Protein AF-A0A0D8J757-F1 (afdb_monomer_lite)

pLDDT: mean 76.81, std 17.89, range [25.61, 94.81]

Secondary structure (DSSP, 8-state):
---------------------------GGG---GGG-TT----TTTTSSSSSTTS--B-B-B-TTSPBPEEEE-S-TTSSS---EEEE-BBBTTSPBPPP-TTSPPPTT--B-BPP-GGGGGGGS-HHHHHHHHHHHHHHHTT-SEEEE-TTS-EEEEEE-SSSTT-EEEEEE---HHHHHHHHHHHHHHTT---TTTTT--SSGGGGGGT--HHHHHHHHHHHHS-SSS---HHHHHHHHHHTT---SSPEEEEEEE-TTSPEEEE--SS--SSSS---B--GGGGTT-EEEESEETTEE----TTS---S-EEEHHHHHHT-SB-TTS-B---S--TTTTS-SBHHHHHHHHHHHHHHHHHHHHH-TTEEEETT---

Radius of gyration: 26.67 Å; chains: 1; bounding box: 61×68×104 Å

Foldseek 3Di:
DDDDDDDDDDDDDDDDDDDPDPPDPDDPVVDPPLPPDPPPPPPPPPDPDCVQVPPFQFAFPADLQRHFDWDWAQLCPPDPDRPIAIEGWHAAPVRDTQDADSVNHGDPPPRIDGDDQALLCCLLPPPVLLVVLCVVLLVQVVVAPDWDAALLLFIWGWDADPVDPPDIDGDDTPQDLSNLLSLLLLCLAANLAQDVVNVRHRSCVVCVVVVRGSLLNSLSSNLSNGDLDDAFDLSSVFSSCQSSVSLYDDWDWDPRDADPVRHTDTGHWQQDDPDDGDRAAADPCVQQQWKKFFCAALNDGFDQDPVRDTPGDMDGPSCQQCQVDQHSVPHRDHQDDCPLVVPHCGHSSVSSVSNRVSSSSSCVQVVDPRMDIDRPDDD

Sequence (379 aa):
MSCLTILLSNCQKGDILPQVDDDSDRPEWAGGKTEANDHIKGNDDSGTTRGGDYGDLYVLLRDDNGVPTMTWVDLDVDSEQDDDEFFVQPIDAQGNEIELDQYGEVPEGAPVIEVDFGRLNIVRSPQSVLDQAFEEAMKVIEAGDDFTLDFCGRLSIWNYDPVVTDSLVLTKTIDSPRENMALYQYLMTYMYENTVENNYANRLAFLDAYEIDALLLAAGCFSAGSDKTGTVDIDEVVYINGFLDCCGLNPILNDHDYDFNHENNYYFNFTEPRFGDAQFQYNRGIYEDRFIQYLVWDNVYYPVNEDGISEGPVFSIFDIFEGNVDFKGIGEQPQFTYRWNQFAHDKVQGFAIAIDDAVQVLDYVHGDSNIIFLPNYQP

Structure (mmCIF, N/CA/C/O backbone):
data_AF-A0A0D8J757-F1
#
_entry.id   AF-A0A0D8J757-F1
#
loop_
_atom_site.group_PDB
_atom_site.id
_atom_site.type_symbol
_atom_site.label_atom_id
_atom_site.label_alt_id
_atom_site.label_comp_id
_atom_site.label_asym_id
_atom_site.label_entity_id
_atom_site.label_seq_id
_atom_site.pdbx_PDB_ins_code
_atom_site.Cartn_x
_atom_site.Cartn_y
_atom_site.Cartn_z
_atom_site.occupancy
_atom_site.B_iso_or_equiv
_atom_site.auth_seq_id
_atom_site.auth_comp_id
_atom_site.auth_asym_id
_atom_site.auth_atom_id
_atom_site.pdbx_PDB_model_num
ATOM 1 N N . MET A 1 1 ? -7.997 27.243 69.455 1.00 33.56 1 MET A N 1
ATOM 2 C CA . MET A 1 1 ? -8.935 28.126 68.729 1.00 33.56 1 MET A CA 1
ATOM 3 C C . MET A 1 1 ? -8.881 27.681 67.278 1.00 33.56 1 MET A C 1
ATOM 5 O O . MET A 1 1 ? -7.795 27.718 66.728 1.00 33.56 1 MET A O 1
ATOM 9 N N . SER A 1 2 ? -9.860 26.875 66.852 1.00 27.77 2 SER A N 1
ATOM 10 C CA . SER A 1 2 ? -10.965 27.262 65.940 1.00 27.77 2 SER A CA 1
ATOM 11 C C . SER A 1 2 ? -10.444 27.563 64.528 1.00 27.77 2 SER A C 1
ATOM 13 O O . SER A 1 2 ? -9.697 28.517 64.376 1.00 27.77 2 SER A O 1
ATOM 15 N N . CYS A 1 3 ? -10.654 26.682 63.543 1.00 25.61 3 CYS A N 1
ATOM 16 C CA . CYS A 1 3 ? -11.861 26.525 62.692 1.00 25.61 3 CYS A CA 1
ATOM 17 C C . CYS A 1 3 ? -11.542 27.060 61.275 1.00 25.61 3 CYS A C 1
ATOM 19 O O . CYS A 1 3 ? -11.017 28.159 61.164 1.00 25.61 3 CYS A O 1
ATOM 21 N N . LEU A 1 4 ? -11.662 26.228 60.230 1.00 26.67 4 LEU A N 1
ATOM 22 C CA . LEU A 1 4 ? -12.829 26.121 59.321 1.00 26.67 4 LEU A CA 1
ATOM 23 C C . LEU A 1 4 ? -12.625 27.057 58.091 1.00 26.67 4 LEU A C 1
ATOM 25 O O . LEU A 1 4 ? -12.568 28.263 58.272 1.00 26.67 4 LEU A O 1
ATOM 29 N N . THR A 1 5 ? -12.231 26.582 56.899 1.00 30.92 5 THR A N 1
ATOM 30 C CA . THR A 1 5 ? -13.045 25.913 55.851 1.00 30.92 5 THR A CA 1
ATOM 31 C C . THR A 1 5 ? -13.868 26.916 55.002 1.00 30.92 5 THR A C 1
ATOM 33 O O . THR A 1 5 ? -14.656 27.673 55.553 1.00 30.92 5 THR A O 1
ATOM 36 N N . ILE A 1 6 ? -13.725 26.809 53.663 1.00 32.62 6 ILE A N 1
ATOM 37 C CA . ILE A 1 6 ? -14.756 26.991 52.601 1.00 32.62 6 ILE A CA 1
ATOM 38 C C . ILE A 1 6 ? -15.058 28.401 52.012 1.00 32.62 6 ILE A C 1
ATOM 40 O O . ILE A 1 6 ? -15.681 29.243 52.642 1.00 32.62 6 ILE A O 1
ATOM 44 N N . LEU A 1 7 ? -14.671 28.539 50.723 1.00 29.67 7 LEU A N 1
ATOM 45 C CA . LEU A 1 7 ? -15.530 28.688 49.517 1.00 29.67 7 LEU A CA 1
ATOM 46 C C . LEU A 1 7 ? -16.265 30.017 49.208 1.00 29.67 7 LEU A C 1
ATOM 48 O O . LEU A 1 7 ? -16.876 30.649 50.061 1.00 29.67 7 LEU A O 1
ATOM 52 N N . LEU A 1 8 ? -16.318 30.256 47.885 1.00 27.94 8 LEU A N 1
ATOM 53 C CA . LEU A 1 8 ? -17.324 30.972 47.078 1.00 27.94 8 LEU A CA 1
ATOM 54 C C . LEU A 1 8 ? -17.192 32.495 46.926 1.00 27.94 8 LEU A C 1
ATOM 56 O O . LEU A 1 8 ? -17.433 33.256 47.856 1.00 27.94 8 LEU A O 1
ATOM 60 N N . SER A 1 9 ? -17.043 32.938 45.672 1.00 30.50 9 SER A N 1
ATOM 61 C CA . SER A 1 9 ? -18.175 33.628 45.042 1.00 30.50 9 SER A CA 1
ATOM 62 C C . SER A 1 9 ? -18.109 33.613 43.511 1.00 30.50 9 SER A C 1
ATOM 64 O O . SER A 1 9 ? -17.095 33.952 42.908 1.00 30.50 9 SER A O 1
ATOM 66 N N . ASN A 1 10 ? -19.238 33.219 42.928 1.00 30.30 10 ASN A N 1
ATOM 67 C CA . ASN A 1 10 ? -19.605 33.234 41.517 1.00 30.30 10 ASN A CA 1
ATOM 68 C C . ASN A 1 10 ? -19.423 34.606 40.848 1.00 30.30 10 ASN A C 1
ATOM 70 O O . ASN A 1 10 ? -19.669 35.626 41.487 1.00 30.30 10 ASN A O 1
ATOM 74 N N . CYS A 1 11 ? -19.223 34.615 39.526 1.00 29.30 11 CYS A N 1
ATOM 75 C CA . CYS A 1 11 ? -20.022 35.485 38.656 1.00 29.30 11 CYS A CA 1
ATOM 76 C C . CYS A 1 11 ? -20.130 34.915 37.232 1.00 29.30 11 CYS A C 1
ATOM 78 O O . CYS A 1 11 ? -19.157 34.826 36.491 1.00 29.30 11 CYS A O 1
ATOM 80 N N . GLN A 1 12 ? -21.357 34.528 36.893 1.00 32.06 12 GLN A N 1
ATOM 81 C CA . GLN A 1 12 ? -21.840 34.160 35.569 1.00 32.06 12 GLN A CA 1
ATOM 82 C C . GLN A 1 12 ? -21.921 35.370 34.619 1.00 32.06 12 GLN A C 1
ATOM 84 O O . GLN A 1 12 ? -22.202 36.483 35.054 1.00 32.06 12 GLN A O 1
ATOM 89 N N . LYS A 1 13 ? -21.803 35.053 33.320 1.00 33.97 13 LYS A N 1
ATOM 90 C CA . LYS A 1 13 ? -22.455 35.643 32.131 1.00 33.97 13 LYS A CA 1
ATOM 91 C C . LYS A 1 13 ? -22.468 37.173 31.971 1.00 33.97 13 LYS A C 1
ATOM 93 O O . LYS A 1 13 ? -23.273 37.879 32.572 1.00 33.97 13 LYS A O 1
ATOM 98 N N . GLY A 1 14 ? -21.701 37.633 30.984 1.00 26.17 14 GLY A N 1
ATOM 99 C CA . GLY A 1 14 ? -21.988 38.841 30.215 1.00 26.17 14 GLY A CA 1
ATOM 100 C C . GLY A 1 14 ? -21.660 38.588 28.746 1.00 26.17 14 GLY A C 1
ATOM 101 O O . GLY A 1 14 ? -20.509 38.309 28.427 1.00 26.17 14 GLY A O 1
ATOM 102 N N . ASP A 1 15 ? -22.674 38.639 27.884 1.00 40.72 15 ASP A N 1
ATOM 103 C CA . ASP A 1 15 ? -22.529 38.639 26.428 1.00 40.72 15 ASP A CA 1
ATOM 104 C C . ASP A 1 15 ? -21.648 39.816 26.000 1.00 40.72 15 ASP A C 1
ATOM 106 O O . ASP A 1 15 ? -21.975 40.970 26.289 1.00 40.72 15 ASP A O 1
ATOM 110 N N . ILE A 1 16 ? -20.553 39.549 25.288 1.00 33.31 16 ILE A N 1
ATOM 111 C CA . ILE A 1 16 ? -19.808 40.597 24.592 1.00 33.31 16 ILE A CA 1
ATOM 112 C C . ILE A 1 16 ? -19.392 40.045 23.233 1.00 33.31 16 ILE A C 1
ATOM 114 O O . ILE A 1 16 ? -18.465 39.250 23.112 1.00 33.31 16 ILE A O 1
ATOM 118 N N . LEU A 1 17 ? -20.141 40.458 22.210 1.00 32.09 17 LEU A N 1
ATOM 119 C CA . LEU A 1 17 ? -19.718 40.432 20.811 1.00 32.09 17 LEU A CA 1
ATOM 120 C C . LEU A 1 17 ? -18.257 40.911 20.735 1.00 32.09 17 LEU A C 1
ATOM 122 O O . LEU A 1 17 ? -17.954 41.911 21.396 1.00 32.09 17 LEU A O 1
ATOM 126 N N . PRO A 1 18 ? -17.365 40.269 19.959 1.00 37.25 18 PRO A N 1
ATOM 127 C CA . PRO A 1 18 ? -16.012 40.778 19.812 1.00 37.25 18 PRO A CA 1
ATOM 128 C C . PRO A 1 18 ? -16.100 42.172 19.186 1.00 37.25 18 PRO A C 1
ATOM 130 O O . PRO A 1 18 ? -16.466 42.334 18.021 1.00 37.25 18 PRO A O 1
ATOM 133 N N . GLN A 1 19 ? -15.822 43.196 19.994 1.00 34.00 19 GLN A N 1
ATOM 134 C CA . GLN A 1 19 ? -15.443 44.487 19.454 1.00 34.00 19 GLN A CA 1
ATOM 135 C C . GLN A 1 19 ? -14.134 44.258 18.713 1.00 34.00 19 GLN A C 1
ATOM 137 O O . GLN A 1 19 ? -13.191 43.693 19.261 1.00 34.00 19 GLN A O 1
ATOM 142 N N . VAL A 1 20 ? -14.142 44.629 17.438 1.00 42.72 20 VAL A N 1
ATOM 143 C CA . VAL A 1 20 ? -12.970 44.648 16.573 1.00 42.72 20 VAL A CA 1
ATOM 144 C C . VAL A 1 20 ? -11.901 45.480 17.279 1.00 42.72 20 VAL A C 1
ATOM 146 O O . VAL A 1 20 ? -12.096 46.678 17.476 1.00 42.72 20 VAL A O 1
ATOM 149 N N . ASP A 1 21 ? -10.819 44.836 17.714 1.00 37.03 21 ASP A N 1
ATOM 150 C CA . ASP A 1 21 ? -9.635 45.536 18.202 1.00 37.03 21 ASP A CA 1
ATOM 151 C C . ASP A 1 21 ? -8.995 46.249 17.003 1.00 37.03 21 ASP A C 1
ATOM 153 O O . ASP A 1 21 ? -8.479 45.616 16.079 1.00 37.03 21 ASP A O 1
ATOM 157 N N . ASP A 1 22 ? -9.057 47.580 17.014 1.00 43.75 22 ASP A N 1
ATOM 158 C CA . ASP A 1 22 ? -8.487 48.482 16.001 1.00 43.75 22 ASP A CA 1
ATOM 159 C C . ASP A 1 22 ? -6.948 48.628 16.118 1.00 43.75 22 ASP A C 1
ATOM 161 O O . ASP A 1 22 ? -6.353 49.476 15.458 1.00 43.75 22 ASP A O 1
ATOM 165 N N . ASP A 1 23 ? -6.275 47.794 16.920 1.00 39.62 23 ASP A N 1
ATOM 166 C CA . ASP A 1 23 ? -4.825 47.875 17.190 1.00 39.62 23 ASP A CA 1
ATOM 167 C C . ASP A 1 23 ? -3.960 47.004 16.248 1.00 39.62 23 ASP A C 1
ATOM 169 O O . ASP A 1 23 ? -2.797 46.706 16.526 1.00 39.62 23 ASP A O 1
ATOM 173 N N . SER A 1 24 ? -4.500 46.588 15.097 1.00 47.75 24 SER A N 1
ATOM 174 C CA . SER A 1 24 ? -3.732 45.869 14.075 1.00 47.75 24 SER A CA 1
ATOM 175 C C . SER A 1 24 ? -3.194 46.837 13.017 1.00 47.75 24 SER A C 1
ATOM 177 O O . SER A 1 24 ? -3.970 47.414 12.258 1.00 47.75 24 SER A O 1
ATOM 179 N N . ASP A 1 25 ? -1.864 46.948 12.906 1.00 56.28 25 ASP A N 1
ATOM 180 C CA . ASP A 1 25 ? -1.099 47.715 11.897 1.00 56.28 25 ASP A CA 1
ATOM 181 C C . ASP A 1 25 ? -1.329 47.258 10.427 1.00 56.28 25 ASP A C 1
ATOM 183 O O . ASP A 1 25 ? -0.462 47.403 9.556 1.00 56.28 25 ASP A O 1
ATOM 187 N N . ARG A 1 26 ? -2.484 46.664 10.102 1.00 55.00 26 ARG A N 1
ATOM 188 C CA . ARG A 1 26 ? -2.790 46.178 8.756 1.00 55.00 26 ARG A CA 1
ATOM 189 C C . ARG A 1 26 ? -3.203 47.349 7.849 1.00 55.00 26 ARG A C 1
ATOM 191 O O . ARG A 1 26 ? -4.087 48.129 8.204 1.00 55.00 26 ARG A O 1
ATOM 198 N N . PRO A 1 27 ? -2.638 47.469 6.638 1.00 51.91 27 PRO A N 1
ATOM 199 C CA . PRO A 1 27 ? -3.020 48.530 5.714 1.00 51.91 27 PRO A CA 1
ATOM 200 C C . PRO A 1 27 ? -4.462 48.344 5.203 1.00 51.91 27 PRO A C 1
ATOM 202 O O . PRO A 1 27 ? -4.881 47.222 4.924 1.00 51.91 27 PRO A O 1
ATOM 205 N N . GLU A 1 28 ? -5.209 49.444 5.028 1.00 51.69 28 GLU A N 1
ATOM 206 C CA . GLU A 1 28 ? -6.654 49.451 4.695 1.00 51.69 28 GLU A CA 1
ATOM 207 C C . GLU A 1 28 ? -7.042 48.585 3.479 1.00 51.69 28 GLU A C 1
ATOM 209 O O . GLU A 1 28 ? -8.150 48.056 3.414 1.00 51.69 28 GLU A O 1
ATOM 214 N N . TRP A 1 29 ? -6.137 48.391 2.515 1.00 54.53 29 TRP A N 1
ATOM 215 C CA . TRP A 1 29 ? -6.391 47.575 1.321 1.00 54.53 29 TRP A CA 1
ATOM 216 C C . TRP A 1 29 ? -6.361 46.060 1.582 1.00 54.53 29 TRP A C 1
ATOM 218 O O . TRP A 1 29 ? -6.885 45.296 0.773 1.00 54.53 29 TRP A O 1
ATOM 228 N N . ALA A 1 30 ? -5.774 45.614 2.696 1.00 46.78 30 ALA A N 1
ATOM 229 C CA . ALA A 1 30 ? -5.700 44.202 3.076 1.00 46.78 30 ALA A CA 1
ATOM 230 C C . ALA A 1 30 ? -7.014 43.679 3.694 1.00 46.78 30 ALA A C 1
ATOM 232 O O . ALA A 1 30 ? -7.121 42.502 4.030 1.00 46.78 30 ALA A O 1
ATOM 233 N N . GLY A 1 31 ? -8.021 44.546 3.844 1.00 50.19 31 GLY A N 1
ATOM 234 C CA . GLY A 1 31 ? -9.342 44.229 4.381 1.00 50.19 31 GLY A CA 1
ATOM 235 C C . GLY A 1 31 ? -10.441 44.170 3.332 1.00 50.19 31 GLY A C 1
ATOM 236 O O . GLY A 1 31 ? -11.482 44.797 3.516 1.00 50.19 31 GLY A O 1
ATOM 237 N N . GLY A 1 32 ? -10.205 43.471 2.219 1.00 48.34 32 GLY A N 1
ATOM 238 C CA . GLY A 1 32 ? -11.227 43.272 1.191 1.00 48.34 32 GLY A CA 1
ATOM 239 C C . GLY A 1 32 ? -12.546 42.770 1.793 1.00 48.34 32 GLY A C 1
ATOM 240 O O . GLY A 1 32 ? -12.539 42.003 2.752 1.00 48.34 32 GLY A O 1
ATOM 241 N N . LYS A 1 33 ? -13.677 43.219 1.232 1.00 46.81 33 LYS A N 1
ATOM 242 C CA . LYS A 1 33 ? -15.027 42.773 1.613 1.00 46.81 33 LYS A CA 1
ATOM 243 C C . LYS A 1 33 ? -15.164 41.268 1.361 1.00 46.81 33 LYS A C 1
ATOM 245 O O . LYS A 1 33 ? -15.537 40.860 0.264 1.00 46.81 33 LYS A O 1
ATOM 250 N N . THR A 1 34 ? -14.850 40.462 2.367 1.00 49.31 34 THR A N 1
ATOM 251 C CA . THR A 1 34 ? -14.930 38.995 2.344 1.00 49.31 34 THR A CA 1
ATOM 252 C C . THR A 1 34 ? -16.349 38.494 2.093 1.00 49.31 34 THR A C 1
ATOM 254 O O . THR A 1 34 ? -16.523 37.449 1.485 1.00 49.31 34 THR A O 1
ATOM 257 N N . GLU A 1 35 ? -17.358 39.280 2.468 1.00 49.28 35 GLU A N 1
ATOM 258 C CA . GLU A 1 35 ? -18.775 38.911 2.362 1.00 49.28 35 GLU A CA 1
ATOM 259 C C . GLU A 1 35 ? -19.358 39.014 0.941 1.00 49.28 35 GLU A C 1
ATOM 261 O O . GLU A 1 35 ? -20.465 38.551 0.697 1.00 49.28 35 GLU A O 1
ATOM 266 N N . ALA A 1 36 ? -18.652 39.648 -0.002 1.00 46.06 36 ALA A N 1
ATOM 267 C CA . ALA A 1 36 ? -19.183 39.959 -1.337 1.00 46.06 36 ALA A CA 1
ATOM 268 C C . ALA A 1 36 ? -18.475 39.210 -2.478 1.00 46.06 36 ALA A C 1
ATOM 270 O O . ALA A 1 36 ? -18.593 39.607 -3.638 1.00 46.06 36 ALA A O 1
ATOM 271 N N . ASN A 1 37 ? -17.688 38.182 -2.158 1.00 47.28 37 ASN A N 1
ATOM 272 C CA . ASN A 1 37 ? -16.899 37.453 -3.141 1.00 47.28 37 ASN A CA 1
ATOM 273 C C . ASN A 1 37 ? -17.512 36.062 -3.356 1.00 47.28 37 ASN A C 1
ATOM 275 O O . ASN A 1 37 ? -17.265 35.154 -2.570 1.00 47.28 37 ASN A O 1
ATOM 279 N N . ASP A 1 38 ? -18.256 35.879 -4.450 1.00 49.09 38 ASP A N 1
ATOM 280 C CA . ASP A 1 38 ? -18.928 34.610 -4.808 1.00 49.09 38 ASP A CA 1
ATOM 281 C C . ASP A 1 38 ? -17.953 33.423 -5.013 1.00 49.09 38 ASP A C 1
ATOM 283 O O . ASP A 1 38 ? -18.367 32.275 -5.168 1.00 49.09 38 ASP A O 1
ATOM 287 N N . HIS A 1 39 ? -16.641 33.691 -5.011 1.00 44.78 39 HIS A N 1
ATOM 288 C CA . HIS A 1 39 ? -15.565 32.700 -5.087 1.00 44.78 39 HIS A CA 1
ATOM 289 C C . HIS A 1 39 ? -14.854 32.420 -3.752 1.00 44.78 39 HIS A C 1
ATOM 291 O O . HIS A 1 39 ? -13.987 31.548 -3.711 1.00 44.78 39 HIS A O 1
ATOM 297 N N . ILE A 1 40 ? -15.214 33.096 -2.654 1.00 39.78 40 ILE A N 1
ATOM 298 C CA . ILE A 1 40 ? -14.822 32.669 -1.306 1.00 39.78 40 ILE A CA 1
ATOM 299 C C . ILE A 1 40 ? -15.837 31.610 -0.878 1.00 39.78 40 ILE A C 1
ATOM 301 O O . ILE A 1 40 ? -16.836 31.892 -0.227 1.00 39.78 40 ILE A O 1
ATOM 305 N N . LYS A 1 41 ? -15.579 30.358 -1.264 1.00 42.94 41 LYS A N 1
ATOM 306 C CA . LYS A 1 41 ? -16.144 29.205 -0.559 1.00 42.94 41 LYS A CA 1
ATOM 307 C C . LYS A 1 41 ? -15.360 29.034 0.741 1.00 42.94 41 LYS A C 1
ATOM 309 O O . LYS A 1 41 ? -14.527 28.141 0.858 1.00 42.94 41 LYS A O 1
ATOM 314 N N . GLY A 1 42 ? -15.560 29.959 1.678 1.00 33.59 42 GLY A N 1
ATOM 315 C CA . GLY A 1 42 ? -15.238 29.695 3.071 1.00 33.59 42 GLY A CA 1
ATOM 316 C C . GLY A 1 42 ? -16.125 28.536 3.493 1.00 33.59 42 GLY A C 1
ATOM 317 O O . GLY A 1 42 ? -17.344 28.631 3.389 1.00 33.59 42 GLY A O 1
ATOM 318 N N . ASN A 1 43 ? -15.515 27.409 3.835 1.00 37.53 43 ASN A N 1
ATOM 319 C CA . ASN A 1 43 ? -16.236 26.311 4.442 1.00 37.53 43 ASN A CA 1
ATOM 320 C C . ASN A 1 43 ? -16.712 26.804 5.819 1.00 37.53 43 ASN A C 1
ATOM 322 O O . ASN A 1 43 ? -15.893 26.914 6.729 1.00 37.53 43 ASN A O 1
ATOM 326 N N . ASP A 1 44 ? -17.995 27.149 5.957 1.00 34.66 44 ASP A N 1
ATOM 327 C CA . ASP A 1 44 ? -18.601 27.471 7.262 1.00 34.66 44 ASP A CA 1
ATOM 328 C C . ASP A 1 44 ? -18.571 26.252 8.213 1.00 34.66 44 ASP A C 1
ATOM 330 O O . ASP A 1 44 ? -18.720 26.413 9.420 1.00 34.66 44 ASP A O 1
ATOM 334 N N . ASP A 1 45 ? -18.262 25.059 7.688 1.00 40.94 45 ASP A N 1
ATOM 335 C CA . ASP A 1 45 ? -17.989 23.823 8.431 1.00 40.94 45 ASP A CA 1
ATOM 336 C C . ASP A 1 45 ? -16.485 23.516 8.554 1.00 40.94 45 ASP A C 1
ATOM 338 O O . ASP A 1 45 ? -16.054 22.363 8.620 1.00 40.94 45 ASP A O 1
ATOM 342 N N . SER A 1 46 ? -15.626 24.539 8.569 1.00 35.62 46 SER A N 1
ATOM 343 C CA . SER A 1 46 ? -14.204 24.345 8.867 1.00 35.62 46 SER A CA 1
ATOM 344 C C . SER A 1 46 ? -14.001 24.109 10.369 1.00 35.62 46 SER A C 1
ATOM 346 O O . SER A 1 46 ? -13.495 24.974 11.079 1.00 35.62 46 SER A O 1
ATOM 348 N N . GLY A 1 47 ? -14.410 22.933 10.852 1.00 36.78 47 GLY A N 1
ATOM 349 C CA . GLY A 1 47 ? -14.148 22.472 12.219 1.00 36.78 47 GLY A CA 1
ATOM 350 C C . GLY A 1 47 ? -15.151 21.473 12.804 1.00 36.78 47 GLY A C 1
ATOM 351 O O . GLY A 1 47 ? -14.924 21.006 13.913 1.00 36.78 47 GLY A O 1
ATOM 352 N N . THR A 1 48 ? -16.242 21.138 12.110 1.00 39.84 48 THR A N 1
ATOM 353 C CA . THR A 1 48 ? -17.382 20.415 12.712 1.00 39.84 48 THR A CA 1
ATOM 354 C C . THR A 1 48 ? -17.486 18.935 12.354 1.00 39.84 48 THR A C 1
ATOM 356 O O . THR A 1 48 ? -18.237 18.235 13.018 1.00 39.84 48 THR A O 1
ATOM 359 N N . THR A 1 49 ? -16.759 18.433 11.351 1.00 40.91 49 THR A N 1
ATOM 360 C CA . THR A 1 49 ? -17.069 17.098 10.789 1.00 40.91 49 THR A CA 1
ATOM 361 C C . THR A 1 49 ? -16.021 16.016 11.001 1.00 40.91 49 THR A C 1
ATOM 363 O O . THR A 1 49 ? -16.281 14.887 10.620 1.00 40.91 49 THR A O 1
ATOM 366 N N . ARG A 1 50 ? -14.844 16.326 11.558 1.00 41.66 50 ARG A N 1
ATOM 367 C CA . ARG A 1 50 ? -13.802 15.306 11.819 1.00 41.66 50 ARG A CA 1
ATOM 368 C C . ARG A 1 50 ? -12.990 15.536 13.096 1.00 41.66 50 ARG A C 1
ATOM 370 O O . ARG A 1 50 ? -12.123 14.748 13.419 1.00 41.66 50 ARG A O 1
ATOM 377 N N . GLY A 1 51 ? -13.270 16.627 13.821 1.00 33.75 51 GLY A N 1
ATOM 378 C CA . GLY A 1 51 ? -12.539 17.071 15.016 1.00 33.75 51 GLY A CA 1
ATOM 379 C C . GLY A 1 51 ? -12.434 16.029 16.133 1.00 33.75 51 GLY A C 1
ATOM 380 O O . GLY A 1 51 ? -11.409 15.961 16.800 1.00 33.75 51 GLY A O 1
ATOM 381 N N . GLY A 1 52 ? -13.508 15.256 16.327 1.00 36.09 52 GLY A N 1
ATOM 382 C CA . GLY A 1 52 ? -13.624 14.228 17.364 1.00 36.09 52 GLY A CA 1
ATOM 383 C C . GLY A 1 52 ? -12.939 12.909 17.006 1.00 36.09 52 GLY A C 1
ATOM 384 O O . GLY A 1 52 ? -12.358 12.292 17.888 1.00 36.09 52 GLY A O 1
ATOM 385 N N . ASP A 1 53 ? -12.881 12.557 15.716 1.00 45.31 53 ASP A N 1
ATOM 386 C CA . ASP A 1 53 ? -12.118 11.400 15.206 1.00 45.31 53 ASP A CA 1
ATOM 387 C C . ASP A 1 53 ? -10.592 11.626 15.283 1.00 45.31 53 ASP A C 1
ATOM 389 O O . ASP A 1 53 ? -9.795 10.765 14.916 1.00 45.31 53 ASP A O 1
ATOM 393 N N . TYR A 1 54 ? -10.172 12.821 15.719 1.00 49.34 54 TYR A N 1
ATOM 394 C CA . TYR A 1 54 ? -8.779 13.208 15.940 1.00 49.34 54 TYR A CA 1
ATOM 395 C C . TYR A 1 54 ? -8.354 13.132 17.420 1.00 49.34 54 TYR A C 1
ATOM 397 O O . TYR A 1 54 ? -7.308 13.689 17.760 1.00 49.34 54 TYR A O 1
ATOM 405 N N . GLY A 1 55 ? -9.156 12.497 18.287 1.00 49.31 55 GLY A N 1
ATOM 406 C CA . GLY A 1 55 ? -8.757 12.123 19.651 1.00 49.31 55 GLY A CA 1
ATOM 407 C C . GLY A 1 55 ? -7.618 11.097 19.648 1.00 49.31 55 GLY A C 1
ATOM 408 O O . GLY A 1 55 ? -7.415 10.413 18.649 1.00 49.31 55 GLY A O 1
ATOM 409 N N . ASP A 1 56 ? -6.840 11.060 20.730 1.00 56.16 56 ASP A N 1
ATOM 410 C CA . ASP A 1 56 ? -5.499 10.470 20.804 1.00 56.16 56 ASP A CA 1
ATOM 411 C C . ASP A 1 56 ? -5.341 9.119 20.072 1.00 56.16 56 ASP A C 1
ATOM 413 O O . ASP A 1 56 ? -5.828 8.070 20.494 1.00 56.16 56 ASP A O 1
ATOM 417 N N . LEU A 1 57 ? -4.637 9.161 18.935 1.00 75.94 57 LEU A N 1
ATOM 418 C CA . LEU A 1 57 ? -4.439 8.010 18.055 1.00 75.94 57 LEU A CA 1
ATOM 419 C C . LEU A 1 57 ? -3.311 7.149 18.607 1.00 75.94 57 LEU A C 1
ATOM 421 O O . LEU A 1 57 ? -2.135 7.390 18.330 1.00 75.94 57 LEU A O 1
ATOM 425 N N . TYR A 1 58 ? -3.682 6.148 19.394 1.00 83.19 58 TYR A N 1
ATOM 426 C CA . TYR A 1 58 ? -2.748 5.185 19.960 1.00 83.19 58 TYR A CA 1
ATOM 427 C C . TYR A 1 58 ? -2.662 3.909 19.131 1.00 83.19 58 TYR A C 1
ATOM 429 O O . TYR A 1 58 ? -3.580 3.565 18.384 1.00 83.19 58 TYR A O 1
ATOM 437 N N . VAL A 1 59 ? -1.558 3.188 19.294 1.00 84.44 59 VAL A N 1
ATOM 438 C CA . VAL A 1 59 ? -1.445 1.795 18.853 1.00 84.44 59 VAL A CA 1
ATOM 439 C C . VAL A 1 59 ? -2.389 0.939 19.705 1.00 84.44 59 VAL A C 1
ATOM 441 O O . VAL A 1 59 ? -2.328 0.978 20.939 1.00 84.44 59 VAL A O 1
ATOM 444 N N . LEU A 1 60 ? -3.276 0.187 19.049 1.00 87.25 60 LEU A N 1
ATOM 445 C CA . LEU A 1 60 ? -4.333 -0.587 19.701 1.00 87.25 60 LEU A CA 1
ATOM 446 C C . LEU A 1 60 ? -4.082 -2.094 19.608 1.00 87.25 60 LEU A C 1
ATOM 448 O O . LEU A 1 60 ? -3.473 -2.600 18.665 1.00 87.25 60 LEU A O 1
ATOM 452 N N . LEU A 1 61 ? -4.639 -2.839 20.561 1.00 86.81 61 LEU A N 1
ATOM 453 C CA . LEU A 1 61 ? -4.767 -4.285 20.443 1.00 86.81 61 LEU A CA 1
ATOM 454 C C . LEU A 1 61 ? -5.847 -4.604 19.404 1.00 86.81 61 LEU A C 1
ATOM 456 O O . LEU A 1 61 ? -7.009 -4.246 19.590 1.00 86.81 61 LEU A O 1
ATOM 460 N N . ARG A 1 62 ? -5.486 -5.297 18.320 1.00 87.12 62 ARG A N 1
ATOM 461 C CA . ARG A 1 62 ? -6.392 -5.617 17.204 1.00 87.12 62 ARG A CA 1
ATOM 462 C C . ARG A 1 62 ? -6.450 -7.108 16.905 1.00 87.12 62 ARG A C 1
ATOM 464 O O . ARG A 1 62 ? -5.509 -7.847 17.189 1.00 87.12 62 ARG A O 1
ATOM 471 N N . ASP A 1 63 ? -7.556 -7.528 16.302 1.00 86.38 63 ASP A N 1
ATOM 472 C CA . ASP A 1 63 ? -7.706 -8.861 15.728 1.00 86.38 63 ASP A CA 1
ATOM 473 C C . ASP A 1 63 ? -7.022 -8.985 14.350 1.00 86.38 63 ASP A C 1
ATOM 475 O O . ASP A 1 63 ? -6.467 -8.027 13.805 1.00 86.38 63 ASP A O 1
ATOM 479 N N . ASP A 1 64 ? -7.084 -10.176 13.748 1.00 82.69 64 ASP A N 1
ATOM 480 C CA . ASP A 1 64 ? -6.468 -10.446 12.442 1.00 82.69 64 ASP A CA 1
ATOM 481 C C . ASP A 1 64 ? -7.071 -9.642 11.267 1.00 82.69 64 ASP A C 1
ATOM 483 O O . ASP A 1 64 ? -6.523 -9.664 10.163 1.00 82.69 64 ASP A O 1
ATOM 487 N N . ASN A 1 65 ? -8.227 -8.995 11.443 1.00 80.56 65 ASN A N 1
ATOM 488 C CA . ASN A 1 65 ? -8.840 -8.118 10.442 1.00 80.56 65 ASN A CA 1
ATOM 489 C C . ASN A 1 65 ? -8.589 -6.631 10.740 1.00 80.56 65 ASN A C 1
ATOM 491 O O . ASN A 1 65 ? -8.993 -5.780 9.952 1.00 80.56 65 ASN A O 1
ATOM 495 N N . GLY A 1 66 ? -7.905 -6.311 11.841 1.00 83.00 66 GLY A N 1
ATOM 496 C CA . GLY A 1 66 ? -7.621 -4.942 12.254 1.00 83.00 66 GLY A CA 1
ATOM 497 C C . GLY A 1 66 ? -8.729 -4.317 13.102 1.00 83.00 66 GLY A C 1
ATOM 498 O O . GLY A 1 66 ? -8.652 -3.125 13.403 1.00 83.00 66 GLY A O 1
ATOM 499 N N . VAL A 1 67 ? -9.737 -5.090 13.517 1.00 87.19 67 VAL A N 1
ATOM 500 C CA . VAL A 1 67 ? -10.793 -4.621 14.423 1.00 87.19 67 VAL A CA 1
ATOM 501 C C . VAL A 1 67 ? -10.202 -4.505 15.832 1.00 87.19 67 VAL A C 1
ATOM 503 O O . VAL A 1 67 ? -9.549 -5.450 16.287 1.00 87.19 67 VAL A O 1
ATOM 506 N N . PRO A 1 68 ? -10.370 -3.370 16.536 1.00 88.25 68 PRO A N 1
ATOM 507 C CA . PRO A 1 68 ? -9.833 -3.210 17.879 1.00 88.25 68 PRO A CA 1
ATOM 508 C C . PRO A 1 68 ? -10.524 -4.153 18.867 1.00 88.25 68 PRO A C 1
ATOM 510 O O . PRO A 1 68 ? -11.728 -4.401 18.800 1.00 88.25 68 PRO A O 1
ATOM 513 N N . THR A 1 69 ? -9.743 -4.667 19.812 1.00 87.00 69 THR A N 1
ATOM 514 C CA . THR A 1 69 ? -10.270 -5.375 20.974 1.00 87.00 69 THR A CA 1
ATOM 515 C C . THR A 1 69 ? -10.837 -4.348 21.938 1.00 87.00 69 THR A C 1
ATOM 517 O O . THR A 1 69 ? -10.159 -3.391 22.313 1.00 87.00 69 THR A O 1
ATOM 520 N N . MET A 1 70 ? -12.086 -4.563 22.333 1.00 84.75 70 MET A N 1
ATOM 521 C CA . MET A 1 70 ? -12.774 -3.699 23.279 1.00 84.75 70 MET A CA 1
ATOM 522 C C . MET A 1 70 ? -12.512 -4.177 24.703 1.00 84.75 70 MET A C 1
ATOM 524 O O . MET A 1 70 ? -12.556 -5.377 24.985 1.00 84.75 70 MET A O 1
ATOM 528 N N . THR A 1 71 ? -12.265 -3.229 25.593 1.00 84.12 71 THR A N 1
ATOM 529 C CA . THR A 1 71 ? -12.113 -3.438 27.026 1.00 84.12 71 THR A CA 1
ATOM 530 C C . THR A 1 71 ? -13.297 -2.827 27.761 1.00 84.12 71 THR A C 1
ATOM 532 O O . THR A 1 71 ? -13.922 -1.877 27.286 1.00 84.12 71 THR A O 1
ATOM 535 N N . TRP A 1 72 ? -13.648 -3.425 28.892 1.00 83.12 72 TRP A N 1
ATOM 536 C CA . TRP A 1 72 ? -14.779 -3.008 29.709 1.00 83.12 72 TRP A CA 1
ATOM 537 C C . TRP A 1 72 ? -14.264 -2.110 30.830 1.00 83.12 72 TRP A C 1
ATOM 539 O O . TRP A 1 72 ? -13.316 -2.472 31.532 1.00 83.12 72 TRP A O 1
ATOM 549 N N . VAL A 1 73 ? -14.897 -0.955 31.011 1.00 79.25 73 VAL A N 1
ATOM 550 C CA . VAL A 1 73 ? -14.617 -0.064 32.137 1.00 79.25 73 VAL A CA 1
ATOM 551 C C . VAL A 1 73 ? -15.921 0.186 32.880 1.00 79.25 73 VAL A C 1
ATOM 553 O O . VAL A 1 73 ? -16.921 0.584 32.287 1.00 79.25 73 VAL A O 1
ATOM 556 N N . ASP A 1 74 ? -15.887 -0.081 34.182 1.00 73.38 74 ASP A N 1
ATOM 557 C CA . ASP A 1 74 ? -16.962 0.252 35.116 1.00 73.38 74 ASP A CA 1
ATOM 558 C C . ASP A 1 74 ? -16.836 1.745 35.463 1.00 73.38 74 ASP A C 1
ATOM 560 O O . ASP A 1 74 ? -15.888 2.150 36.150 1.00 73.38 74 ASP A O 1
ATOM 564 N N . LEU A 1 75 ? -17.738 2.561 34.907 1.00 68.75 75 LEU A N 1
ATOM 565 C CA . LEU A 1 75 ? -17.729 4.020 35.048 1.00 68.75 75 LEU A CA 1
ATOM 566 C C . LEU A 1 75 ? -18.282 4.484 36.406 1.00 68.75 75 LEU A C 1
ATOM 568 O O . LEU A 1 75 ? -18.016 5.622 36.815 1.00 68.75 75 LEU A O 1
ATOM 572 N N . ASP A 1 76 ? -18.986 3.619 37.144 1.00 65.75 76 ASP A N 1
ATOM 573 C CA . ASP A 1 76 ? -19.583 3.952 38.435 1.00 65.75 76 ASP A CA 1
ATOM 574 C C . ASP A 1 76 ? -19.394 2.849 39.486 1.00 65.75 76 ASP A C 1
ATOM 576 O O . ASP A 1 76 ? -20.324 2.187 39.952 1.00 65.75 76 ASP A O 1
ATOM 580 N N . VAL A 1 77 ? -18.156 2.774 39.983 1.00 59.81 77 VAL A N 1
ATOM 581 C CA . VAL A 1 77 ? -17.710 1.879 41.068 1.00 59.81 77 VAL A CA 1
ATOM 582 C C . VAL A 1 77 ? -18.578 1.978 42.350 1.00 59.81 77 VAL A C 1
ATOM 584 O O . VAL A 1 77 ? -18.507 1.095 43.212 1.00 59.81 77 VAL A O 1
ATOM 587 N N . ASP A 1 78 ? -19.402 3.028 42.509 1.00 59.66 78 ASP A N 1
ATOM 588 C CA . ASP A 1 78 ? -20.183 3.331 43.717 1.00 59.66 78 ASP A CA 1
ATOM 589 C C . ASP A 1 78 ? -21.734 3.326 43.534 1.00 59.66 78 ASP A C 1
ATOM 591 O O . ASP A 1 78 ? -22.448 3.511 44.534 1.00 59.66 78 ASP A O 1
ATOM 595 N N . SER A 1 79 ? -22.292 3.061 42.339 1.00 55.50 79 SER A N 1
ATOM 596 C CA . SER A 1 79 ? -23.755 3.022 42.079 1.00 55.50 79 SER A CA 1
ATOM 597 C C . SER A 1 79 ? -24.323 1.636 41.733 1.00 55.50 79 SER A C 1
ATOM 599 O O . SER A 1 79 ? -23.667 0.779 41.170 1.00 55.50 79 SER A O 1
ATOM 601 N N . GLU A 1 80 ? -25.614 1.408 42.027 1.00 57.38 80 GLU A N 1
ATOM 602 C CA . GLU A 1 80 ? -26.370 0.191 41.641 1.00 57.38 80 GLU A CA 1
ATOM 603 C C . GLU A 1 80 ? -26.917 0.231 40.185 1.00 57.38 80 GLU A C 1
ATOM 605 O O . GLU A 1 80 ? -27.918 -0.429 39.887 1.00 57.38 80 GLU A O 1
ATOM 610 N N . GLN A 1 81 ? -26.346 1.040 39.286 1.00 52.28 81 GLN A N 1
ATOM 611 C CA . GLN A 1 81 ? -26.710 1.063 37.859 1.00 52.28 81 GLN A CA 1
ATOM 612 C C . GLN A 1 81 ? -25.555 0.474 37.049 1.00 52.28 81 GLN A C 1
ATOM 614 O O . GLN A 1 81 ? -24.458 0.988 37.158 1.00 52.28 81 GLN A O 1
ATOM 619 N N . ASP A 1 82 ? -25.817 -0.578 36.261 1.00 52.81 82 ASP A N 1
ATOM 620 C CA . ASP A 1 82 ? -24.897 -1.039 35.208 1.00 52.81 82 ASP A CA 1
ATOM 621 C C . ASP A 1 82 ? -24.785 0.092 34.171 1.00 52.81 82 ASP A C 1
ATOM 623 O O . ASP A 1 82 ? -25.683 0.251 33.334 1.00 52.81 82 ASP A O 1
ATOM 627 N N . ASP A 1 83 ? -23.734 0.902 34.259 1.00 57.59 83 ASP A N 1
ATOM 628 C CA . ASP A 1 83 ? -23.348 1.903 33.262 1.00 57.59 83 ASP A CA 1
ATOM 629 C C . ASP A 1 83 ? -22.007 1.567 32.591 1.00 57.59 83 ASP A C 1
ATOM 631 O O . ASP A 1 83 ? -21.318 2.451 32.089 1.00 57.59 83 ASP A O 1
ATOM 635 N N . ASP A 1 84 ? -21.690 0.269 32.527 1.00 65.06 84 ASP A N 1
ATOM 636 C CA . ASP A 1 84 ? -20.547 -0.284 31.801 1.00 65.06 84 ASP A CA 1
ATOM 637 C C . ASP A 1 84 ? -20.475 0.261 30.362 1.00 65.06 84 ASP A C 1
ATOM 639 O O . ASP A 1 84 ? -21.413 0.099 29.568 1.00 65.06 84 ASP A O 1
ATOM 643 N N . GLU A 1 85 ? -19.327 0.839 30.001 1.00 76.00 85 GLU A N 1
ATOM 644 C CA . GLU A 1 85 ? -19.037 1.324 28.650 1.00 76.00 85 GLU A CA 1
ATOM 645 C C . GLU A 1 85 ? -17.812 0.602 28.064 1.00 76.00 85 GLU A C 1
ATOM 647 O O . GLU A 1 85 ? -16.902 0.155 28.774 1.00 76.00 85 GLU A O 1
ATOM 652 N N . PHE A 1 86 ? -17.828 0.414 26.742 1.00 79.81 86 PHE A N 1
ATOM 653 C CA . PHE A 1 86 ? -16.753 -0.250 26.014 1.00 79.81 86 PHE A CA 1
ATOM 654 C C . PHE A 1 86 ? -15.785 0.783 25.457 1.00 79.81 86 PHE A C 1
ATOM 656 O O . PHE A 1 86 ? -16.189 1.702 24.751 1.00 79.81 86 PHE A O 1
ATOM 663 N N . PHE A 1 87 ? -14.499 0.566 25.706 1.00 80.38 87 PHE A N 1
ATOM 664 C CA . PHE A 1 87 ? -13.421 1.402 25.192 1.00 80.38 87 PHE A CA 1
ATOM 665 C C . PHE A 1 87 ? -12.449 0.562 24.372 1.00 80.38 87 PHE A C 1
ATOM 667 O O . PHE A 1 87 ? -12.330 -0.649 24.563 1.00 80.38 87 PHE A O 1
ATOM 674 N N . VAL A 1 88 ? -11.742 1.190 23.438 1.00 84.81 88 VAL A N 1
ATOM 675 C CA . VAL A 1 88 ? -10.672 0.515 22.697 1.00 84.81 88 VAL A CA 1
ATOM 676 C C . VAL A 1 88 ? -9.486 0.221 23.617 1.00 84.81 88 VAL A C 1
ATOM 678 O O . VAL A 1 88 ? -9.177 1.019 24.496 1.00 84.81 88 VAL A O 1
ATOM 681 N N . GLN A 1 89 ? -8.811 -0.915 23.424 1.00 86.38 89 GLN A N 1
ATOM 682 C CA . GLN A 1 89 ? -7.680 -1.320 24.266 1.00 86.38 89 GLN A CA 1
ATOM 683 C C . GLN A 1 89 ? -6.326 -0.850 23.689 1.00 86.38 89 GLN A C 1
ATOM 685 O O . GLN A 1 89 ? -5.841 -1.460 22.731 1.00 86.38 89 GLN A O 1
ATOM 690 N N . PRO A 1 90 ? -5.659 0.175 24.257 1.00 87.06 90 PRO A N 1
ATOM 691 C CA . PRO A 1 90 ? -4.313 0.570 23.842 1.00 87.06 90 PRO A CA 1
ATOM 692 C C . PRO A 1 90 ? -3.236 -0.393 24.354 1.00 87.06 90 PRO A C 1
ATOM 694 O O . PRO A 1 90 ? -3.423 -1.079 25.370 1.00 87.06 90 PRO A O 1
ATOM 697 N N . ILE A 1 91 ? -2.092 -0.413 23.661 1.00 87.25 91 ILE A N 1
ATOM 698 C CA . ILE A 1 91 ? -0.923 -1.234 24.008 1.00 87.25 91 ILE A CA 1
ATOM 699 C C . ILE A 1 91 ? 0.368 -0.417 24.107 1.00 87.25 91 ILE A C 1
ATOM 701 O O . ILE A 1 91 ? 0.513 0.650 23.509 1.00 87.25 91 ILE A O 1
ATOM 705 N N . ASP A 1 92 ? 1.327 -0.940 24.869 1.00 86.81 92 ASP A N 1
ATOM 706 C CA . ASP A 1 92 ? 2.676 -0.388 24.973 1.00 86.81 92 ASP A CA 1
ATOM 707 C C . ASP A 1 92 ? 3.615 -0.896 23.857 1.00 86.81 92 ASP A C 1
ATOM 709 O O . ASP A 1 92 ? 3.293 -1.786 23.067 1.00 86.81 92 ASP A O 1
ATOM 713 N N . ALA A 1 93 ? 4.843 -0.370 23.822 1.00 83.19 93 ALA A N 1
ATOM 714 C CA . ALA A 1 93 ? 5.879 -0.769 22.859 1.00 83.19 93 ALA A CA 1
ATOM 715 C C . ALA A 1 93 ? 6.377 -2.218 22.991 1.00 83.19 93 ALA A C 1
ATOM 717 O O . ALA A 1 93 ? 7.236 -2.654 22.222 1.00 83.19 93 ALA A O 1
ATOM 718 N N . GLN A 1 94 ? 5.914 -2.955 23.997 1.00 81.75 94 GLN A N 1
ATOM 719 C CA . GLN A 1 94 ? 6.192 -4.370 24.200 1.00 81.75 94 GLN A CA 1
ATOM 720 C C . GLN A 1 94 ? 4.966 -5.245 23.884 1.00 81.75 94 GLN A C 1
ATOM 722 O O . GLN A 1 94 ? 5.080 -6.469 23.962 1.00 81.75 94 GLN A O 1
ATOM 727 N N . GLY A 1 95 ? 3.837 -4.644 23.494 1.00 82.00 95 GLY A N 1
ATOM 728 C CA . GLY A 1 95 ? 2.579 -5.326 23.208 1.00 82.00 95 GLY A CA 1
ATOM 729 C C . GLY A 1 95 ? 1.757 -5.671 24.450 1.00 82.00 95 GLY A C 1
ATOM 730 O O . GLY A 1 95 ? 0.879 -6.525 24.361 1.00 82.00 95 GLY A O 1
ATOM 731 N N . ASN A 1 96 ? 2.040 -5.066 25.608 1.00 88.12 96 ASN A N 1
ATOM 732 C CA . ASN A 1 96 ? 1.216 -5.251 26.801 1.00 88.12 96 ASN A CA 1
ATOM 733 C C . ASN A 1 96 ? 0.044 -4.267 26.796 1.00 88.12 96 ASN A C 1
ATOM 735 O O . ASN A 1 96 ? 0.202 -3.105 26.424 1.00 88.12 96 ASN A O 1
ATOM 739 N N . GLU A 1 97 ? -1.109 -4.733 27.265 1.00 90.06 97 GLU A N 1
ATOM 740 C CA . GLU A 1 97 ? -2.310 -3.920 27.459 1.00 90.06 97 GLU A CA 1
ATOM 741 C C . GLU A 1 97 ? -2.064 -2.815 28.497 1.00 90.06 97 GLU A C 1
ATOM 743 O O . GLU A 1 97 ? -1.487 -3.054 29.563 1.00 90.06 97 GLU A O 1
ATOM 748 N N . ILE A 1 98 ? -2.506 -1.599 28.178 1.00 86.19 98 ILE A N 1
ATOM 749 C CA . ILE A 1 98 ? -2.470 -0.454 29.088 1.00 86.19 98 ILE A CA 1
ATOM 750 C C . ILE A 1 98 ? -3.829 -0.351 29.785 1.00 86.19 98 ILE A C 1
ATOM 752 O O . ILE A 1 98 ? -4.859 -0.216 29.129 1.00 86.19 98 ILE A O 1
ATOM 756 N N . GLU A 1 99 ? -3.833 -0.418 31.116 1.00 85.19 99 GLU A N 1
ATOM 757 C CA . GLU A 1 99 ? -5.056 -0.246 31.906 1.00 85.19 99 GLU A CA 1
ATOM 758 C C . GLU A 1 99 ? -5.585 1.189 31.757 1.00 85.19 99 GLU A C 1
ATOM 760 O O . GLU A 1 99 ? -4.847 2.155 31.975 1.00 85.19 99 GLU A O 1
ATOM 765 N N . LEU A 1 100 ? -6.861 1.307 31.386 1.00 84.31 100 LEU A N 1
ATOM 766 C CA . LEU A 1 100 ? -7.582 2.576 31.325 1.00 84.31 100 LEU A CA 1
ATOM 767 C C . LEU A 1 100 ? -8.003 3.022 32.728 1.00 84.31 100 LEU A C 1
ATOM 769 O O . LEU A 1 100 ? -8.099 2.214 33.657 1.00 84.31 100 LEU A O 1
ATOM 773 N N . ASP A 1 101 ? -8.238 4.318 32.893 1.00 81.12 101 ASP A N 1
ATOM 774 C CA . ASP A 1 101 ? -8.784 4.853 34.132 1.00 81.12 101 ASP A CA 1
ATOM 775 C C . ASP A 1 101 ? -10.311 4.669 34.234 1.00 81.12 101 ASP A C 1
ATOM 777 O O . ASP A 1 101 ? -10.960 4.094 33.363 1.00 81.12 101 ASP A O 1
ATOM 781 N N . GLN A 1 102 ? -10.896 5.164 35.329 1.00 75.25 102 GLN A N 1
ATOM 782 C CA . GLN A 1 102 ? -12.338 5.082 35.604 1.00 75.25 102 GLN A CA 1
ATOM 783 C C . GLN A 1 102 ? -13.223 5.875 34.621 1.00 75.25 102 GLN A C 1
ATOM 785 O O . GLN A 1 102 ? -14.437 5.883 34.781 1.00 75.25 102 GLN A O 1
ATOM 790 N N . TYR A 1 103 ? -12.635 6.601 33.669 1.00 73.31 103 TYR A N 1
ATOM 791 C CA . TYR A 1 103 ? -13.338 7.334 32.618 1.00 73.31 103 TYR A CA 1
ATOM 792 C C . TYR A 1 103 ? -13.059 6.751 31.225 1.00 73.31 103 TYR A C 1
ATOM 794 O O . TYR A 1 103 ? -13.479 7.339 30.232 1.00 73.31 103 TYR A O 1
ATOM 802 N N . GLY A 1 104 ? -12.348 5.619 31.143 1.00 73.25 104 GLY A N 1
ATOM 803 C CA . GLY A 1 104 ? -11.934 5.024 29.874 1.00 73.25 104 GLY A CA 1
ATOM 804 C C . GLY A 1 104 ? -10.803 5.785 29.178 1.00 73.25 104 GLY A C 1
ATOM 805 O O . GLY A 1 104 ? -10.513 5.519 28.013 1.00 73.25 104 GLY A O 1
ATOM 806 N N . GLU A 1 105 ? -10.144 6.716 29.873 1.00 79.44 105 GLU A N 1
ATOM 807 C CA . GLU A 1 105 ? -9.009 7.465 29.342 1.00 79.44 105 GLU A CA 1
ATOM 808 C C . GLU A 1 105 ? -7.689 6.758 29.673 1.00 79.44 105 GLU A C 1
ATOM 810 O O . GLU A 1 105 ? -7.559 6.010 30.649 1.00 79.44 105 GLU A O 1
ATOM 815 N N . VAL A 1 106 ? -6.667 7.006 28.854 1.00 82.88 106 VAL A N 1
ATOM 816 C CA . VAL A 1 106 ? -5.313 6.534 29.148 1.00 82.88 106 VAL A CA 1
ATOM 817 C C . VAL A 1 106 ? -4.736 7.369 30.302 1.00 82.88 106 VAL A C 1
ATOM 819 O O . VAL A 1 106 ? -4.638 8.592 30.178 1.00 82.88 106 VAL A O 1
ATOM 822 N N . PRO A 1 107 ? -4.265 6.745 31.400 1.00 83.88 107 PRO A N 1
ATOM 823 C CA . PRO A 1 107 ? -3.681 7.477 32.518 1.00 83.88 107 PRO A CA 1
ATOM 824 C C . PRO A 1 107 ? -2.463 8.328 32.123 1.00 83.88 107 PRO A C 1
ATOM 826 O O . PRO A 1 107 ? -1.575 7.886 31.387 1.00 83.88 107 PRO A O 1
ATOM 829 N N . GLU A 1 108 ? -2.354 9.528 32.702 1.00 80.94 108 GLU A N 1
ATOM 830 C CA . GLU A 1 108 ? -1.205 10.416 32.485 1.00 80.94 108 GLU A CA 1
ATOM 831 C C . GLU A 1 108 ? 0.119 9.717 32.863 1.00 80.94 108 GLU A C 1
ATOM 833 O O . GLU A 1 108 ? 0.321 9.270 33.996 1.00 80.94 108 GLU A O 1
ATOM 838 N N . GLY A 1 109 ? 1.053 9.645 31.910 1.00 79.56 109 GLY A N 1
ATOM 839 C CA . GLY A 1 109 ? 2.356 8.998 32.090 1.00 79.56 109 GLY A CA 1
ATOM 840 C C . GLY A 1 109 ? 2.391 7.501 31.765 1.00 79.56 109 GLY A C 1
ATOM 841 O O . GLY A 1 109 ? 3.435 6.875 31.975 1.00 79.56 109 GLY A O 1
ATOM 842 N N . ALA A 1 110 ? 1.300 6.931 31.244 1.00 83.25 110 ALA A N 1
ATOM 843 C CA . ALA A 1 110 ? 1.315 5.595 30.658 1.00 83.25 110 ALA A CA 1
ATOM 844 C C . ALA A 1 110 ? 2.264 5.529 29.439 1.00 83.25 110 ALA A C 1
ATOM 846 O O . ALA A 1 110 ? 2.402 6.512 28.704 1.00 83.25 110 ALA A O 1
ATOM 847 N N . PRO A 1 111 ? 2.937 4.388 29.201 1.00 85.56 111 PRO A N 1
ATOM 848 C CA . PRO A 1 111 ? 3.860 4.212 28.082 1.00 85.56 111 PRO A CA 1
ATOM 849 C C . PRO A 1 111 ? 3.113 3.932 26.764 1.00 85.56 111 PRO A C 1
ATOM 851 O O . PRO A 1 111 ? 3.303 2.881 26.154 1.00 85.56 111 PRO A O 1
ATOM 854 N N . VAL A 1 112 ? 2.261 4.862 26.333 1.00 84.12 112 VAL A N 1
ATOM 855 C CA . VAL A 1 112 ? 1.549 4.780 25.049 1.00 84.12 112 VAL A CA 1
ATOM 856 C C . VAL A 1 112 ? 2.467 5.051 23.862 1.00 84.12 112 VAL A C 1
ATOM 858 O O . VAL A 1 112 ? 3.456 5.782 23.967 1.00 84.12 112 VAL A O 1
ATOM 861 N N . ILE A 1 113 ? 2.108 4.476 22.715 1.00 84.75 113 ILE A N 1
ATOM 862 C CA . ILE A 1 113 ? 2.682 4.823 21.417 1.00 84.75 113 ILE A CA 1
ATOM 863 C C . ILE A 1 113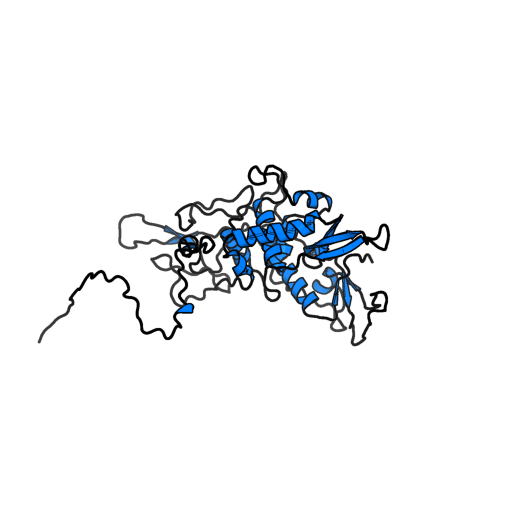 ? 1.618 5.566 20.620 1.00 84.75 113 ILE A C 1
ATOM 865 O O . ILE A 1 113 ? 0.535 5.032 20.387 1.00 84.75 113 ILE A O 1
ATOM 869 N N . GLU A 1 114 ? 1.945 6.781 20.195 1.00 83.38 114 GLU A N 1
ATOM 870 C CA . GLU A 1 114 ? 1.129 7.546 19.257 1.00 83.38 114 GLU A CA 1
ATOM 871 C C . GLU A 1 114 ? 1.408 7.094 17.822 1.00 83.38 114 GLU A C 1
ATOM 873 O O . GLU A 1 114 ? 2.555 6.825 17.453 1.00 83.38 114 GLU A O 1
ATOM 878 N N . VAL A 1 115 ? 0.359 7.048 17.006 1.00 83.50 115 VAL A N 1
ATOM 879 C CA . VAL A 1 115 ? 0.477 6.784 15.573 1.00 83.50 115 VAL A CA 1
ATOM 880 C C . VAL A 1 115 ? 0.799 8.086 14.847 1.00 83.50 115 VAL A C 1
ATOM 882 O O . VAL A 1 115 ? 0.009 9.033 14.853 1.00 83.50 115 VAL A O 1
ATOM 885 N N . ASP A 1 116 ? 1.963 8.125 14.199 1.00 81.56 116 ASP A N 1
ATOM 886 C CA . ASP A 1 116 ? 2.352 9.215 13.307 1.00 81.56 116 ASP A CA 1
ATOM 887 C C . ASP A 1 116 ? 1.976 8.870 11.865 1.00 81.56 116 ASP A C 1
ATOM 889 O O . ASP A 1 116 ? 2.251 7.780 11.376 1.00 81.56 116 ASP A O 1
ATOM 893 N N . PHE A 1 117 ? 1.357 9.827 11.183 1.00 77.12 117 PHE A N 1
ATOM 894 C CA . PHE A 1 117 ? 0.894 9.683 9.805 1.00 77.12 117 PHE A CA 1
ATOM 895 C C . PHE A 1 117 ? 1.769 10.442 8.814 1.00 77.12 117 PHE A C 1
ATOM 897 O O . PHE A 1 117 ? 1.536 10.337 7.613 1.00 77.12 117 PHE A O 1
ATOM 904 N N . GLY A 1 118 ? 2.709 11.278 9.273 1.00 83.38 118 GLY A N 1
ATOM 905 C CA . GLY A 1 118 ? 3.651 11.972 8.397 1.00 83.38 118 GLY A CA 1
ATOM 906 C C . GLY A 1 118 ? 2.998 12.603 7.152 1.00 83.38 118 GLY A C 1
ATOM 907 O O . GLY A 1 118 ? 2.117 13.468 7.267 1.00 83.38 118 GLY A O 1
ATOM 908 N N . ARG A 1 119 ? 3.393 12.163 5.946 1.00 83.25 119 ARG A N 1
ATOM 909 C CA . ARG A 1 119 ? 2.801 12.591 4.651 1.00 83.25 119 ARG A CA 1
ATOM 910 C C . ARG A 1 119 ? 1.379 12.086 4.387 1.00 83.25 119 ARG A C 1
ATOM 912 O O . ARG A 1 119 ? 0.652 12.741 3.632 1.00 83.25 119 ARG A O 1
ATOM 919 N N . LEU A 1 120 ? 0.948 10.999 5.023 1.00 86.44 120 LEU A N 1
ATOM 920 C CA . LEU A 1 120 ? -0.418 10.477 4.916 1.00 86.44 120 LEU A CA 1
ATOM 921 C C . LEU A 1 120 ? -1.458 11.363 5.591 1.00 86.44 120 LEU A C 1
ATOM 923 O O . LEU A 1 120 ? -2.639 11.226 5.289 1.00 86.44 120 LEU A O 1
ATOM 927 N N . ASN A 1 121 ? -1.055 12.362 6.384 1.00 84.62 121 ASN A N 1
ATOM 928 C CA . ASN A 1 121 ? -1.969 13.399 6.880 1.00 84.62 121 ASN A CA 1
ATOM 929 C C . ASN A 1 121 ? -2.781 14.089 5.763 1.00 84.62 121 ASN A C 1
ATOM 931 O O . ASN A 1 121 ? -3.803 14.718 6.037 1.00 84.62 121 ASN A O 1
ATOM 935 N N . ILE A 1 122 ? -2.378 13.942 4.495 1.00 84.56 122 ILE A N 1
ATOM 936 C CA . ILE A 1 122 ? -3.167 14.360 3.338 1.00 84.56 122 ILE A CA 1
ATOM 937 C C . ILE A 1 122 ? -4.590 13.781 3.316 1.00 84.56 122 ILE A C 1
ATOM 939 O O . ILE A 1 122 ? -5.484 14.476 2.836 1.00 84.56 122 ILE A O 1
ATOM 943 N N . VAL A 1 123 ? -4.836 12.588 3.872 1.00 83.62 123 VAL A N 1
ATOM 944 C CA . VAL A 1 123 ? -6.180 11.972 3.906 1.00 83.62 123 VAL A CA 1
ATOM 945 C C . VAL A 1 123 ? -7.180 12.746 4.763 1.00 83.62 123 VAL A C 1
ATOM 947 O O . VAL A 1 123 ? -8.389 12.618 4.596 1.00 83.62 123 VAL A O 1
ATOM 950 N N . ARG A 1 124 ? -6.678 13.606 5.656 1.00 81.75 124 ARG A N 1
ATOM 951 C CA . ARG A 1 124 ? -7.487 14.506 6.489 1.00 81.75 124 ARG A CA 1
ATOM 952 C C . ARG A 1 124 ? -7.901 15.778 5.752 1.00 81.75 124 ARG A C 1
ATOM 954 O O . ARG A 1 124 ? -8.637 16.604 6.290 1.00 81.75 124 ARG A O 1
ATOM 961 N N . SER A 1 125 ? -7.416 15.962 4.526 1.00 85.12 125 SER A N 1
ATOM 962 C CA . SER A 1 125 ? -7.859 17.054 3.663 1.00 85.12 125 SER A CA 1
ATOM 963 C C . SER A 1 125 ? -9.330 16.864 3.274 1.00 85.12 125 SER A C 1
ATOM 965 O O . SER A 1 125 ? -9.831 15.741 3.283 1.00 85.12 125 SER A O 1
ATOM 967 N N . PRO A 1 126 ? -10.039 17.935 2.875 1.00 85.75 126 PRO A N 1
ATOM 968 C CA . PRO A 1 126 ? -11.393 17.805 2.345 1.00 85.75 126 PRO A CA 1
ATOM 969 C C . PRO A 1 126 ? -11.447 16.808 1.179 1.00 85.75 126 PRO A C 1
ATOM 971 O O . PRO A 1 126 ? -10.583 16.865 0.302 1.00 85.75 126 PRO A O 1
ATOM 974 N N . GLN A 1 127 ? -12.488 15.970 1.120 1.00 86.75 127 GLN A N 1
ATOM 975 C CA . GLN A 1 127 ? -12.651 14.914 0.105 1.00 86.75 127 GLN A CA 1
ATOM 976 C C . GLN A 1 127 ? -12.456 15.420 -1.337 1.00 86.75 127 GLN A C 1
ATOM 978 O O . GLN A 1 127 ? -11.795 14.773 -2.144 1.00 86.75 127 GLN A O 1
ATOM 983 N N . SER A 1 128 ? -12.879 16.658 -1.630 1.00 88.31 128 SER A N 1
ATOM 984 C CA . SER A 1 128 ? -12.687 17.294 -2.942 1.00 88.31 128 SER A CA 1
ATOM 985 C C . SER A 1 128 ? -11.227 17.357 -3.418 1.00 88.31 128 SER A C 1
ATOM 987 O O . SER A 1 128 ? -10.973 17.474 -4.615 1.00 88.31 128 SER A O 1
ATOM 989 N N . VAL A 1 129 ? -10.258 17.338 -2.494 1.00 89.94 129 VAL A N 1
ATOM 990 C CA . VAL A 1 129 ? -8.821 17.342 -2.806 1.00 89.94 129 VAL A CA 1
ATOM 991 C C . VAL A 1 129 ? -8.380 15.991 -3.368 1.00 89.94 129 VAL A C 1
ATOM 993 O O . VAL A 1 129 ? -7.598 15.965 -4.322 1.00 89.94 129 VAL A O 1
ATOM 996 N N . LEU A 1 130 ? -8.880 14.891 -2.799 1.00 90.62 130 LEU A N 1
ATOM 997 C CA . LEU A 1 130 ? -8.614 13.538 -3.285 1.00 90.62 130 LEU A CA 1
ATOM 998 C C . LEU A 1 130 ? -9.392 13.268 -4.571 1.00 90.62 130 LEU A C 1
ATOM 1000 O O . LEU A 1 130 ? -8.794 12.790 -5.529 1.00 90.62 130 LEU A O 1
ATOM 1004 N N . ASP A 1 131 ? -10.652 13.701 -4.661 1.00 91.62 131 ASP A N 1
ATOM 1005 C CA . ASP A 1 131 ? -11.455 13.564 -5.884 1.00 91.62 131 ASP A CA 1
ATOM 1006 C C . ASP A 1 131 ? -10.780 14.249 -7.083 1.00 91.62 131 ASP A C 1
ATOM 1008 O O . ASP A 1 131 ? -10.681 13.687 -8.174 1.00 91.62 131 ASP A O 1
ATOM 1012 N N . GLN A 1 132 ? -10.253 15.465 -6.888 1.00 93.56 132 GLN A N 1
ATOM 1013 C CA . GLN A 1 132 ? -9.518 16.160 -7.943 1.00 93.56 132 GLN A CA 1
ATOM 1014 C C . GLN A 1 132 ? -8.255 15.392 -8.355 1.00 93.56 132 GLN A C 1
ATOM 1016 O O . GLN A 1 132 ? -7.947 15.313 -9.545 1.00 93.56 132 GLN A O 1
ATOM 1021 N N . ALA A 1 133 ? -7.516 14.850 -7.389 1.00 94.12 133 ALA A N 1
ATOM 1022 C CA . ALA A 1 133 ? -6.300 14.094 -7.660 1.00 94.12 133 ALA A CA 1
ATOM 1023 C C . ALA A 1 133 ? -6.587 12.763 -8.363 1.00 94.12 133 ALA A C 1
ATOM 1025 O O . ALA A 1 133 ? -5.826 12.367 -9.243 1.00 94.12 133 ALA A O 1
ATOM 1026 N N . PHE A 1 134 ? -7.705 12.117 -8.031 1.00 94.12 134 PHE A N 1
ATOM 1027 C CA . PHE A 1 134 ? -8.193 10.946 -8.743 1.00 94.12 134 PHE A CA 1
ATOM 1028 C C . PHE A 1 134 ? -8.445 11.281 -10.214 1.00 94.12 134 PHE A C 1
ATOM 1030 O O . PHE A 1 134 ? -7.928 10.605 -11.096 1.00 94.12 134 PHE A O 1
ATOM 1037 N N . GLU A 1 135 ? -9.154 12.375 -10.506 1.00 94.62 135 GLU A N 1
ATOM 1038 C CA . GLU A 1 135 ? -9.390 12.795 -11.893 1.00 94.62 135 GLU A CA 1
ATOM 1039 C C . GLU A 1 135 ? -8.107 13.218 -12.629 1.00 94.62 135 GLU A C 1
ATOM 1041 O O . GLU A 1 135 ? -8.020 13.100 -13.852 1.00 94.62 135 GLU A O 1
ATOM 1046 N N . GLU A 1 136 ? -7.100 13.733 -11.921 1.00 93.81 136 GLU A N 1
ATOM 1047 C CA . GLU A 1 136 ? -5.775 14.019 -12.486 1.00 93.81 136 GLU A CA 1
ATOM 1048 C C . GLU A 1 136 ? -5.039 12.726 -12.870 1.00 93.81 136 GLU A C 1
ATOM 1050 O O . GLU A 1 136 ? -4.566 12.623 -14.005 1.00 93.81 136 GLU A O 1
ATOM 1055 N N . ALA A 1 137 ? -5.024 11.721 -11.988 1.00 94.31 137 ALA A N 1
ATOM 1056 C CA . ALA A 1 137 ? -4.475 10.397 -12.275 1.00 94.31 137 ALA A CA 1
ATOM 1057 C C . ALA A 1 137 ? -5.219 9.707 -13.424 1.00 94.31 137 ALA A C 1
ATOM 1059 O O . ALA A 1 137 ? -4.591 9.254 -14.383 1.00 94.31 137 ALA A O 1
ATOM 1060 N N . MET A 1 138 ? -6.553 9.692 -13.380 1.00 93.44 138 MET A N 1
ATOM 1061 C CA . MET A 1 138 ? -7.380 9.024 -14.382 1.00 93.44 138 MET A CA 1
ATOM 1062 C C . MET A 1 138 ? -7.174 9.584 -15.788 1.00 93.44 138 MET A C 1
ATOM 1064 O O . MET A 1 138 ? -7.173 8.813 -16.736 1.00 93.44 138 MET A O 1
ATOM 1068 N N . LYS A 1 139 ? -6.901 10.884 -15.954 1.00 92.44 139 LYS A N 1
ATOM 1069 C CA . LYS A 1 139 ? -6.566 11.449 -17.277 1.00 92.44 139 LYS A CA 1
ATOM 1070 C C . LYS A 1 139 ? -5.303 10.853 -17.885 1.00 92.44 139 LYS A C 1
ATOM 1072 O O . LYS A 1 139 ? -5.216 10.746 -19.104 1.00 92.44 139 LYS A O 1
ATOM 1077 N N . VAL A 1 140 ? -4.307 10.536 -17.059 1.00 91.94 140 VAL A N 1
ATOM 1078 C CA . VAL A 1 140 ? -3.067 9.906 -17.531 1.00 91.94 140 VAL A CA 1
ATOM 1079 C C . VAL A 1 140 ? -3.321 8.430 -17.812 1.00 91.94 140 VAL A C 1
ATOM 1081 O O . VAL A 1 140 ? -2.871 7.924 -18.832 1.00 91.94 140 VAL A O 1
ATOM 1084 N N . ILE A 1 141 ? -4.075 7.768 -16.933 1.00 93.06 141 ILE A N 1
ATOM 1085 C CA . ILE A 1 141 ? -4.417 6.351 -17.055 1.00 93.06 141 ILE A CA 1
ATOM 1086 C C . ILE A 1 141 ? -5.258 6.103 -18.314 1.00 93.06 141 ILE A C 1
ATOM 1088 O O . ILE A 1 141 ? -4.898 5.271 -19.129 1.00 93.06 141 ILE A O 1
ATOM 1092 N N . GLU A 1 142 ? -6.328 6.865 -18.536 1.00 91.56 142 GLU A N 1
ATOM 1093 C CA . GLU A 1 142 ? -7.211 6.735 -19.707 1.00 91.56 142 GLU A CA 1
ATOM 1094 C C . GLU A 1 142 ? -6.509 7.059 -21.035 1.00 91.56 142 GLU A C 1
ATOM 1096 O O . GLU A 1 142 ? -6.982 6.656 -22.097 1.00 91.56 142 GLU A O 1
ATOM 1101 N N . ALA A 1 143 ? -5.402 7.805 -20.987 1.00 90.75 143 ALA A N 1
ATOM 1102 C CA . ALA A 1 143 ? -4.576 8.100 -22.151 1.00 90.75 143 ALA A CA 1
ATOM 1103 C C . ALA A 1 143 ? -3.499 7.036 -22.418 1.00 90.75 143 ALA A C 1
ATOM 1105 O O . ALA A 1 143 ? -2.857 7.127 -23.458 1.00 90.75 143 ALA A O 1
ATOM 1106 N N . GLY A 1 144 ? -3.288 6.094 -21.492 1.00 91.25 144 GLY A N 1
ATOM 1107 C CA . GLY A 1 144 ? -2.289 5.035 -21.587 1.00 91.25 144 GLY A CA 1
ATOM 1108 C C . GLY A 1 144 ? -2.677 3.925 -22.559 1.00 91.25 144 GLY A C 1
ATOM 1109 O O . GLY A 1 144 ? -3.842 3.532 -22.626 1.00 91.25 144 GLY A O 1
ATOM 1110 N N . ASP A 1 145 ? -1.688 3.393 -23.275 1.00 91.75 145 ASP A N 1
ATOM 1111 C CA . ASP A 1 145 ? -1.864 2.259 -24.186 1.00 91.75 145 ASP A CA 1
ATOM 1112 C C . ASP A 1 145 ? -1.629 0.906 -23.488 1.00 91.75 145 ASP A C 1
ATOM 1114 O O . ASP A 1 145 ? -2.269 -0.083 -23.842 1.00 91.75 145 ASP A O 1
ATOM 1118 N N . ASP A 1 146 ? -0.714 0.861 -22.514 1.00 92.06 146 ASP A N 1
ATOM 1119 C CA . ASP A 1 146 ? -0.323 -0.348 -21.776 1.00 92.06 146 ASP A CA 1
ATOM 1120 C C . ASP A 1 146 ?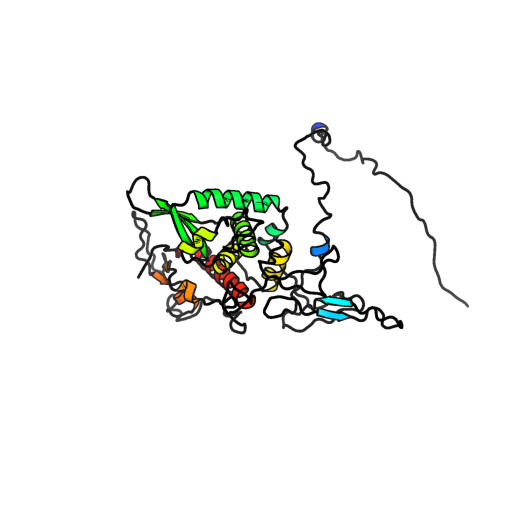 0.086 0.003 -20.327 1.00 92.06 146 ASP A C 1
ATOM 1122 O O . ASP A 1 146 ? 0.457 1.147 -20.027 1.00 92.06 146 ASP A O 1
ATOM 1126 N N . PHE A 1 147 ? -0.022 -0.958 -19.406 1.00 92.62 147 PHE A N 1
ATOM 1127 C CA . PHE A 1 147 ? 0.100 -0.738 -17.963 1.00 92.62 147 PHE A CA 1
ATOM 1128 C C . PHE A 1 147 ? 0.942 -1.818 -17.298 1.00 92.62 147 PHE A C 1
ATOM 1130 O O . PHE A 1 147 ? 0.728 -3.011 -17.486 1.00 92.62 147 PHE A O 1
ATOM 1137 N N . THR A 1 148 ? 1.864 -1.384 -16.446 1.00 91.69 148 THR A N 1
ATOM 1138 C CA . THR A 1 148 ? 2.652 -2.275 -15.591 1.00 91.69 148 THR A CA 1
ATOM 1139 C C . THR A 1 148 ? 2.781 -1.685 -14.192 1.00 91.69 148 THR A C 1
ATOM 1141 O O . THR A 1 148 ? 2.295 -0.585 -13.913 1.00 91.69 148 THR A O 1
ATOM 1144 N N . LEU A 1 149 ? 3.451 -2.406 -13.297 1.00 91.25 149 LEU A N 1
ATOM 1145 C CA . LEU A 1 149 ? 3.825 -1.896 -11.986 1.00 91.25 149 LEU A CA 1
ATOM 1146 C C . LEU A 1 149 ? 5.299 -1.494 -11.960 1.00 91.25 149 LEU A C 1
ATOM 1148 O O . LEU A 1 149 ? 6.151 -2.096 -12.610 1.00 91.25 149 LEU A O 1
ATOM 1152 N N . ASP A 1 150 ? 5.589 -0.450 -11.197 1.00 89.88 150 ASP A N 1
ATOM 1153 C CA . ASP A 1 150 ? 6.944 -0.039 -10.853 1.00 89.88 150 ASP A CA 1
ATOM 1154 C C . ASP A 1 150 ? 7.540 -0.921 -9.738 1.00 89.88 150 ASP A C 1
ATOM 1156 O O . ASP A 1 150 ? 6.830 -1.708 -9.107 1.00 89.88 150 ASP A O 1
ATOM 1160 N N . PHE A 1 151 ? 8.826 -0.747 -9.423 1.00 86.69 151 PHE A N 1
ATOM 1161 C CA . PHE A 1 151 ? 9.540 -1.529 -8.406 1.00 86.69 151 PHE A CA 1
ATOM 1162 C C . PHE A 1 151 ? 8.838 -1.604 -7.043 1.00 86.69 151 PHE A C 1
ATOM 1164 O O . PHE A 1 151 ? 8.911 -2.646 -6.401 1.00 86.69 151 PHE A O 1
ATOM 1171 N N . CYS A 1 152 ? 8.121 -0.560 -6.615 1.00 86.56 152 CYS A N 1
ATOM 1172 C CA . CYS A 1 152 ? 7.374 -0.520 -5.349 1.00 86.56 152 CYS A CA 1
ATOM 1173 C C . CYS A 1 152 ? 5.857 -0.759 -5.504 1.00 86.56 152 CYS A C 1
ATOM 1175 O O . CYS A 1 152 ? 5.106 -0.571 -4.556 1.00 86.56 152 CYS A O 1
ATOM 1177 N N . GLY A 1 153 ? 5.381 -1.168 -6.686 1.00 88.88 153 GLY A N 1
ATOM 1178 C CA . GLY A 1 153 ? 3.963 -1.475 -6.925 1.00 88.88 153 GLY A CA 1
ATOM 1179 C C . GLY A 1 153 ? 3.107 -0.290 -7.383 1.00 88.88 153 GLY A C 1
ATOM 1180 O O . GLY A 1 153 ? 1.888 -0.407 -7.427 1.00 88.88 153 GLY A O 1
ATOM 1181 N N . ARG A 1 154 ? 3.715 0.848 -7.743 1.00 91.38 154 ARG A N 1
ATOM 1182 C CA . ARG A 1 154 ? 3.002 1.997 -8.333 1.00 91.38 154 ARG A CA 1
ATOM 1183 C C . ARG A 1 154 ? 2.601 1.719 -9.775 1.00 91.38 154 ARG A C 1
ATOM 1185 O O . ARG A 1 154 ? 3.353 1.082 -10.508 1.00 91.38 154 ARG A O 1
ATOM 1192 N N . LEU A 1 155 ? 1.479 2.283 -10.214 1.00 93.31 155 LEU A N 1
ATOM 1193 C CA . LEU A 1 155 ? 1.033 2.155 -11.599 1.00 93.31 155 LEU A CA 1
ATOM 1194 C C . LEU A 1 155 ? 1.962 2.915 -12.563 1.00 93.31 155 LEU A C 1
ATOM 1196 O O . LEU A 1 155 ? 2.171 4.127 -12.430 1.00 93.31 155 LEU A O 1
ATOM 1200 N N . SER A 1 156 ? 2.488 2.192 -13.548 1.00 92.31 156 SER A N 1
ATOM 1201 C CA . SER A 1 156 ? 3.331 2.687 -14.635 1.00 92.31 156 SER A CA 1
ATOM 1202 C C . SER A 1 156 ? 2.587 2.609 -15.962 1.00 92.31 156 SER A C 1
ATOM 1204 O O . SER A 1 156 ? 1.972 1.596 -16.284 1.00 92.31 156 SER A O 1
ATOM 1206 N N . ILE A 1 157 ? 2.638 3.700 -16.723 1.00 92.81 157 ILE A N 1
ATOM 1207 C CA . ILE A 1 157 ? 1.835 3.905 -17.929 1.00 92.81 157 ILE A CA 1
ATOM 1208 C C . ILE A 1 157 ? 2.759 3.997 -19.137 1.00 92.81 157 ILE A C 1
ATOM 1210 O O . ILE A 1 157 ? 3.680 4.826 -19.186 1.00 92.81 157 ILE A O 1
ATOM 1214 N N . TRP A 1 158 ? 2.469 3.166 -20.128 1.00 91.62 158 TRP A N 1
ATOM 1215 C CA . TRP A 1 158 ? 3.212 3.031 -21.369 1.00 91.62 158 TRP A CA 1
ATOM 1216 C C . TRP A 1 158 ? 2.387 3.555 -22.531 1.00 91.62 158 TRP A C 1
ATOM 1218 O O . TRP A 1 158 ? 1.171 3.379 -22.580 1.00 91.62 158 TRP A O 1
ATOM 1228 N N . ASN A 1 159 ? 3.067 4.205 -23.468 1.00 91.38 159 ASN A N 1
ATOM 1229 C CA . ASN A 1 159 ? 2.460 4.669 -24.708 1.00 91.38 159 ASN A CA 1
ATOM 1230 C C .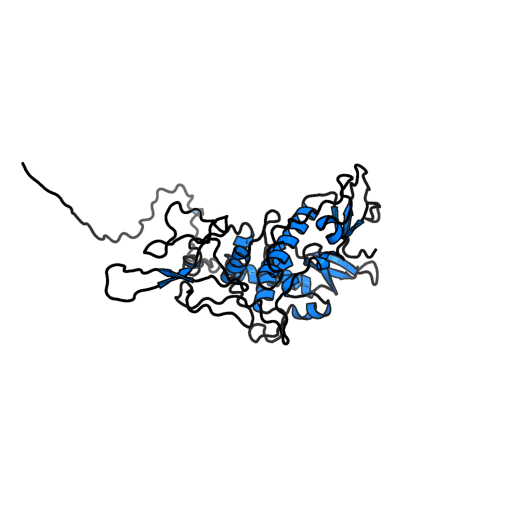 ASN A 1 159 ? 3.354 4.313 -25.884 1.00 91.38 159 ASN A C 1
ATOM 1232 O O . ASN A 1 159 ? 4.573 4.168 -25.733 1.00 91.38 159 ASN A O 1
ATOM 1236 N N . TYR A 1 160 ? 2.758 4.201 -27.065 1.00 89.88 160 TYR A N 1
ATOM 1237 C CA . TYR A 1 160 ? 3.531 3.998 -28.283 1.00 89.88 160 TYR A CA 1
ATOM 1238 C C . TYR A 1 160 ? 4.390 5.224 -28.612 1.00 89.88 160 TYR A C 1
ATOM 1240 O O . TYR A 1 160 ? 3.916 6.363 -28.629 1.00 89.88 160 TYR A O 1
ATOM 1248 N N . ASP A 1 161 ? 5.662 4.982 -28.928 1.00 83.69 161 ASP A N 1
ATOM 1249 C CA . ASP A 1 161 ? 6.582 6.017 -29.383 1.00 83.69 161 ASP A CA 1
ATOM 1250 C C . ASP A 1 161 ? 6.096 6.580 -30.737 1.00 83.69 161 ASP A C 1
ATOM 1252 O O . ASP A 1 161 ? 5.959 5.838 -31.718 1.00 83.69 161 ASP A O 1
ATOM 1256 N N . PRO A 1 162 ? 5.848 7.900 -30.848 1.00 83.19 162 PRO A N 1
ATOM 1257 C CA . PRO A 1 162 ? 5.415 8.508 -32.104 1.00 83.19 162 PRO A CA 1
ATOM 1258 C C . PRO A 1 162 ? 6.484 8.462 -33.212 1.00 83.19 162 PRO A C 1
ATOM 1260 O O . PRO A 1 162 ? 6.169 8.723 -34.376 1.00 83.19 162 PRO A O 1
ATOM 1263 N N . VAL A 1 163 ? 7.745 8.180 -32.872 1.00 84.06 163 VAL A N 1
ATOM 1264 C CA . VAL A 1 163 ? 8.898 8.128 -33.780 1.00 84.06 163 VAL A CA 1
ATOM 1265 C C . VAL A 1 163 ? 9.231 6.692 -34.183 1.00 84.06 163 VAL A C 1
ATOM 1267 O O . VAL A 1 163 ? 9.539 6.446 -35.353 1.00 84.06 163 VAL A O 1
ATOM 1270 N N . VAL A 1 164 ? 9.157 5.745 -33.245 1.00 82.12 164 VAL A N 1
ATOM 1271 C CA . VAL A 1 164 ? 9.482 4.330 -33.477 1.00 82.12 164 VAL A CA 1
ATOM 1272 C C . VAL A 1 164 ? 8.202 3.501 -33.476 1.00 82.12 164 VAL A C 1
ATOM 1274 O O . VAL A 1 164 ? 7.612 3.224 -32.438 1.00 82.12 164 VAL A O 1
ATOM 1277 N N . THR A 1 165 ? 7.768 3.086 -34.668 1.00 81.12 165 THR A N 1
ATOM 1278 C CA . THR A 1 165 ? 6.546 2.286 -34.832 1.00 81.12 165 THR A CA 1
ATOM 1279 C C . THR A 1 165 ? 6.620 0.988 -34.031 1.00 81.12 165 THR A C 1
ATOM 1281 O O . THR A 1 165 ? 7.604 0.261 -34.149 1.00 81.12 165 THR A O 1
ATOM 1284 N N . ASP A 1 166 ? 5.545 0.687 -33.298 1.00 78.88 166 ASP A N 1
ATOM 1285 C CA . ASP A 1 166 ? 5.375 -0.544 -32.510 1.00 78.88 166 ASP A CA 1
ATOM 1286 C C . ASP A 1 166 ? 6.361 -0.683 -31.332 1.00 78.88 166 ASP A C 1
ATOM 1288 O O . ASP A 1 166 ? 6.626 -1.781 -30.852 1.00 78.88 166 ASP A O 1
ATOM 1292 N N . SER A 1 167 ? 6.915 0.440 -30.861 1.00 83.94 167 SER A N 1
ATOM 1293 C CA . SER A 1 167 ? 7.735 0.496 -29.650 1.00 83.94 167 SER A CA 1
ATOM 1294 C C . SER A 1 167 ? 6.954 1.165 -28.527 1.00 83.94 167 SER A C 1
ATOM 1296 O O . SER A 1 167 ? 6.575 2.326 -28.654 1.00 83.94 167 SER A O 1
ATOM 1298 N N . LEU A 1 168 ? 6.741 0.455 -27.420 1.00 85.31 168 LEU A N 1
ATOM 1299 C CA . LEU A 1 168 ? 6.189 1.032 -26.195 1.00 85.31 168 LEU A CA 1
ATOM 1300 C C . LEU A 1 168 ? 7.301 1.693 -25.379 1.00 85.31 168 LEU A C 1
ATOM 1302 O O . LEU A 1 168 ? 8.387 1.134 -25.219 1.00 85.31 168 LEU A O 1
ATOM 1306 N N . VAL A 1 169 ? 7.021 2.883 -24.853 1.00 86.06 169 VAL A N 1
ATOM 1307 C CA . VAL A 1 169 ? 7.930 3.626 -23.975 1.00 86.06 169 VAL A CA 1
ATOM 1308 C C . VAL A 1 169 ? 7.227 4.020 -22.683 1.00 86.06 169 VAL A C 1
ATOM 1310 O O . VAL A 1 169 ? 6.068 4.453 -22.684 1.00 86.06 169 VAL A O 1
ATOM 1313 N N . LEU A 1 170 ? 7.945 3.882 -21.566 1.00 86.25 170 LEU A N 1
ATOM 1314 C CA . LEU A 1 170 ? 7.448 4.283 -20.257 1.00 86.25 170 LEU A CA 1
ATOM 1315 C C . LEU A 1 170 ? 7.249 5.795 -20.272 1.00 86.25 170 LEU A C 1
ATOM 1317 O O . LEU A 1 170 ? 8.202 6.557 -20.428 1.00 86.25 170 LEU A O 1
ATOM 1321 N N . THR A 1 171 ? 6.001 6.228 -20.139 1.00 86.38 171 THR A N 1
ATOM 1322 C CA . THR A 1 171 ? 5.642 7.641 -20.283 1.00 86.38 171 THR A CA 1
ATOM 1323 C C . THR A 1 171 ? 5.546 8.328 -18.937 1.00 86.38 171 THR A C 1
ATOM 1325 O O . THR A 1 171 ? 6.067 9.429 -18.760 1.00 86.38 171 THR A O 1
ATOM 1328 N N . LYS A 1 172 ? 4.855 7.697 -17.986 1.00 89.75 172 LYS A N 1
ATOM 1329 C CA . LYS A 1 172 ? 4.683 8.238 -16.641 1.00 89.75 172 LYS A CA 1
ATOM 1330 C C . LYS A 1 172 ? 4.419 7.107 -15.656 1.00 89.75 172 LYS A C 1
ATOM 1332 O O . LYS A 1 172 ? 3.594 6.240 -15.916 1.00 89.75 172 LYS A O 1
ATOM 1337 N N . THR A 1 173 ? 5.065 7.178 -14.503 1.00 90.75 173 THR A N 1
ATOM 1338 C CA . THR A 1 173 ? 4.667 6.436 -13.304 1.00 90.75 173 THR A CA 1
ATOM 1339 C C . THR A 1 173 ? 3.907 7.394 -12.396 1.00 90.75 173 THR A C 1
ATOM 1341 O O . THR A 1 173 ? 4.294 8.559 -12.273 1.00 90.75 173 THR A O 1
ATOM 1344 N N . ILE A 1 174 ? 2.808 6.943 -11.792 1.00 91.25 174 ILE A N 1
ATOM 1345 C CA . ILE A 1 174 ? 2.038 7.763 -10.851 1.00 91.25 174 ILE A CA 1
ATOM 1346 C C . ILE A 1 174 ? 2.861 7.935 -9.569 1.00 91.25 174 ILE A C 1
ATOM 1348 O O . ILE A 1 174 ? 2.945 7.046 -8.726 1.00 91.25 174 ILE A O 1
ATOM 1352 N N . ASP A 1 175 ? 3.524 9.081 -9.433 1.00 83.69 175 ASP A N 1
ATOM 1353 C CA . ASP A 1 175 ? 4.507 9.363 -8.382 1.00 83.69 175 ASP A CA 1
ATOM 1354 C C . ASP A 1 175 ? 4.015 10.365 -7.329 1.00 83.69 175 ASP A C 1
ATOM 1356 O O . ASP A 1 175 ? 4.617 10.492 -6.260 1.00 83.69 175 ASP A O 1
ATOM 1360 N N . SER A 1 176 ? 2.916 11.066 -7.610 1.00 89.06 176 SER A N 1
ATOM 1361 C CA . SER A 1 176 ? 2.320 12.032 -6.695 1.00 89.06 176 SER A CA 1
ATOM 1362 C C . SER A 1 176 ? 1.689 11.311 -5.498 1.00 89.06 176 SER A C 1
ATOM 1364 O O . SER A 1 176 ? 0.838 10.440 -5.697 1.00 89.06 176 SER A O 1
ATOM 1366 N N . PRO A 1 177 ? 2.028 11.690 -4.248 1.00 89.94 177 PRO A N 1
ATOM 1367 C CA . PRO A 1 177 ? 1.418 11.100 -3.054 1.00 89.94 177 PRO A CA 1
ATOM 1368 C C . PRO A 1 177 ? -0.102 11.255 -3.048 1.00 89.94 177 PRO A C 1
ATOM 1370 O O . PRO A 1 177 ? -0.828 10.347 -2.668 1.00 89.94 177 PRO A O 1
ATOM 1373 N N . ARG A 1 178 ? -0.592 12.405 -3.525 1.00 92.00 178 ARG A N 1
ATOM 1374 C CA . ARG A 1 178 ? -2.023 12.713 -3.563 1.00 92.00 178 ARG A CA 1
ATOM 1375 C C . ARG A 1 178 ? -2.767 11.867 -4.594 1.00 92.00 178 ARG A C 1
ATOM 1377 O O . ARG A 1 178 ? -3.869 11.416 -4.314 1.00 92.00 178 ARG A O 1
ATOM 1384 N N . GLU A 1 179 ? -2.172 11.669 -5.771 1.00 93.94 179 GLU A N 1
ATOM 1385 C CA . GLU A 1 179 ? -2.744 10.805 -6.815 1.00 93.94 179 GLU A CA 1
ATOM 1386 C C . GLU A 1 179 ? -2.787 9.349 -6.330 1.00 93.94 179 GLU A C 1
ATOM 1388 O O . GLU A 1 179 ? -3.812 8.689 -6.465 1.00 93.94 179 GLU A O 1
ATOM 1393 N N . ASN A 1 180 ? -1.715 8.879 -5.686 1.00 93.62 180 ASN A N 1
ATOM 1394 C CA . ASN A 1 180 ? -1.659 7.532 -5.128 1.00 93.62 180 ASN A CA 1
ATOM 1395 C C . ASN A 1 180 ? -2.669 7.319 -3.991 1.00 93.62 180 ASN A C 1
ATOM 1397 O O . ASN A 1 180 ? -3.391 6.331 -4.022 1.00 93.62 180 ASN A O 1
ATOM 1401 N N . MET A 1 181 ? -2.812 8.251 -3.043 1.00 93.56 181 MET A N 1
ATOM 1402 C CA . MET A 1 181 ? -3.826 8.109 -1.986 1.00 93.56 181 MET A CA 1
ATOM 1403 C C . MET A 1 181 ? -5.262 8.163 -2.515 1.00 93.56 181 MET A C 1
ATOM 1405 O O . MET A 1 181 ? -6.145 7.511 -1.965 1.00 93.56 181 MET A O 1
ATOM 1409 N N . ALA A 1 182 ? -5.507 8.892 -3.604 1.00 93.75 182 ALA A N 1
ATOM 1410 C CA . ALA A 1 182 ? -6.814 8.900 -4.248 1.00 93.75 182 ALA A CA 1
ATOM 1411 C C . ALA A 1 182 ? -7.113 7.570 -4.973 1.00 93.75 182 ALA A C 1
ATOM 1413 O O . ALA A 1 182 ? -8.230 7.061 -4.895 1.00 93.75 182 ALA A O 1
ATOM 1414 N N . LEU A 1 183 ? -6.110 6.972 -5.630 1.00 94.38 183 LEU A N 1
ATOM 1415 C CA . LEU A 1 183 ? -6.214 5.617 -6.187 1.00 94.38 183 LEU A CA 1
ATOM 1416 C C . LEU A 1 183 ? -6.415 4.572 -5.082 1.00 94.38 183 LEU A C 1
ATOM 1418 O O . LEU A 1 183 ? -7.265 3.700 -5.230 1.00 94.38 183 LEU A O 1
ATOM 1422 N N . TYR A 1 184 ? -5.686 4.694 -3.968 1.00 94.81 184 TYR A N 1
ATOM 1423 C CA . TYR A 1 184 ? -5.850 3.851 -2.785 1.00 94.81 184 TYR A CA 1
ATOM 1424 C C . TYR A 1 184 ? -7.289 3.878 -2.275 1.00 94.81 184 TYR A C 1
ATOM 1426 O O . TYR A 1 184 ? -7.898 2.820 -2.149 1.00 94.81 184 TYR A O 1
ATOM 1434 N N . GLN A 1 185 ? -7.852 5.072 -2.047 1.00 92.88 185 GLN A N 1
ATOM 1435 C CA . GLN A 1 185 ? -9.237 5.218 -1.597 1.00 92.88 185 GLN A CA 1
ATOM 1436 C C . GLN A 1 185 ? -10.195 4.501 -2.555 1.00 92.88 185 GLN A C 1
ATOM 1438 O O . GLN A 1 185 ? -10.974 3.655 -2.134 1.00 92.88 185 GLN A O 1
ATOM 1443 N N . TYR A 1 186 ? -10.077 4.757 -3.861 1.00 91.75 186 TYR A N 1
ATOM 1444 C CA . TYR A 1 186 ? -10.938 4.126 -4.860 1.00 91.75 186 TYR A CA 1
ATOM 1445 C C . TYR A 1 186 ? -10.830 2.589 -4.866 1.00 91.75 186 TYR A C 1
ATOM 1447 O O . TYR A 1 186 ? -11.846 1.893 -4.929 1.00 91.75 186 TYR A O 1
ATOM 1455 N N . LEU A 1 187 ? -9.608 2.050 -4.795 1.00 91.50 187 LEU A N 1
ATOM 1456 C CA . LEU A 1 187 ? -9.351 0.608 -4.778 1.00 91.50 187 LEU A CA 1
ATOM 1457 C C . LEU A 1 187 ? -9.847 -0.050 -3.489 1.00 91.50 187 LEU A C 1
ATOM 1459 O O . LEU A 1 187 ? -10.407 -1.139 -3.551 1.00 91.50 187 LEU A O 1
ATOM 1463 N N . MET A 1 188 ? -9.692 0.601 -2.340 1.00 89.69 188 MET A N 1
ATOM 1464 C CA . MET A 1 188 ? -10.161 0.057 -1.067 1.00 89.69 188 MET A CA 1
ATOM 1465 C C . MET A 1 188 ? -11.682 0.148 -0.920 1.00 89.69 188 MET A C 1
ATOM 1467 O O . MET A 1 188 ? -12.281 -0.729 -0.312 1.00 89.69 188 MET A O 1
ATOM 1471 N N . THR A 1 189 ? -12.345 1.141 -1.515 1.00 87.75 189 THR A N 1
ATOM 1472 C CA . THR A 1 189 ? -13.815 1.199 -1.505 1.00 87.75 189 THR A CA 1
ATOM 1473 C C . THR A 1 189 ? -14.429 0.185 -2.472 1.00 87.75 189 THR A C 1
ATOM 1475 O O . THR A 1 189 ? -15.389 -0.504 -2.133 1.00 87.75 189 THR A O 1
ATOM 1478 N N . TYR A 1 190 ? -13.889 0.079 -3.690 1.00 85.50 190 TYR A N 1
ATOM 1479 C CA . TYR A 1 190 ? -14.582 -0.603 -4.788 1.00 85.50 190 TYR A CA 1
ATOM 1480 C C . TYR A 1 190 ? -13.833 -1.779 -5.401 1.00 85.50 190 TYR A C 1
ATOM 1482 O O . TYR A 1 190 ? -14.429 -2.560 -6.148 1.00 85.50 190 TYR A O 1
ATOM 1490 N N . MET A 1 191 ? -12.531 -1.896 -5.149 1.00 86.69 191 MET A N 1
ATOM 1491 C CA . MET A 1 191 ? -11.637 -2.831 -5.831 1.00 86.69 191 MET A CA 1
ATOM 1492 C C . MET A 1 191 ? -11.834 -2.732 -7.355 1.00 86.69 191 MET A C 1
ATOM 1494 O O . MET A 1 191 ? -11.807 -1.635 -7.915 1.00 86.69 191 MET A O 1
ATOM 1498 N N . TYR A 1 192 ? -12.101 -3.856 -8.026 1.00 88.19 192 TYR A N 1
ATOM 1499 C CA . TYR A 1 192 ? -12.515 -3.918 -9.433 1.00 88.19 192 TYR A CA 1
ATOM 1500 C C . TYR A 1 192 ? -13.999 -4.281 -9.605 1.00 88.19 192 TYR A C 1
ATOM 1502 O O . TYR A 1 192 ? -14.417 -4.707 -10.682 1.00 88.19 192 TYR A O 1
ATOM 1510 N N . GLU A 1 193 ? -14.812 -4.141 -8.555 1.00 83.81 193 GLU A N 1
ATOM 1511 C CA . GLU A 1 193 ? -16.240 -4.444 -8.614 1.00 83.81 193 GLU A CA 1
ATOM 1512 C C . GLU A 1 193 ? -17.062 -3.289 -9.171 1.00 83.81 193 GLU A C 1
ATOM 1514 O O . GLU A 1 193 ? -16.837 -2.109 -8.885 1.00 83.81 193 GLU A O 1
ATOM 1519 N N . ASN A 1 194 ? -18.073 -3.655 -9.955 1.00 82.19 194 ASN A N 1
ATOM 1520 C CA . ASN A 1 194 ? -19.064 -2.718 -10.456 1.00 82.19 194 ASN A CA 1
ATOM 1521 C C . ASN A 1 194 ? -20.115 -2.468 -9.375 1.00 82.19 194 ASN A C 1
ATOM 1523 O O . ASN A 1 194 ? -20.930 -3.339 -9.075 1.00 82.19 194 ASN A O 1
ATOM 1527 N N . THR A 1 195 ? -20.135 -1.256 -8.831 1.00 73.88 195 THR A N 1
ATOM 1528 C CA . THR A 1 195 ? -21.103 -0.836 -7.812 1.00 73.88 195 THR A CA 1
ATOM 1529 C C . THR A 1 195 ? -22.071 0.205 -8.371 1.00 73.88 195 THR A C 1
ATOM 1531 O O . THR A 1 195 ? -21.805 0.860 -9.384 1.00 73.88 195 THR A O 1
ATOM 1534 N N . VAL A 1 196 ? -23.223 0.364 -7.711 1.00 69.56 196 VAL A N 1
ATOM 1535 C CA . VAL A 1 196 ? -24.193 1.426 -8.040 1.00 69.56 196 VAL A CA 1
ATOM 1536 C C . VAL A 1 196 ? -23.548 2.807 -7.870 1.00 69.56 196 VAL A C 1
ATOM 1538 O O . VAL A 1 196 ? -23.769 3.691 -8.695 1.00 69.56 196 VAL A O 1
ATOM 1541 N N . GLU A 1 197 ? -22.704 2.958 -6.849 1.00 69.25 197 GLU A N 1
ATOM 1542 C CA . GLU A 1 197 ? -21.934 4.170 -6.542 1.00 69.25 197 GLU A CA 1
ATOM 1543 C C . GLU A 1 197 ? -20.909 4.514 -7.636 1.00 69.25 197 GLU A C 1
ATOM 1545 O O . GLU A 1 197 ? -20.717 5.685 -7.949 1.00 69.25 197 GLU A O 1
ATOM 1550 N N . ASN A 1 198 ? -20.362 3.509 -8.332 1.00 62.69 198 ASN A N 1
ATOM 1551 C CA . ASN A 1 198 ? -19.488 3.679 -9.499 1.00 62.69 198 ASN A CA 1
ATOM 1552 C C . ASN A 1 198 ? -20.226 3.789 -10.845 1.00 62.69 198 ASN A C 1
ATOM 1554 O O . ASN A 1 198 ? -19.658 3.478 -11.893 1.00 62.69 198 ASN A O 1
ATOM 1558 N N . ASN A 1 199 ? -21.503 4.183 -10.872 1.00 63.16 199 ASN A N 1
ATOM 1559 C CA . ASN A 1 199 ? -22.302 4.217 -12.108 1.00 63.16 199 ASN A CA 1
ATOM 1560 C C . ASN A 1 199 ? -22.299 2.876 -12.884 1.00 63.16 199 ASN A C 1
ATOM 1562 O O . ASN A 1 199 ? -22.409 2.866 -14.112 1.00 63.16 199 ASN A O 1
ATOM 1566 N N . TYR A 1 200 ? -22.196 1.742 -12.178 1.00 69.62 200 TYR A N 1
ATOM 1567 C CA . TYR A 1 200 ? -22.106 0.375 -12.718 1.00 69.62 200 TYR A CA 1
ATOM 1568 C C . TYR A 1 200 ? -20.856 0.045 -13.553 1.00 69.62 200 TYR A C 1
ATOM 1570 O O . TYR A 1 200 ? -20.762 -1.079 -14.047 1.00 69.62 200 TYR A O 1
ATOM 1578 N N . ALA A 1 201 ? -19.905 0.970 -13.710 1.00 81.50 201 ALA A N 1
ATOM 1579 C CA . ALA A 1 201 ? -18.662 0.737 -14.440 1.00 81.50 201 ALA A CA 1
ATOM 1580 C C . ALA A 1 201 ? -17.470 1.212 -13.607 1.00 81.50 201 ALA A C 1
ATOM 1582 O O . ALA A 1 201 ? -17.174 2.404 -13.531 1.00 81.50 201 ALA A O 1
ATOM 1583 N N . ASN A 1 202 ? -16.781 0.260 -12.988 1.00 88.44 202 ASN A N 1
ATOM 1584 C CA . ASN A 1 202 ? -15.557 0.526 -12.256 1.00 88.44 202 ASN A CA 1
ATOM 1585 C C . ASN A 1 202 ? -14.462 1.000 -13.222 1.00 88.44 202 ASN A C 1
ATOM 1587 O O . ASN A 1 202 ? -14.151 0.334 -14.213 1.00 88.44 202 ASN A O 1
ATOM 1591 N N . ARG A 1 203 ? -13.886 2.168 -12.929 1.00 90.44 203 ARG A N 1
ATOM 1592 C CA . ARG A 1 203 ? -12.935 2.849 -13.816 1.00 90.44 203 ARG A CA 1
ATOM 1593 C C . ARG A 1 203 ? -11.560 2.195 -13.844 1.00 90.44 203 ARG A C 1
ATOM 1595 O O . ARG A 1 203 ? -10.829 2.435 -14.794 1.00 90.44 203 ARG A O 1
ATOM 1602 N N . LEU A 1 204 ? -11.219 1.385 -12.842 1.00 91.50 204 LEU A N 1
ATOM 1603 C CA . LEU A 1 204 ? -9.940 0.679 -12.741 1.00 91.50 204 LEU A CA 1
ATOM 1604 C C . LEU A 1 204 ? -10.054 -0.818 -13.049 1.00 91.50 204 LEU A C 1
ATOM 1606 O O . LEU A 1 204 ? -9.032 -1.473 -13.207 1.00 91.50 204 LEU A O 1
ATOM 1610 N N . ALA A 1 205 ? -11.263 -1.364 -13.209 1.00 90.44 205 ALA A N 1
ATOM 1611 C CA . ALA A 1 205 ? -11.466 -2.797 -13.447 1.00 90.44 205 ALA A CA 1
ATOM 1612 C C . ALA A 1 205 ? -10.824 -3.330 -14.737 1.00 90.44 205 ALA A C 1
ATOM 1614 O O . ALA A 1 205 ? -10.624 -4.533 -14.867 1.00 90.44 205 ALA A O 1
ATOM 1615 N N . PHE A 1 206 ? -10.473 -2.463 -15.690 1.00 90.88 206 PHE A N 1
ATOM 1616 C CA . PHE A 1 206 ? -9.728 -2.878 -16.880 1.00 90.88 206 PHE A CA 1
ATOM 1617 C C . PHE A 1 206 ? -8.293 -3.337 -16.551 1.00 90.88 206 PHE A C 1
ATOM 1619 O O . PHE A 1 206 ? -7.713 -4.077 -17.342 1.00 90.88 206 PHE A O 1
ATOM 1626 N N . LEU A 1 207 ? -7.736 -2.936 -15.399 1.00 92.00 207 LEU A N 1
ATOM 1627 C CA . LEU A 1 207 ? -6.405 -3.346 -14.939 1.00 92.00 207 LEU A CA 1
ATOM 1628 C C . LEU A 1 207 ? -6.330 -4.844 -14.595 1.00 92.00 207 LEU A C 1
ATOM 1630 O O . LEU A 1 207 ? -5.254 -5.427 -14.680 1.00 92.00 207 LEU A O 1
ATOM 1634 N N . ASP A 1 208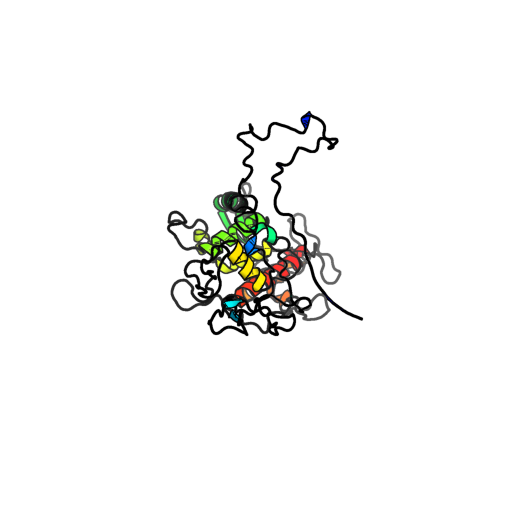 ? -7.469 -5.489 -14.322 1.00 88.81 208 ASP A N 1
ATOM 1635 C CA . ASP A 1 208 ? -7.574 -6.944 -14.125 1.00 88.81 208 ASP A CA 1
ATOM 1636 C C . ASP A 1 208 ? -7.069 -7.725 -15.355 1.00 88.81 208 ASP A C 1
ATOM 1638 O O . ASP A 1 208 ? -6.478 -8.794 -15.232 1.00 88.81 208 ASP A O 1
ATOM 1642 N N . ALA A 1 209 ? -7.222 -7.156 -16.561 1.00 90.50 209 ALA A N 1
ATOM 1643 C CA . ALA A 1 209 ? -6.718 -7.750 -17.801 1.00 90.50 209 ALA A CA 1
ATOM 1644 C C . ALA A 1 209 ? -5.180 -7.761 -17.901 1.00 90.50 209 ALA A C 1
ATOM 1646 O O . ALA A 1 209 ? -4.643 -8.482 -18.741 1.00 90.50 209 ALA A O 1
ATOM 1647 N N . TYR A 1 210 ? -4.497 -6.981 -17.059 1.00 89.81 210 TYR A N 1
ATOM 1648 C CA . TYR A 1 210 ? -3.038 -6.921 -16.941 1.00 89.81 210 TYR A CA 1
ATOM 1649 C C . TYR A 1 210 ? -2.517 -7.753 -15.761 1.00 89.81 210 TYR A C 1
ATOM 1651 O O . TYR A 1 210 ? -1.352 -7.627 -15.400 1.00 89.81 210 TYR A O 1
ATOM 1659 N N . GLU A 1 211 ? -3.374 -8.580 -15.144 1.00 89.38 211 GLU A N 1
ATOM 1660 C CA . GLU A 1 211 ? -3.030 -9.417 -13.984 1.00 89.38 211 GLU A CA 1
ATOM 1661 C C . GLU A 1 211 ? -2.518 -8.599 -12.778 1.00 89.38 211 GLU A C 1
ATOM 1663 O O . GLU A 1 211 ? -1.797 -9.102 -11.918 1.00 89.38 211 GLU A O 1
ATOM 1668 N N . ILE A 1 212 ? -2.911 -7.322 -12.695 1.00 90.12 212 ILE A N 1
ATOM 1669 C CA . ILE A 1 212 ? -2.596 -6.445 -11.567 1.00 90.12 212 ILE A CA 1
ATOM 1670 C C . ILE A 1 212 ? -3.625 -6.694 -10.466 1.00 90.12 212 ILE A C 1
ATOM 1672 O O . ILE A 1 212 ? -4.809 -6.430 -10.650 1.00 90.12 212 ILE A O 1
ATOM 1676 N N . ASP A 1 213 ? -3.184 -7.180 -9.308 1.00 90.00 213 ASP A N 1
ATOM 1677 C CA . ASP A 1 213 ? -4.064 -7.364 -8.154 1.00 90.00 213 ASP A CA 1
ATOM 1678 C C . ASP A 1 213 ? -4.450 -6.010 -7.529 1.00 90.00 213 ASP A C 1
ATOM 1680 O O . ASP A 1 213 ? -3.595 -5.161 -7.259 1.00 90.00 213 ASP A O 1
ATOM 1684 N N . ALA A 1 214 ? -5.747 -5.810 -7.279 1.00 90.00 214 ALA A N 1
ATOM 1685 C CA . ALA A 1 214 ? -6.274 -4.546 -6.768 1.00 90.00 214 ALA A CA 1
ATOM 1686 C C . ALA A 1 214 ? -5.736 -4.188 -5.371 1.00 90.00 214 ALA A C 1
ATOM 1688 O O . ALA A 1 214 ? -5.490 -3.011 -5.106 1.00 90.00 214 ALA A O 1
ATOM 1689 N N . LEU A 1 215 ? -5.542 -5.174 -4.487 1.00 90.00 215 LEU A N 1
ATOM 1690 C CA . LEU A 1 215 ? -5.042 -4.950 -3.128 1.00 90.00 215 LEU A CA 1
ATOM 1691 C C . LEU A 1 215 ? -3.526 -4.755 -3.126 1.00 90.00 215 LEU A C 1
ATOM 1693 O O . LEU A 1 215 ? -3.037 -3.882 -2.417 1.00 90.00 215 LEU A O 1
ATOM 1697 N N . LEU A 1 216 ? -2.771 -5.475 -3.958 1.00 91.50 216 LEU A N 1
ATOM 1698 C CA . LEU A 1 216 ? -1.337 -5.198 -4.116 1.00 91.50 216 LEU A CA 1
ATOM 1699 C C . LEU A 1 216 ? -1.085 -3.823 -4.743 1.00 91.50 216 LEU A C 1
ATOM 1701 O O . LEU A 1 216 ? -0.165 -3.120 -4.322 1.00 91.50 216 LEU A O 1
ATOM 1705 N N . LEU A 1 217 ? -1.915 -3.402 -5.702 1.00 93.44 217 LEU A N 1
ATOM 1706 C CA . LEU A 1 217 ? -1.867 -2.041 -6.230 1.00 93.44 217 LEU A CA 1
ATOM 1707 C C . LEU A 1 217 ? -2.236 -1.017 -5.148 1.00 93.44 217 LEU A C 1
ATOM 1709 O O . LEU A 1 217 ? -1.551 -0.005 -5.022 1.00 93.44 217 LEU A O 1
ATOM 1713 N N . ALA A 1 218 ? -3.263 -1.283 -4.334 1.00 93.56 218 ALA A N 1
ATOM 1714 C CA . ALA A 1 218 ? -3.603 -0.426 -3.201 1.00 93.56 218 ALA A CA 1
ATOM 1715 C C . ALA A 1 218 ? -2.421 -0.313 -2.221 1.00 93.56 218 ALA A C 1
ATOM 1717 O O . ALA A 1 218 ? -2.044 0.798 -1.854 1.00 93.56 218 ALA A O 1
ATOM 1718 N N . ALA A 1 219 ? -1.758 -1.419 -1.877 1.00 93.06 219 ALA A N 1
ATOM 1719 C CA . ALA A 1 219 ? -0.570 -1.405 -1.024 1.00 93.06 219 ALA A CA 1
ATOM 1720 C C . ALA A 1 219 ? 0.579 -0.565 -1.627 1.00 93.06 219 ALA A C 1
ATOM 1722 O O . ALA A 1 219 ? 1.201 0.247 -0.936 1.00 93.06 219 ALA A O 1
ATOM 1723 N N . GLY A 1 220 ? 0.821 -0.686 -2.938 1.00 93.19 220 GLY A N 1
ATOM 1724 C CA . GLY A 1 220 ? 1.784 0.144 -3.672 1.00 93.19 220 GLY A CA 1
ATOM 1725 C C . GLY A 1 220 ? 1.412 1.634 -3.706 1.00 93.19 220 GLY A C 1
ATOM 1726 O O . GLY A 1 220 ? 2.274 2.507 -3.599 1.00 93.19 220 GLY A O 1
ATOM 1727 N N . CYS A 1 221 ? 0.122 1.952 -3.806 1.00 94.25 221 CYS A N 1
ATOM 1728 C CA . CYS A 1 221 ? -0.373 3.322 -3.723 1.00 94.25 221 CYS A CA 1
ATOM 1729 C C . CYS A 1 221 ? -0.230 3.900 -2.306 1.00 94.25 221 CYS A C 1
ATOM 1731 O O . CYS A 1 221 ? 0.208 5.041 -2.155 1.00 94.25 221 CYS A O 1
ATOM 1733 N N . PHE A 1 222 ? -0.529 3.123 -1.265 1.00 93.94 222 PHE A N 1
ATOM 1734 C CA . PHE A 1 222 ? -0.345 3.558 0.119 1.00 93.94 222 PHE A CA 1
ATOM 1735 C C . PHE A 1 222 ? 1.128 3.858 0.410 1.00 93.94 222 PHE A C 1
ATOM 1737 O O . PHE A 1 222 ? 1.448 4.936 0.908 1.00 93.94 222 PHE A O 1
ATOM 1744 N N . SER A 1 223 ? 2.044 2.958 0.030 1.00 92.19 223 SER A N 1
ATOM 1745 C CA . SER A 1 223 ? 3.485 3.165 0.237 1.00 92.19 223 SER A CA 1
ATOM 1746 C C . SER A 1 223 ? 4.008 4.409 -0.494 1.00 92.19 223 SER A C 1
ATOM 1748 O O . SER A 1 223 ? 4.825 5.155 0.040 1.00 92.19 223 SER A O 1
ATOM 1750 N N . ALA A 1 224 ? 3.492 4.698 -1.691 1.00 90.44 224 ALA A N 1
ATOM 1751 C CA . ALA A 1 224 ? 3.830 5.903 -2.447 1.00 90.44 224 ALA A CA 1
ATOM 1752 C C . ALA A 1 224 ? 3.247 7.198 -1.849 1.00 90.44 224 ALA A C 1
ATOM 1754 O O . ALA A 1 224 ? 3.823 8.282 -2.024 1.00 90.44 224 ALA A O 1
ATOM 1755 N N . GLY A 1 225 ? 2.096 7.092 -1.178 1.00 88.25 225 GLY A N 1
ATOM 1756 C CA . GLY A 1 225 ? 1.484 8.158 -0.389 1.00 88.25 225 GLY A CA 1
ATOM 1757 C C . GLY A 1 225 ? 2.238 8.442 0.910 1.00 88.25 225 GLY A C 1
ATOM 1758 O O . GLY A 1 225 ? 2.331 9.606 1.315 1.00 88.25 225 GLY A O 1
ATOM 1759 N N . SER A 1 226 ? 2.793 7.394 1.520 1.00 89.62 226 SER A N 1
ATOM 1760 C CA . SER A 1 226 ? 3.504 7.450 2.793 1.00 89.62 226 SER A CA 1
ATOM 1761 C C . SER A 1 226 ? 4.852 8.176 2.686 1.00 89.62 226 SER A C 1
ATOM 1763 O O . SER A 1 226 ? 5.303 8.649 1.625 1.00 89.62 226 SER A O 1
ATOM 1765 N N . ASP A 1 227 ? 5.484 8.359 3.838 1.00 84.44 227 ASP A N 1
ATOM 1766 C CA . ASP A 1 227 ? 6.854 8.820 3.897 1.00 84.44 227 ASP A CA 1
ATOM 1767 C C . ASP A 1 227 ? 7.786 7.804 3.245 1.00 84.44 227 ASP A C 1
ATOM 1769 O O . ASP A 1 227 ? 7.672 6.596 3.413 1.00 84.44 227 ASP A O 1
ATOM 1773 N N . LYS A 1 228 ? 8.736 8.317 2.456 1.00 78.81 228 LYS A N 1
ATOM 1774 C CA . LYS A 1 228 ? 9.690 7.468 1.725 1.00 78.81 228 LYS A CA 1
ATOM 1775 C C . LYS A 1 228 ? 10.625 6.706 2.656 1.00 78.81 228 LYS A C 1
ATOM 1777 O O . LYS A 1 228 ? 11.303 5.801 2.203 1.00 78.81 228 LYS A O 1
ATOM 1782 N N . THR A 1 229 ? 10.711 7.153 3.900 1.00 75.88 229 THR A N 1
ATOM 1783 C CA . THR A 1 229 ? 11.582 6.633 4.942 1.00 75.88 229 THR A CA 1
ATOM 1784 C C . THR A 1 229 ? 10.721 6.348 6.152 1.00 75.88 229 THR A C 1
ATOM 1786 O O . THR A 1 229 ? 9.897 7.189 6.513 1.00 75.88 229 THR A O 1
ATOM 1789 N N . GLY A 1 230 ? 10.978 5.241 6.827 1.00 74.44 230 GLY A N 1
ATOM 1790 C CA . GLY A 1 230 ? 10.192 4.833 7.981 1.00 74.44 230 GLY A CA 1
ATOM 1791 C C . GLY A 1 230 ? 9.494 3.522 7.699 1.00 74.44 230 GLY A C 1
ATOM 1792 O O . GLY A 1 230 ? 9.912 2.766 6.824 1.00 74.44 230 GLY A O 1
ATOM 1793 N N . THR A 1 231 ? 8.477 3.246 8.494 1.00 81.31 231 THR A N 1
ATOM 1794 C CA . THR A 1 231 ? 7.777 1.971 8.475 1.00 81.31 231 THR A CA 1
ATOM 1795 C C . THR A 1 231 ? 6.315 2.175 8.731 1.00 81.31 231 THR A C 1
ATOM 1797 O O . THR A 1 231 ? 5.972 3.068 9.501 1.00 81.31 231 THR A O 1
ATOM 1800 N N . VAL A 1 232 ? 5.512 1.313 8.126 1.00 84.31 232 VAL A N 1
ATOM 1801 C CA . VAL A 1 232 ? 4.061 1.370 8.241 1.00 84.31 232 VAL A CA 1
ATOM 1802 C C . VAL A 1 232 ? 3.589 0.262 9.161 1.00 84.31 232 VAL A C 1
ATOM 1804 O O . VAL A 1 232 ? 3.879 -0.907 8.915 1.00 84.31 232 VAL A O 1
ATOM 1807 N N . ASP A 1 233 ? 2.845 0.633 10.200 1.00 85.25 233 ASP A N 1
ATOM 1808 C CA . ASP A 1 233 ? 2.260 -0.309 11.153 1.00 85.25 233 ASP A CA 1
ATOM 1809 C C . ASP A 1 233 ? 0.769 -0.562 10.848 1.00 85.25 233 ASP A C 1
ATOM 1811 O O . ASP A 1 233 ? 0.116 0.181 10.111 1.00 85.25 233 ASP A O 1
ATOM 1815 N N . ILE A 1 234 ? 0.202 -1.630 11.422 1.00 87.88 234 ILE A N 1
ATOM 1816 C CA . ILE A 1 234 ? -1.200 -2.025 11.182 1.00 87.88 234 ILE A CA 1
ATOM 1817 C C . ILE A 1 234 ? -2.169 -0.909 11.591 1.00 87.88 234 ILE A C 1
ATOM 1819 O O . ILE A 1 234 ? -3.132 -0.643 10.874 1.00 87.88 234 ILE A O 1
ATOM 1823 N N . ASP A 1 235 ? -1.917 -0.238 12.717 1.00 86.81 235 ASP A N 1
ATOM 1824 C CA . ASP A 1 235 ? -2.754 0.872 13.172 1.00 86.81 235 ASP A CA 1
ATOM 1825 C C . ASP A 1 235 ? -2.784 2.026 12.174 1.00 86.81 235 ASP A C 1
ATOM 1827 O O . ASP A 1 235 ? -3.851 2.579 11.924 1.00 86.81 235 ASP A O 1
ATOM 1831 N N . GLU A 1 236 ? -1.652 2.349 11.546 1.00 88.38 236 GLU A N 1
ATOM 1832 C CA . GLU A 1 236 ? -1.598 3.381 10.511 1.00 88.38 236 GLU A CA 1
ATOM 1833 C C . GLU A 1 236 ? -2.527 3.016 9.346 1.00 88.38 236 GLU A C 1
ATOM 1835 O O . GLU A 1 236 ? -3.350 3.830 8.934 1.00 88.38 236 GLU A O 1
ATOM 1840 N N . VAL A 1 237 ? -2.486 1.765 8.878 1.00 89.50 237 VAL A N 1
ATOM 1841 C CA . VAL A 1 237 ? -3.383 1.271 7.820 1.00 89.50 237 VAL A CA 1
ATOM 1842 C C . VAL A 1 237 ? -4.852 1.376 8.232 1.00 89.50 237 VAL A C 1
ATOM 1844 O O . VAL A 1 237 ? -5.674 1.881 7.463 1.00 89.50 237 VAL A O 1
ATOM 1847 N N . VAL A 1 238 ? -5.203 0.904 9.431 1.00 87.94 238 VAL A N 1
ATOM 1848 C CA . VAL A 1 238 ? -6.602 0.872 9.881 1.00 87.94 238 VAL A CA 1
ATOM 1849 C C . VAL A 1 238 ? -7.146 2.281 10.106 1.00 87.94 238 VAL A C 1
ATOM 1851 O O . VAL A 1 238 ? -8.251 2.579 9.652 1.00 87.94 238 VAL A O 1
ATOM 1854 N N . TYR A 1 239 ? -6.370 3.175 10.720 1.00 87.81 239 TYR A N 1
ATOM 1855 C CA . TYR A 1 239 ? -6.771 4.571 10.890 1.00 87.81 239 TYR A CA 1
ATOM 1856 C C . TYR A 1 239 ? -6.930 5.286 9.549 1.00 87.81 239 TYR A C 1
ATOM 1858 O O . TYR A 1 239 ? -7.910 6.001 9.353 1.00 87.81 239 TYR A O 1
ATOM 1866 N N . ILE A 1 240 ? -6.020 5.072 8.593 1.00 89.69 240 ILE A N 1
ATOM 1867 C CA . ILE A 1 240 ? -6.155 5.648 7.249 1.00 89.69 240 ILE A CA 1
ATOM 1868 C C . ILE A 1 240 ? -7.413 5.127 6.545 1.00 89.69 240 ILE A C 1
ATOM 1870 O O . ILE A 1 240 ? -8.111 5.916 5.906 1.00 89.69 240 ILE A O 1
ATOM 1874 N N . ASN A 1 241 ? -7.741 3.840 6.692 1.00 88.88 241 ASN A N 1
ATOM 1875 C CA . ASN A 1 241 ? -8.992 3.293 6.168 1.00 88.88 241 ASN A CA 1
ATOM 1876 C C . ASN A 1 241 ? -10.216 3.953 6.803 1.00 88.88 241 ASN A C 1
ATOM 1878 O O . ASN A 1 241 ? -11.125 4.332 6.070 1.00 88.88 241 ASN A O 1
ATOM 1882 N N . GLY A 1 242 ? -10.210 4.157 8.122 1.00 84.56 242 GLY A N 1
ATOM 1883 C CA . GLY A 1 242 ? -11.269 4.884 8.824 1.00 84.56 242 GLY A CA 1
ATOM 1884 C C . GLY A 1 242 ? -11.417 6.329 8.333 1.00 84.56 242 GLY A C 1
ATOM 1885 O O . GLY A 1 242 ? -12.503 6.744 7.944 1.00 84.56 242 GLY A O 1
ATOM 1886 N N . PHE A 1 243 ? -10.319 7.089 8.238 1.00 83.62 243 PHE A N 1
ATOM 1887 C CA . PHE A 1 243 ? -10.359 8.494 7.795 1.00 83.62 243 PHE A CA 1
ATOM 1888 C C . PHE A 1 243 ? -10.854 8.685 6.356 1.00 83.62 243 PHE A C 1
ATOM 1890 O O . PHE A 1 243 ? -11.408 9.739 6.018 1.00 83.62 243 PHE A O 1
ATOM 1897 N N . LEU A 1 244 ? -10.605 7.698 5.496 1.00 85.69 244 LEU A N 1
ATOM 1898 C CA . LEU A 1 244 ? -11.036 7.692 4.100 1.00 85.69 244 LEU A CA 1
ATOM 1899 C C . LEU A 1 244 ? -12.415 7.056 3.890 1.00 85.69 244 LEU A C 1
ATOM 1901 O O . LEU A 1 244 ? -12.893 7.075 2.754 1.00 85.69 244 LEU A O 1
ATOM 1905 N N . ASP A 1 245 ? -13.028 6.529 4.955 1.00 83.50 245 ASP A N 1
ATOM 1906 C CA . ASP A 1 245 ? -14.270 5.751 4.917 1.00 83.50 245 ASP A CA 1
ATOM 1907 C C . ASP A 1 245 ? -14.173 4.540 3.960 1.00 83.50 245 ASP A C 1
ATOM 1909 O O . ASP A 1 245 ? -15.073 4.186 3.197 1.00 83.50 245 ASP A O 1
ATOM 1913 N N . CYS A 1 246 ? -12.999 3.905 3.959 1.00 84.25 246 CYS A N 1
ATOM 1914 C CA . CYS A 1 246 ? -12.671 2.745 3.139 1.00 84.25 246 CYS A CA 1
ATOM 1915 C C . CYS A 1 246 ? -13.070 1.450 3.851 1.00 84.25 246 CYS A C 1
ATOM 1917 O O . CYS A 1 246 ? -12.221 0.674 4.292 1.00 84.25 246 CYS A O 1
ATOM 1919 N N . CYS A 1 247 ? -14.371 1.202 3.954 1.00 78.56 247 CYS A N 1
ATOM 1920 C CA . CYS A 1 247 ? -14.905 0.007 4.608 1.00 78.56 247 CYS A CA 1
ATOM 1921 C C . CYS A 1 247 ? -14.985 -1.225 3.670 1.00 78.56 247 CYS A C 1
ATOM 1923 O O . CYS A 1 247 ? -15.134 -2.362 4.121 1.00 78.56 247 CYS A O 1
ATOM 1925 N N . GLY A 1 248 ? -14.784 -1.030 2.364 1.00 79.31 248 GLY A N 1
ATOM 1926 C CA . GLY A 1 248 ? -14.848 -2.092 1.359 1.00 79.31 248 GLY A CA 1
ATOM 1927 C C . GLY A 1 248 ? -16.278 -2.558 1.074 1.00 79.31 248 GLY A C 1
ATOM 1928 O O . GLY A 1 248 ? -17.254 -1.917 1.451 1.00 79.31 248 GLY A O 1
ATOM 1929 N N . LEU A 1 249 ? -16.418 -3.683 0.369 1.00 74.75 249 LEU A N 1
ATOM 1930 C CA . LEU A 1 249 ? -17.726 -4.155 -0.112 1.00 74.75 249 LEU A CA 1
ATOM 1931 C C . LEU A 1 249 ? -18.533 -4.927 0.942 1.00 74.75 249 LEU A C 1
ATOM 1933 O O . LEU A 1 249 ? -19.759 -4.846 0.951 1.00 74.75 249 LEU A O 1
ATOM 1937 N N . ASN A 1 250 ? -17.846 -5.673 1.812 1.00 81.81 250 ASN A N 1
ATOM 1938 C CA . ASN A 1 250 ? -18.437 -6.485 2.881 1.00 81.81 250 ASN A CA 1
ATOM 1939 C C . ASN A 1 250 ? -17.797 -6.118 4.231 1.00 81.81 250 ASN A C 1
ATOM 1941 O O . ASN A 1 250 ? -17.057 -6.937 4.783 1.00 81.81 250 ASN A O 1
ATOM 1945 N N . PRO A 1 251 ? -18.017 -4.897 4.745 1.00 86.12 251 PRO A N 1
ATOM 1946 C CA . PRO A 1 251 ? -17.353 -4.433 5.956 1.00 86.12 251 PRO A CA 1
ATOM 1947 C C . PRO A 1 251 ? -17.736 -5.239 7.198 1.00 86.12 251 PRO A C 1
ATOM 1949 O O . PRO A 1 251 ? -18.831 -5.798 7.298 1.00 86.12 251 PRO A O 1
ATOM 1952 N N . ILE A 1 252 ? -16.833 -5.248 8.174 1.00 84.88 252 ILE A N 1
ATOM 1953 C CA . ILE A 1 252 ? -17.063 -5.798 9.509 1.00 84.88 252 ILE A CA 1
ATOM 1954 C C . ILE A 1 252 ? -17.619 -4.680 10.388 1.00 84.88 252 ILE A C 1
ATOM 1956 O O . ILE A 1 252 ? -16.989 -3.639 10.545 1.00 84.88 252 ILE A O 1
ATOM 1960 N N . LEU A 1 253 ? -18.794 -4.909 10.964 1.00 86.75 253 LEU A N 1
ATOM 1961 C CA . LEU A 1 253 ? -19.399 -4.018 11.948 1.00 86.75 253 LEU A CA 1
ATOM 1962 C C . LEU A 1 253 ? -18.782 -4.277 13.327 1.00 86.75 253 LEU A C 1
ATOM 1964 O O . LEU A 1 253 ? -18.773 -5.426 13.775 1.00 86.75 253 LEU A O 1
ATOM 1968 N N . ASN A 1 254 ? -18.312 -3.230 14.005 1.00 84.44 254 ASN A N 1
ATOM 1969 C CA . ASN A 1 254 ? -17.998 -3.299 15.428 1.00 84.44 254 ASN A CA 1
ATOM 1970 C C . ASN A 1 254 ? -19.154 -2.685 16.229 1.00 84.44 254 ASN A C 1
ATOM 1972 O O . ASN A 1 254 ? -19.364 -1.478 16.205 1.00 84.44 254 ASN A O 1
ATOM 1976 N N . ASP A 1 255 ? -19.915 -3.524 16.935 1.00 80.62 255 ASP A N 1
ATOM 1977 C CA . ASP A 1 255 ? -21.105 -3.103 17.692 1.00 80.62 255 ASP A CA 1
ATOM 1978 C C . ASP A 1 255 ? -20.798 -2.290 18.957 1.00 80.62 255 ASP A C 1
ATOM 1980 O O . ASP A 1 255 ? -21.713 -1.810 19.624 1.00 80.62 255 ASP A O 1
ATOM 1984 N N . HIS A 1 256 ? -19.522 -2.174 19.312 1.00 78.75 256 HIS A N 1
ATOM 1985 C CA . HIS A 1 256 ? -19.071 -1.564 20.556 1.00 78.75 256 HIS A CA 1
ATOM 1986 C C . HIS A 1 256 ? -18.152 -0.364 20.334 1.00 78.75 256 HIS A C 1
ATOM 1988 O O . HIS A 1 256 ? -17.763 0.27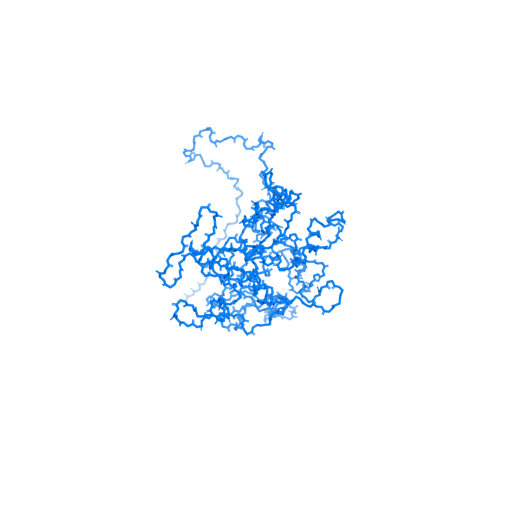3 21.304 1.00 78.75 256 HIS A O 1
ATOM 1994 N N . ASP A 1 257 ? -17.822 -0.058 19.083 1.00 78.81 257 ASP A N 1
ATOM 1995 C CA . ASP A 1 257 ? -16.984 1.072 18.709 1.00 78.81 257 ASP A CA 1
ATOM 1996 C C . ASP A 1 257 ? -17.811 2.055 17.883 1.00 78.81 257 ASP A C 1
ATOM 1998 O O . ASP A 1 257 ? -18.464 1.661 16.911 1.00 78.81 257 ASP A O 1
ATOM 2002 N N . TYR A 1 258 ? -17.805 3.317 18.296 1.00 72.00 258 TYR A N 1
ATOM 2003 C CA . TYR A 1 258 ? -18.721 4.334 17.800 1.00 72.00 258 TYR A CA 1
ATOM 2004 C C . TYR A 1 258 ? -17.956 5.527 17.231 1.00 72.00 258 TYR A C 1
ATOM 2006 O O . TYR A 1 258 ? -16.961 5.976 17.799 1.00 72.00 258 TYR A O 1
ATOM 2014 N N . ASP A 1 259 ? -18.448 6.063 16.118 1.00 68.88 259 ASP A N 1
ATOM 2015 C CA . ASP A 1 259 ? -17.976 7.322 15.555 1.00 68.88 259 ASP A CA 1
ATOM 2016 C C . ASP A 1 259 ? -18.470 8.527 16.384 1.00 68.88 259 ASP A C 1
ATOM 2018 O O . ASP A 1 259 ? -19.276 8.412 17.315 1.00 68.88 259 ASP A O 1
ATOM 2022 N N . PHE A 1 260 ? -18.036 9.735 16.018 1.00 62.41 260 PHE A N 1
ATOM 2023 C CA . PHE A 1 260 ? -18.491 10.967 16.672 1.00 62.41 260 PHE A CA 1
ATOM 2024 C C . PHE A 1 260 ? -20.023 11.177 16.622 1.00 62.41 260 PHE A C 1
ATOM 2026 O O . PHE A 1 260 ? -20.600 11.852 17.483 1.00 62.41 260 PHE A O 1
ATOM 2033 N N . ASN A 1 261 ? -20.706 10.600 15.632 1.00 68.94 261 ASN A N 1
ATOM 2034 C CA . ASN A 1 261 ? -22.159 10.659 15.487 1.00 68.94 261 ASN A CA 1
ATOM 2035 C C . ASN A 1 261 ? -22.890 9.578 16.304 1.00 68.94 261 ASN A C 1
ATOM 2037 O O . ASN A 1 261 ? -24.122 9.545 16.278 1.00 68.94 261 ASN A O 1
ATOM 2041 N N . HIS A 1 262 ? -22.158 8.774 17.086 1.00 68.69 262 HIS A N 1
ATOM 2042 C CA . HIS A 1 262 ? -22.655 7.606 17.818 1.00 68.69 262 HIS A CA 1
ATOM 2043 C C . HIS A 1 262 ? -23.233 6.527 16.887 1.00 68.69 262 HIS A C 1
ATOM 2045 O O . HIS A 1 262 ? -24.171 5.810 17.246 1.00 68.69 262 HIS A O 1
ATOM 2051 N N . GLU A 1 263 ? -22.697 6.431 15.674 1.00 76.56 263 GLU A N 1
ATOM 2052 C CA . GLU A 1 263 ? -22.938 5.340 14.741 1.00 76.56 263 GLU A CA 1
ATOM 2053 C C . GLU A 1 263 ? -21.825 4.300 14.877 1.00 76.56 263 GLU A C 1
ATOM 2055 O O . GLU A 1 263 ? -20.683 4.624 15.186 1.00 76.56 263 GLU A O 1
ATOM 2060 N N . ASN A 1 264 ? -22.155 3.029 14.677 1.00 78.81 264 ASN A N 1
ATOM 2061 C CA . ASN A 1 264 ? -21.179 1.952 14.801 1.00 78.81 264 ASN A CA 1
ATOM 2062 C C . ASN A 1 264 ? -20.107 2.057 13.705 1.00 78.81 264 ASN A C 1
ATOM 2064 O O . ASN A 1 264 ? -20.433 2.245 12.528 1.00 78.81 264 ASN A O 1
ATOM 2068 N N . ASN A 1 265 ? -18.847 1.837 14.077 1.00 82.25 265 ASN A N 1
ATOM 2069 C CA . ASN A 1 265 ? -17.728 1.848 13.145 1.00 82.25 265 ASN A CA 1
ATOM 2070 C C . ASN A 1 265 ? -17.686 0.590 12.266 1.00 82.25 265 ASN A C 1
ATOM 2072 O O . ASN A 1 265 ? -17.954 -0.539 12.701 1.00 82.25 265 ASN A O 1
ATOM 2076 N N . TYR A 1 266 ? -17.282 0.798 11.012 1.00 85.25 266 TYR A N 1
ATOM 2077 C CA . TYR A 1 266 ? -17.089 -0.250 10.018 1.00 85.25 266 TYR A CA 1
ATOM 2078 C C . TYR A 1 266 ? -15.611 -0.414 9.682 1.00 85.25 266 TYR A C 1
ATOM 2080 O O . TYR A 1 266 ? -14.899 0.549 9.409 1.00 85.25 266 TYR A O 1
ATOM 2088 N N . TYR A 1 267 ? -15.169 -1.665 9.638 1.00 86.50 267 TYR A N 1
ATOM 2089 C CA . TYR A 1 267 ? -13.792 -2.043 9.360 1.00 86.50 267 TYR A CA 1
ATOM 2090 C C . TYR A 1 267 ? -13.694 -2.829 8.058 1.00 86.50 267 TYR A C 1
ATOM 2092 O O . TYR A 1 267 ? -14.591 -3.596 7.699 1.00 86.50 267 TYR A O 1
ATOM 2100 N N . PHE A 1 268 ? -12.577 -2.659 7.352 1.00 86.38 268 PHE A N 1
ATOM 2101 C CA . PHE A 1 268 ? -12.328 -3.392 6.118 1.00 86.38 268 PHE A CA 1
ATOM 2102 C C . PHE A 1 268 ? -12.200 -4.898 6.389 1.00 86.38 268 PHE A C 1
ATOM 2104 O O . PHE A 1 268 ? -11.476 -5.332 7.285 1.00 86.38 268 PHE A O 1
ATOM 2111 N N . ASN A 1 269 ? -12.878 -5.712 5.583 1.00 86.19 269 ASN A N 1
ATOM 2112 C CA . ASN A 1 269 ? -12.850 -7.163 5.719 1.00 86.19 269 ASN A CA 1
ATOM 2113 C C . ASN A 1 269 ? -11.788 -7.789 4.813 1.00 86.19 269 ASN A C 1
ATOM 2115 O O . ASN A 1 269 ? -12.018 -8.018 3.628 1.00 86.19 269 ASN A O 1
ATOM 2119 N N . PHE A 1 270 ? -10.635 -8.128 5.386 1.00 82.94 270 PHE A N 1
ATOM 2120 C CA . PHE A 1 270 ? -9.561 -8.799 4.650 1.00 82.94 270 PHE A CA 1
ATOM 2121 C C . PHE A 1 270 ? -9.742 -10.325 4.522 1.00 82.94 270 PHE A C 1
ATOM 2123 O O . PHE A 1 270 ? -8.920 -10.999 3.891 1.00 82.94 270 PHE A O 1
ATOM 2130 N N . THR A 1 271 ? -10.780 -10.893 5.146 1.00 74.56 271 THR A N 1
ATOM 2131 C CA . THR A 1 271 ? -11.019 -12.343 5.170 1.00 74.56 271 THR A CA 1
ATOM 2132 C C . THR A 1 271 ? -11.855 -12.830 3.986 1.00 74.56 271 THR A C 1
ATOM 2134 O O . THR A 1 271 ? -11.707 -13.977 3.561 1.00 74.56 271 THR A O 1
ATOM 2137 N N . GLU A 1 272 ? -12.722 -11.984 3.439 1.00 67.00 272 GLU A N 1
ATOM 2138 C CA . GLU A 1 272 ? -13.574 -12.336 2.307 1.00 67.00 272 GLU A CA 1
ATOM 2139 C C . GLU A 1 272 ? -13.039 -11.731 1.005 1.00 67.00 272 GLU A C 1
ATOM 2141 O O . GLU A 1 272 ? -13.033 -10.510 0.864 1.00 67.00 272 GLU A O 1
ATOM 2146 N N . PRO A 1 273 ? -12.661 -12.536 -0.001 1.00 60.12 273 PRO A N 1
ATOM 2147 C CA . PRO A 1 273 ? -12.607 -12.048 -1.363 1.00 60.12 273 PRO A CA 1
ATOM 2148 C C . PRO A 1 273 ? -13.952 -12.284 -2.058 1.00 60.12 273 PRO A C 1
ATOM 2150 O O . PRO A 1 273 ? -14.797 -13.082 -1.633 1.00 60.12 273 PRO A O 1
ATOM 2153 N N . ARG A 1 274 ? -14.067 -11.690 -3.249 1.00 55.97 274 ARG A N 1
ATOM 2154 C CA . ARG A 1 274 ? -14.714 -12.325 -4.407 1.00 55.97 274 ARG A CA 1
ATOM 2155 C C . ARG A 1 274 ? -14.719 -13.856 -4.278 1.00 55.97 274 ARG A C 1
ATOM 2157 O O . ARG A 1 274 ? -13.662 -14.469 -4.268 1.00 55.97 274 ARG A O 1
ATOM 2164 N N . PHE A 1 275 ? -15.916 -14.440 -4.214 1.00 40.66 275 PHE A N 1
ATOM 2165 C CA . PHE A 1 275 ? -16.238 -15.852 -4.456 1.00 40.66 275 PHE A CA 1
ATOM 2166 C C . PHE A 1 275 ? -15.078 -16.871 -4.351 1.00 40.66 275 PHE A C 1
ATOM 2168 O O . PHE A 1 275 ? -14.399 -17.143 -5.338 1.00 40.66 275 PHE A O 1
ATOM 2175 N N . GLY A 1 276 ? -14.988 -17.560 -3.208 1.00 46.12 276 GLY A N 1
ATOM 2176 C CA . GLY A 1 276 ? -14.233 -18.812 -3.065 1.00 46.12 276 GLY A CA 1
ATOM 2177 C C . GLY A 1 276 ? -12.949 -18.685 -2.247 1.00 46.12 276 GLY A C 1
ATOM 2178 O O . GLY A 1 276 ? -11.863 -18.712 -2.804 1.00 46.12 276 GLY A O 1
ATOM 2179 N N . ASP A 1 277 ? -13.095 -18.608 -0.924 1.00 47.78 277 ASP A N 1
ATOM 2180 C CA . ASP A 1 277 ? -12.098 -18.997 0.088 1.00 47.78 277 ASP A CA 1
ATOM 2181 C C . ASP A 1 277 ? -10.640 -18.501 -0.080 1.00 47.78 277 ASP A C 1
ATOM 2183 O O . ASP A 1 277 ? -9.708 -19.297 0.051 1.00 47.78 277 ASP A O 1
ATOM 2187 N N . ALA A 1 278 ? -10.396 -17.203 -0.283 1.00 52.44 278 ALA A N 1
ATOM 2188 C CA . ALA A 1 278 ? -9.030 -16.664 -0.204 1.00 52.44 278 ALA A CA 1
ATOM 2189 C C . ALA A 1 278 ? -8.945 -15.318 0.533 1.00 52.44 278 ALA A C 1
ATOM 2191 O O . ALA A 1 278 ? -9.146 -14.251 -0.036 1.00 52.44 278 ALA A O 1
ATOM 2192 N N . GLN A 1 279 ? -8.594 -15.380 1.815 1.00 69.38 279 GLN A N 1
ATOM 2193 C CA . GLN A 1 279 ? -8.101 -14.229 2.578 1.00 69.38 279 GLN A CA 1
ATOM 2194 C C . GLN A 1 279 ? -6.981 -13.534 1.786 1.00 69.38 279 GLN A C 1
ATOM 2196 O O . GLN A 1 279 ? -6.246 -14.219 1.068 1.00 69.38 279 GLN A O 1
ATOM 2201 N N . PHE A 1 280 ? -6.822 -12.210 1.913 1.00 83.62 280 PHE A N 1
ATOM 2202 C CA . PHE A 1 280 ? -5.657 -11.544 1.316 1.00 83.62 280 PHE A CA 1
ATOM 2203 C C . PHE A 1 280 ? -4.383 -12.242 1.799 1.00 83.62 280 PHE A C 1
ATOM 2205 O O . PHE A 1 280 ? -4.242 -12.498 2.993 1.00 83.62 280 PHE A O 1
ATOM 2212 N N . GLN A 1 281 ? -3.482 -12.582 0.882 1.00 85.88 281 GLN A N 1
ATOM 2213 C CA . GLN A 1 281 ? -2.218 -13.237 1.194 1.00 85.88 281 GLN A CA 1
ATOM 2214 C C . GLN A 1 281 ? -1.092 -12.504 0.495 1.00 85.88 281 GLN A C 1
ATOM 2216 O O . GLN A 1 281 ? -1.173 -12.200 -0.694 1.00 85.88 281 GLN A O 1
ATOM 2221 N N . TYR A 1 282 ? -0.024 -12.264 1.240 1.00 88.69 282 TYR A N 1
ATOM 2222 C CA . TYR A 1 282 ? 1.135 -11.553 0.750 1.00 88.69 282 TYR A CA 1
ATOM 2223 C C . TYR A 1 282 ? 2.371 -12.451 0.735 1.00 88.69 282 TYR A C 1
ATOM 2225 O O . TYR A 1 282 ? 2.699 -13.135 1.703 1.00 88.69 282 TYR A O 1
ATOM 2233 N N . ASN A 1 283 ? 3.095 -12.423 -0.378 1.00 87.38 283 ASN A N 1
ATOM 2234 C CA . ASN A 1 283 ? 4.379 -13.089 -0.518 1.00 87.38 283 ASN A CA 1
ATOM 2235 C C . ASN A 1 283 ? 5.347 -12.155 -1.247 1.00 87.38 283 ASN A C 1
ATOM 2237 O O . ASN A 1 283 ? 5.020 -11.629 -2.308 1.00 87.38 283 ASN A O 1
ATOM 2241 N N . ARG A 1 284 ? 6.565 -12.020 -0.716 1.00 88.06 284 ARG A N 1
ATOM 2242 C CA . ARG A 1 284 ? 7.664 -11.249 -1.316 1.00 88.06 284 ARG A CA 1
ATOM 2243 C C . ARG A 1 284 ? 8.095 -11.743 -2.697 1.00 88.06 284 ARG A C 1
ATOM 2245 O O . ARG A 1 284 ? 8.769 -11.002 -3.403 1.00 88.06 284 ARG A O 1
ATOM 2252 N N . GLY A 1 285 ? 7.665 -12.935 -3.116 1.00 87.44 285 GLY A N 1
ATOM 2253 C CA . GLY A 1 285 ? 7.858 -13.444 -4.478 1.00 87.44 285 GLY A CA 1
ATOM 2254 C C . GLY A 1 285 ? 7.403 -12.477 -5.585 1.00 87.44 285 GLY A C 1
ATOM 2255 O O . GLY A 1 285 ? 7.918 -12.540 -6.694 1.00 87.44 285 GLY A O 1
ATOM 2256 N N . ILE A 1 286 ? 6.525 -11.510 -5.282 1.00 87.94 286 ILE A N 1
ATOM 2257 C CA . ILE A 1 286 ? 6.142 -10.420 -6.204 1.00 87.94 286 ILE A CA 1
ATOM 2258 C C . ILE A 1 286 ? 7.299 -9.487 -6.620 1.00 87.94 286 ILE A C 1
ATOM 2260 O O . ILE A 1 286 ? 7.097 -8.589 -7.438 1.00 87.94 286 ILE A O 1
ATOM 2264 N N . TYR A 1 287 ? 8.472 -9.626 -5.996 1.00 90.88 287 TYR A N 1
ATOM 2265 C CA . TYR A 1 287 ? 9.689 -8.873 -6.301 1.00 90.88 287 TYR A CA 1
ATOM 2266 C C . TYR A 1 287 ? 10.724 -9.696 -7.087 1.00 90.88 287 TYR A C 1
ATOM 2268 O O . TYR A 1 287 ? 11.798 -9.172 -7.396 1.00 90.88 287 TYR A O 1
ATOM 2276 N N . GLU A 1 288 ? 10.446 -10.970 -7.394 1.00 89.88 288 GLU A N 1
ATOM 2277 C CA . GLU A 1 288 ? 11.362 -11.849 -8.144 1.00 89.88 288 GLU A CA 1
ATOM 2278 C C . GLU A 1 288 ? 11.550 -11.387 -9.594 1.00 89.88 288 GLU A C 1
ATOM 2280 O O . GLU A 1 288 ? 12.632 -11.523 -10.163 1.00 89.88 288 GLU A O 1
ATOM 2285 N N . ASP A 1 289 ? 10.511 -10.800 -10.184 1.00 87.94 289 ASP A N 1
ATOM 2286 C CA . ASP A 1 289 ? 10.477 -10.297 -11.557 1.00 87.94 289 ASP A CA 1
ATOM 2287 C C . ASP A 1 289 ? 10.793 -8.796 -11.664 1.00 87.94 289 ASP A C 1
ATOM 2289 O O . ASP A 1 289 ? 10.739 -8.216 -12.750 1.00 87.94 289 ASP A O 1
ATOM 2293 N N . ARG A 1 290 ? 11.172 -8.154 -10.553 1.00 89.94 290 ARG A N 1
ATOM 2294 C CA . ARG A 1 290 ? 11.529 -6.732 -10.513 1.00 89.94 290 ARG A CA 1
ATOM 2295 C C . ARG A 1 290 ? 13.032 -6.585 -10.410 1.00 89.94 290 ARG A C 1
ATOM 2297 O O . ARG A 1 290 ? 13.629 -6.978 -9.412 1.00 89.94 290 ARG A O 1
ATOM 2304 N N . PHE A 1 291 ? 13.646 -5.983 -11.423 1.00 90.19 291 PHE A N 1
ATOM 2305 C CA . PHE A 1 291 ? 15.101 -5.926 -11.534 1.00 90.19 291 PHE A CA 1
ATOM 2306 C C . PHE A 1 291 ? 15.653 -4.523 -11.327 1.00 90.19 291 PHE A C 1
ATOM 2308 O O . PHE A 1 291 ? 15.142 -3.539 -11.864 1.00 90.19 291 PHE A O 1
ATOM 2315 N N . ILE A 1 292 ? 16.753 -4.448 -10.584 1.00 90.25 292 ILE A N 1
ATOM 2316 C CA . ILE A 1 292 ? 17.529 -3.229 -10.378 1.00 90.25 292 ILE A CA 1
ATOM 2317 C C . ILE A 1 292 ? 18.960 -3.419 -10.874 1.00 90.25 292 ILE A C 1
ATOM 2319 O O . ILE A 1 292 ? 19.542 -4.500 -10.783 1.00 90.25 292 ILE A O 1
ATOM 2323 N N . GLN A 1 293 ? 19.533 -2.342 -11.393 1.00 90.38 293 GLN A N 1
ATOM 2324 C CA . GLN A 1 293 ? 20.894 -2.285 -11.897 1.00 90.38 293 GLN A CA 1
ATOM 2325 C C . GLN A 1 293 ? 21.733 -1.308 -11.083 1.00 90.38 293 GLN A C 1
ATOM 2327 O O . GLN A 1 293 ? 21.298 -0.191 -10.804 1.00 90.38 293 GLN A O 1
ATOM 2332 N N . TYR A 1 294 ? 22.967 -1.703 -10.768 1.00 89.06 294 TYR A N 1
ATOM 2333 C CA . TYR A 1 294 ? 23.922 -0.845 -10.070 1.00 89.06 294 TYR A CA 1
ATOM 2334 C C . TYR A 1 294 ? 24.906 -0.187 -11.033 1.00 89.06 294 TYR A C 1
ATOM 2336 O O . TYR A 1 294 ? 25.686 -0.853 -11.709 1.00 89.06 294 TYR A O 1
ATOM 2344 N N . LEU A 1 295 ? 24.956 1.140 -11.005 1.00 89.25 295 LEU A N 1
ATOM 2345 C CA . LEU A 1 295 ? 25.994 1.939 -11.651 1.00 89.25 295 LEU A CA 1
ATOM 2346 C C . LEU A 1 295 ? 27.319 1.884 -10.894 1.00 89.25 295 LEU A C 1
ATOM 2348 O O . LEU A 1 295 ? 28.367 2.103 -11.488 1.00 89.25 295 LEU A O 1
ATOM 2352 N N . VAL A 1 296 ? 27.299 1.602 -9.591 1.00 86.69 296 VAL A N 1
ATOM 2353 C CA . VAL A 1 296 ? 28.510 1.382 -8.793 1.00 86.69 296 VAL A CA 1
ATOM 2354 C C . VAL A 1 296 ? 28.383 0.067 -8.039 1.00 86.69 296 VAL A C 1
ATOM 2356 O O . VAL A 1 296 ? 27.543 -0.070 -7.148 1.00 86.69 296 VAL A O 1
ATOM 2359 N N . TRP A 1 297 ? 29.261 -0.882 -8.348 1.00 85.06 297 TRP A N 1
ATOM 2360 C CA . TRP A 1 297 ? 29.319 -2.175 -7.675 1.00 85.06 297 TRP A CA 1
ATOM 2361 C C . TRP A 1 297 ? 30.764 -2.561 -7.378 1.00 85.06 297 TRP A C 1
ATOM 2363 O O . TRP A 1 297 ? 31.625 -2.421 -8.240 1.00 85.06 297 TRP A O 1
ATOM 2373 N N . ASP A 1 298 ? 31.041 -3.000 -6.147 1.00 84.44 298 ASP A N 1
ATOM 2374 C CA . ASP A 1 298 ? 32.389 -3.373 -5.682 1.00 84.44 298 ASP A CA 1
ATOM 2375 C C . ASP A 1 298 ? 33.482 -2.324 -6.012 1.00 84.44 298 ASP A C 1
ATOM 2377 O O . ASP A 1 298 ? 34.564 -2.622 -6.512 1.00 84.44 298 ASP A O 1
ATOM 2381 N N . ASN A 1 299 ? 33.176 -1.042 -5.770 1.00 84.00 299 ASN A N 1
ATOM 2382 C CA . ASN A 1 299 ? 34.030 0.115 -6.100 1.00 84.00 299 ASN A CA 1
ATOM 2383 C C . ASN A 1 299 ? 34.353 0.297 -7.598 1.00 84.00 299 ASN A C 1
ATOM 2385 O O . ASN A 1 299 ? 35.228 1.095 -7.947 1.00 84.00 299 ASN A O 1
ATOM 2389 N N . VAL A 1 300 ? 33.641 -0.395 -8.487 1.00 87.62 300 VAL A N 1
ATOM 2390 C CA . VAL A 1 300 ? 33.718 -0.221 -9.938 1.00 87.62 300 VAL A CA 1
ATOM 2391 C C . VAL A 1 300 ? 32.510 0.580 -10.407 1.00 87.62 300 VAL A C 1
ATOM 2393 O O . VAL A 1 300 ? 31.378 0.285 -10.034 1.00 87.62 300 VAL A O 1
ATOM 2396 N N . TYR A 1 301 ? 32.759 1.611 -11.216 1.00 89.31 301 TYR A N 1
ATOM 2397 C CA . TYR A 1 301 ? 31.719 2.429 -11.836 1.00 89.31 301 TYR A CA 1
ATOM 2398 C C . TYR A 1 301 ? 31.423 1.939 -13.258 1.00 89.31 301 TYR A C 1
ATOM 2400 O O . TYR A 1 301 ? 32.332 1.844 -14.085 1.00 89.31 301 TYR A O 1
ATOM 2408 N N . TYR A 1 302 ? 30.150 1.676 -13.530 1.00 89.06 302 TYR A N 1
ATOM 2409 C CA . TYR A 1 302 ? 29.584 1.217 -14.791 1.00 89.06 302 TYR A CA 1
ATOM 2410 C C . TYR A 1 302 ? 28.744 2.353 -15.392 1.00 89.06 302 TYR A C 1
ATOM 2412 O O . TYR A 1 302 ? 27.563 2.494 -15.058 1.00 89.06 302 TYR A O 1
ATOM 2420 N N . PRO A 1 303 ? 29.340 3.218 -16.233 1.00 85.00 303 PRO A N 1
ATOM 2421 C CA . PRO A 1 303 ? 28.629 4.357 -16.793 1.00 85.00 303 PRO A CA 1
ATOM 2422 C C . PRO A 1 303 ? 27.501 3.902 -17.720 1.00 85.00 303 PRO A C 1
ATOM 2424 O O . PRO A 1 303 ? 27.621 2.907 -18.432 1.00 85.00 303 PRO A O 1
ATOM 2427 N N . VAL A 1 304 ? 26.432 4.691 -17.744 1.00 84.12 304 VAL A N 1
ATOM 2428 C CA . VAL A 1 304 ? 25.378 4.578 -18.752 1.00 84.12 304 VAL A CA 1
ATOM 2429 C C . VAL A 1 304 ? 25.932 5.082 -20.088 1.00 84.12 304 VAL A C 1
ATOM 2431 O O . VAL A 1 304 ? 26.517 6.167 -20.147 1.00 84.12 304 VAL A O 1
ATOM 2434 N N . ASN A 1 305 ? 25.799 4.286 -21.149 1.00 82.00 305 ASN A N 1
ATOM 2435 C CA . ASN A 1 305 ? 26.245 4.651 -22.492 1.00 82.00 305 ASN A CA 1
ATOM 2436 C C . ASN A 1 305 ? 25.264 5.627 -23.186 1.00 82.00 305 ASN A C 1
ATOM 2438 O O . ASN A 1 305 ? 24.232 5.997 -22.629 1.00 82.00 305 ASN A O 1
ATOM 2442 N N . GLU A 1 306 ? 25.590 6.066 -24.408 1.00 75.31 306 GLU A N 1
ATOM 2443 C CA . GLU A 1 306 ? 24.745 6.997 -25.183 1.00 75.31 306 GLU A CA 1
ATOM 2444 C C . GLU A 1 306 ? 23.349 6.430 -25.502 1.00 75.31 306 GLU A C 1
ATOM 2446 O O . GLU A 1 306 ? 22.416 7.200 -25.716 1.00 75.31 306 GLU A O 1
ATOM 2451 N N . ASP A 1 307 ? 23.201 5.103 -25.464 1.00 69.12 307 ASP A N 1
ATOM 2452 C CA . ASP A 1 307 ? 21.947 4.382 -25.688 1.00 69.12 307 ASP A CA 1
ATOM 2453 C C . ASP A 1 307 ? 21.156 4.143 -24.383 1.00 69.12 307 ASP A C 1
ATOM 2455 O O . ASP A 1 307 ? 20.133 3.462 -24.396 1.00 69.12 307 ASP A O 1
ATOM 2459 N N . GLY A 1 308 ? 21.609 4.684 -23.244 1.00 69.62 308 GLY A N 1
ATOM 2460 C CA . GLY A 1 308 ? 20.926 4.531 -21.954 1.00 69.62 308 GLY A CA 1
ATOM 2461 C C . GLY A 1 308 ? 21.187 3.196 -21.247 1.00 69.62 308 GLY A C 1
ATOM 2462 O O . GLY A 1 308 ? 20.529 2.894 -20.256 1.00 69.62 308 GLY A O 1
ATOM 2463 N N . ILE A 1 309 ? 22.150 2.403 -21.721 1.00 74.38 309 ILE A N 1
ATOM 2464 C CA . ILE A 1 309 ? 22.458 1.063 -21.210 1.00 74.38 309 ILE A CA 1
ATOM 2465 C C . ILE A 1 309 ? 23.721 1.123 -20.344 1.00 74.38 309 ILE A C 1
ATOM 2467 O O . ILE A 1 309 ? 24.753 1.647 -20.768 1.00 74.38 309 ILE A O 1
ATOM 2471 N N . SER A 1 310 ? 23.664 0.561 -19.136 1.00 81.81 310 SER A N 1
ATOM 2472 C CA . SER A 1 310 ? 24.850 0.285 -18.317 1.00 81.81 310 SER A CA 1
ATOM 2473 C C . SER A 1 310 ? 25.196 -1.207 -18.378 1.00 81.81 310 SER A C 1
ATOM 2475 O O . SER A 1 310 ? 24.314 -2.054 -18.497 1.00 81.81 310 SER A O 1
ATOM 2477 N N . GLU A 1 311 ? 26.487 -1.538 -18.293 1.00 86.06 311 GLU A N 1
ATOM 2478 C CA . GLU A 1 311 ? 26.978 -2.919 -18.111 1.00 86.06 311 GLU A CA 1
ATOM 2479 C C . GLU A 1 311 ? 27.098 -3.295 -16.621 1.00 86.06 311 GLU A C 1
ATOM 2481 O O . GLU A 1 311 ? 27.753 -4.275 -16.261 1.00 86.06 311 GLU A O 1
ATOM 2486 N N . GLY A 1 312 ? 26.504 -2.483 -15.742 1.00 85.75 312 GLY A N 1
ATOM 2487 C CA . GLY A 1 312 ? 26.442 -2.744 -14.314 1.00 85.75 312 GLY A CA 1
ATOM 2488 C C . GLY A 1 312 ? 25.694 -4.038 -13.994 1.00 85.75 312 GLY A C 1
ATOM 2489 O O . GLY A 1 312 ? 24.829 -4.461 -14.770 1.00 85.75 312 GLY A O 1
ATOM 2490 N N . PRO A 1 313 ? 26.006 -4.679 -12.857 1.00 88.75 313 PRO A N 1
ATOM 2491 C CA . PRO A 1 313 ? 25.338 -5.906 -12.466 1.00 88.75 313 PRO A CA 1
ATOM 2492 C C . PRO A 1 313 ? 23.857 -5.648 -12.184 1.00 88.75 313 PRO A C 1
ATOM 2494 O O . PRO A 1 313 ? 23.482 -4.611 -11.626 1.00 88.75 313 PRO A O 1
ATOM 2497 N N . VAL A 1 314 ? 23.040 -6.615 -12.592 1.00 90.25 314 VAL A N 1
ATOM 2498 C CA . VAL A 1 314 ? 21.584 -6.609 -12.460 1.00 90.25 314 VAL A CA 1
ATOM 2499 C C . VAL A 1 314 ? 21.188 -7.700 -11.479 1.00 90.25 314 VAL A C 1
ATOM 2501 O O . VAL A 1 314 ? 21.691 -8.821 -11.565 1.00 90.25 314 VAL A O 1
ATOM 2504 N N . PHE A 1 315 ? 20.287 -7.369 -10.564 1.00 89.62 315 PHE A N 1
ATOM 2505 C CA . PHE A 1 315 ? 19.750 -8.297 -9.577 1.00 89.62 315 PHE A CA 1
ATOM 2506 C C . PHE A 1 315 ? 18.239 -8.131 -9.486 1.00 89.62 315 PHE A C 1
ATOM 2508 O O . PHE A 1 315 ? 17.725 -7.031 -9.712 1.00 89.62 315 PHE A O 1
ATOM 2515 N N . SER A 1 316 ? 17.531 -9.206 -9.140 1.00 90.94 316 SER A N 1
ATOM 2516 C CA . SER A 1 316 ? 16.145 -9.064 -8.706 1.00 90.94 316 SER A CA 1
ATOM 2517 C C . SER A 1 316 ? 16.112 -8.357 -7.346 1.00 90.94 316 SER A C 1
ATOM 2519 O O . SER A 1 316 ? 17.039 -8.481 -6.534 1.00 90.94 316 SER A O 1
ATOM 2521 N N . ILE A 1 317 ? 15.052 -7.595 -7.088 1.00 90.06 317 ILE A N 1
ATOM 2522 C CA . ILE A 1 317 ? 14.817 -6.964 -5.786 1.00 90.06 317 ILE A CA 1
ATOM 2523 C C . ILE A 1 317 ? 14.694 -8.052 -4.720 1.00 90.06 317 ILE A C 1
ATOM 2525 O O . ILE A 1 317 ? 15.294 -7.929 -3.655 1.00 90.06 317 ILE A O 1
ATOM 2529 N N . PHE A 1 318 ? 14.003 -9.150 -5.035 1.00 89.44 318 PHE A N 1
ATOM 2530 C CA . PHE A 1 318 ? 13.887 -10.296 -4.140 1.00 89.44 318 PHE A CA 1
ATOM 2531 C C . PHE A 1 318 ? 15.252 -10.823 -3.677 1.00 89.44 318 PHE A C 1
ATOM 2533 O O . PHE A 1 318 ? 15.482 -10.948 -2.478 1.00 89.44 318 PHE A O 1
ATOM 2540 N N . ASP A 1 319 ? 16.193 -11.058 -4.595 1.00 87.75 319 ASP A N 1
ATOM 2541 C CA . ASP A 1 319 ? 17.499 -11.624 -4.247 1.00 87.75 319 ASP A CA 1
ATOM 2542 C C . ASP A 1 319 ? 18.325 -10.711 -3.341 1.00 87.75 319 ASP A C 1
ATOM 2544 O O . ASP A 1 319 ? 18.943 -11.178 -2.381 1.00 87.75 319 ASP A O 1
ATOM 2548 N N . ILE A 1 320 ? 18.336 -9.408 -3.634 1.00 84.75 320 ILE A N 1
ATOM 2549 C CA . ILE A 1 320 ? 19.058 -8.420 -2.824 1.00 84.75 320 ILE A CA 1
ATOM 2550 C C . ILE A 1 320 ? 18.450 -8.344 -1.430 1.00 84.75 320 ILE A C 1
ATOM 2552 O O . ILE A 1 320 ? 19.171 -8.333 -0.431 1.00 84.75 320 ILE A O 1
ATOM 2556 N N . PHE A 1 321 ? 17.126 -8.293 -1.351 1.00 83.12 321 PHE A N 1
ATOM 2557 C CA . PHE A 1 321 ? 16.474 -8.027 -0.089 1.00 83.12 321 PHE A CA 1
ATOM 2558 C C . PHE A 1 321 ? 16.332 -9.263 0.804 1.00 83.12 321 PHE A C 1
ATOM 2560 O O . PHE A 1 321 ? 16.475 -9.127 2.018 1.00 83.12 321 PHE A O 1
ATOM 2567 N N . GLU A 1 322 ? 16.151 -10.459 0.247 1.00 84.00 322 GLU A N 1
ATOM 2568 C CA . GLU A 1 322 ? 16.202 -11.716 1.008 1.00 84.00 322 GLU A CA 1
ATOM 2569 C C . GLU A 1 322 ? 17.645 -12.133 1.339 1.00 84.00 322 GLU A C 1
ATOM 2571 O O . GLU A 1 322 ? 17.874 -12.975 2.207 1.00 84.00 322 GLU A O 1
ATOM 2576 N N . GLY A 1 323 ? 18.638 -11.491 0.714 1.00 82.56 323 GLY A N 1
ATOM 2577 C CA . GLY A 1 323 ? 20.051 -11.762 0.962 1.00 82.56 323 GLY A CA 1
ATOM 2578 C C . GLY A 1 323 ? 20.537 -13.034 0.276 1.00 82.56 323 GLY A C 1
ATOM 2579 O O . GLY A 1 323 ? 21.471 -13.658 0.764 1.00 82.56 323 GLY A O 1
ATOM 2580 N N . ASN A 1 324 ? 19.933 -13.410 -0.852 1.00 82.44 324 ASN A N 1
ATOM 2581 C CA . ASN A 1 324 ? 20.317 -14.584 -1.646 1.00 82.44 324 ASN A CA 1
ATOM 2582 C C . ASN A 1 324 ? 21.591 -14.357 -2.477 1.00 82.44 324 ASN A C 1
ATOM 2584 O O . ASN A 1 324 ? 22.069 -15.268 -3.153 1.00 82.44 324 ASN A O 1
ATOM 2588 N N . VAL A 1 325 ? 22.129 -13.135 -2.464 1.00 80.19 325 VAL A N 1
ATOM 2589 C CA . VAL A 1 325 ? 23.338 -12.746 -3.192 1.00 80.19 325 VAL A CA 1
ATOM 2590 C C . VAL A 1 325 ? 24.344 -12.072 -2.267 1.00 80.19 325 VAL A C 1
ATOM 2592 O O . VAL A 1 325 ? 23.981 -11.376 -1.319 1.00 80.19 325 VAL A O 1
ATOM 2595 N N . ASP A 1 326 ? 25.633 -12.258 -2.564 1.00 76.50 326 ASP A N 1
ATOM 2596 C CA . ASP A 1 326 ? 26.710 -11.551 -1.872 1.00 76.50 326 ASP A CA 1
ATOM 2597 C C . ASP A 1 326 ? 26.615 -10.045 -2.140 1.00 76.50 326 ASP A C 1
ATOM 2599 O O . ASP A 1 326 ? 26.779 -9.574 -3.272 1.00 76.50 326 ASP A O 1
ATOM 2603 N N . PHE A 1 327 ? 26.371 -9.278 -1.081 1.00 74.38 327 PHE A N 1
ATOM 2604 C CA . PHE A 1 327 ? 26.227 -7.840 -1.175 1.00 74.38 327 PHE A CA 1
ATOM 2605 C C . PHE A 1 327 ? 27.587 -7.150 -1.059 1.00 74.38 327 PHE A C 1
ATOM 2607 O O . PHE A 1 327 ? 28.099 -6.903 0.036 1.00 74.38 327 PHE A O 1
ATOM 2614 N N . LYS A 1 328 ? 28.178 -6.804 -2.210 1.00 71.38 328 LYS A N 1
ATOM 2615 C CA . LYS A 1 328 ? 29.424 -6.016 -2.304 1.00 71.38 328 LYS A CA 1
ATOM 2616 C C . LYS A 1 328 ? 30.582 -6.600 -1.463 1.00 71.38 328 LYS A C 1
ATOM 2618 O O . LYS A 1 328 ? 31.360 -5.850 -0.873 1.00 71.38 328 LYS A O 1
ATOM 2623 N N . GLY A 1 329 ? 30.693 -7.930 -1.396 1.00 64.69 329 GLY A N 1
ATOM 2624 C CA . GLY A 1 329 ? 31.775 -8.632 -0.697 1.00 64.69 329 GLY A CA 1
ATOM 2625 C C . GLY A 1 329 ? 31.634 -8.666 0.828 1.00 64.69 329 GLY A C 1
ATOM 2626 O O . GLY A 1 329 ? 32.594 -9.008 1.524 1.00 64.69 329 GLY A O 1
ATOM 2627 N N . ILE A 1 330 ? 30.466 -8.288 1.356 1.00 63.28 330 ILE A N 1
ATOM 2628 C CA . ILE A 1 330 ? 30.128 -8.352 2.787 1.00 63.28 330 ILE A CA 1
ATOM 2629 C C . ILE A 1 330 ? 29.434 -9.691 3.120 1.00 63.28 330 ILE A C 1
ATOM 2631 O O . ILE A 1 330 ? 29.309 -10.054 4.291 1.00 63.28 330 ILE A O 1
ATOM 2635 N N . GLY A 1 331 ? 29.078 -10.478 2.102 1.00 69.19 331 GLY A N 1
ATOM 2636 C CA . GLY A 1 331 ? 28.368 -11.745 2.206 1.00 69.19 331 GLY A CA 1
ATOM 2637 C C . GLY A 1 331 ? 26.879 -11.611 1.894 1.00 69.19 331 GLY A C 1
ATOM 2638 O O . GLY A 1 331 ? 26.349 -10.521 1.683 1.00 69.19 331 GLY A O 1
ATOM 2639 N N . GLU A 1 332 ? 26.210 -12.759 1.875 1.00 76.81 332 GLU A N 1
ATOM 2640 C CA . GLU A 1 332 ? 24.754 -12.894 1.796 1.00 76.81 332 GLU A CA 1
ATOM 2641 C C . GLU A 1 332 ? 24.131 -12.293 3.063 1.00 76.81 332 GLU A C 1
ATOM 2643 O O . GLU A 1 332 ? 24.231 -12.869 4.152 1.00 76.81 332 GLU A O 1
ATOM 2648 N N . GLN A 1 333 ? 23.584 -11.078 2.957 1.00 72.12 333 GLN A N 1
ATOM 2649 C CA . GLN A 1 333 ? 22.906 -10.383 4.051 1.00 72.12 333 GLN A CA 1
ATOM 2650 C C . GLN A 1 333 ? 21.604 -9.762 3.535 1.00 72.12 333 GLN A C 1
ATOM 2652 O O . GLN A 1 333 ? 21.655 -8.946 2.609 1.00 72.12 333 GLN A O 1
ATOM 2657 N N . PRO A 1 334 ? 20.454 -10.103 4.135 1.00 77.44 334 PRO A N 1
ATOM 2658 C CA . PRO A 1 334 ? 19.175 -9.553 3.721 1.00 77.44 334 PRO A CA 1
ATOM 2659 C C . PRO A 1 334 ? 19.115 -8.049 3.964 1.00 77.44 334 PRO A C 1
ATOM 2661 O O . PRO A 1 334 ? 19.596 -7.554 4.986 1.00 77.44 334 PRO A O 1
ATOM 2664 N N . GLN A 1 335 ? 18.511 -7.339 3.015 1.00 78.12 335 GLN A N 1
ATOM 2665 C CA . GLN A 1 335 ? 18.221 -5.910 3.130 1.00 78.12 335 GLN A CA 1
ATOM 2666 C C . GLN A 1 335 ? 16.767 -5.645 3.552 1.00 78.12 335 GLN A C 1
ATOM 2668 O O . GLN A 1 335 ? 16.501 -4.570 4.083 1.00 78.12 335 GLN A O 1
ATOM 2673 N N . PHE A 1 336 ? 15.846 -6.613 3.403 1.00 74.69 336 PHE A N 1
ATOM 2674 C CA . PHE A 1 336 ? 14.534 -6.521 4.049 1.00 74.69 336 PHE A CA 1
ATOM 2675 C C . PHE A 1 336 ? 14.705 -6.588 5.563 1.00 74.69 336 PHE A C 1
ATOM 2677 O O . PHE A 1 336 ? 15.364 -7.480 6.110 1.00 74.69 336 PHE A O 1
ATOM 2684 N N . THR A 1 337 ? 14.029 -5.688 6.266 1.00 71.25 337 THR A N 1
ATOM 2685 C CA . THR A 1 337 ? 13.810 -5.877 7.691 1.00 71.25 337 THR A CA 1
ATOM 2686 C C . THR A 1 337 ? 12.798 -7.009 7.894 1.00 71.25 337 THR A C 1
ATOM 2688 O O . THR A 1 337 ? 11.728 -7.061 7.292 1.00 71.25 337 THR A O 1
ATOM 2691 N N . TYR A 1 338 ? 13.140 -7.963 8.758 1.00 66.88 338 TYR A N 1
ATOM 2692 C CA . TYR A 1 338 ? 12.267 -9.083 9.134 1.00 66.88 338 TYR A CA 1
ATOM 2693 C C . TYR A 1 338 ? 11.361 -8.728 10.313 1.00 66.88 338 TYR A C 1
ATOM 2695 O O . TYR A 1 338 ? 11.045 -9.588 11.137 1.00 66.88 338 TYR A O 1
ATOM 2703 N N . ARG A 1 339 ? 10.962 -7.456 10.428 1.00 68.31 339 ARG A N 1
ATOM 2704 C CA . ARG A 1 339 ? 10.112 -6.985 11.529 1.00 68.31 339 ARG A CA 1
ATOM 2705 C C . ARG A 1 339 ? 8.840 -7.823 11.642 1.00 68.31 339 ARG A C 1
ATOM 2707 O O . ARG A 1 339 ? 8.426 -8.182 12.739 1.00 68.31 339 ARG A O 1
ATOM 2714 N N . TRP A 1 340 ? 8.306 -8.203 10.491 1.00 68.56 340 TRP A N 1
ATOM 2715 C CA . TRP A 1 340 ? 7.049 -8.915 10.368 1.00 68.56 340 TRP A CA 1
ATOM 2716 C C . TRP A 1 340 ? 7.166 -10.440 10.366 1.00 68.56 340 TRP A C 1
ATOM 2718 O O . TRP A 1 340 ? 6.163 -11.126 10.255 1.00 68.56 340 TRP A O 1
ATOM 2728 N N . ASN A 1 341 ? 8.363 -11.005 10.546 1.00 68.50 341 ASN A N 1
ATOM 2729 C CA . ASN A 1 341 ? 8.585 -12.455 10.432 1.00 68.50 341 ASN A CA 1
ATOM 2730 C C . ASN A 1 341 ? 7.844 -13.292 11.499 1.00 68.50 341 ASN A C 1
ATOM 2732 O O . ASN A 1 341 ? 7.829 -14.518 11.439 1.00 68.50 341 ASN A O 1
ATOM 2736 N N . GLN A 1 342 ? 7.279 -12.640 12.517 1.00 69.38 342 G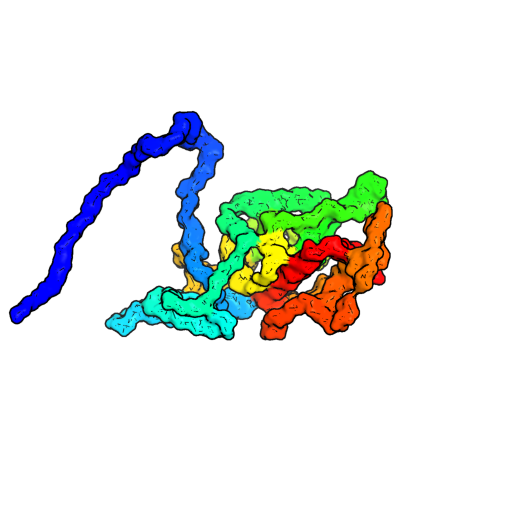LN A N 1
ATOM 2737 C CA . GLN A 1 342 ? 6.453 -13.274 13.548 1.00 69.38 342 GLN A CA 1
ATOM 2738 C C . GLN A 1 342 ? 4.947 -13.159 13.270 1.00 69.38 342 GLN A C 1
ATOM 2740 O O . GLN A 1 342 ? 4.161 -13.797 13.968 1.00 69.38 342 GLN A O 1
ATOM 2745 N N . PHE A 1 343 ? 4.554 -12.358 12.281 1.00 75.25 343 PHE A N 1
ATOM 2746 C CA . PHE A 1 343 ? 3.167 -12.083 11.932 1.00 75.25 343 PHE A CA 1
ATOM 2747 C C . PHE A 1 343 ? 2.697 -13.016 10.823 1.00 75.25 343 PHE A C 1
ATOM 2749 O O . PHE A 1 343 ? 3.495 -13.579 10.067 1.00 75.25 343 PHE A O 1
ATOM 2756 N N . ALA A 1 344 ? 1.386 -13.203 10.733 1.00 78.81 344 ALA A N 1
ATOM 2757 C CA . ALA A 1 344 ? 0.806 -13.922 9.621 1.00 78.81 344 ALA A CA 1
ATOM 2758 C C . ALA A 1 344 ? 0.891 -13.045 8.364 1.00 78.81 344 ALA A C 1
ATOM 2760 O O . ALA A 1 344 ? 0.631 -11.846 8.387 1.00 78.81 344 ALA A O 1
ATOM 2761 N N . HIS A 1 345 ? 1.275 -13.644 7.241 1.00 84.00 345 HIS A N 1
ATOM 2762 C CA . HIS A 1 345 ? 1.344 -12.959 5.948 1.00 84.00 345 HIS A CA 1
ATOM 2763 C C . HIS A 1 345 ? -0.029 -12.934 5.251 1.00 84.00 345 HIS A C 1
ATOM 2765 O O . HIS A 1 345 ? -0.129 -13.026 4.026 1.00 84.00 345 HIS A O 1
ATOM 2771 N N . ASP A 1 346 ? -1.098 -12.854 6.038 1.00 86.44 346 ASP A N 1
ATOM 2772 C CA . ASP A 1 346 ? -2.476 -12.862 5.578 1.00 86.44 346 ASP A CA 1
ATOM 2773 C C . ASP A 1 346 ? -3.284 -11.704 6.177 1.00 86.44 346 ASP A C 1
ATOM 2775 O O . ASP A 1 346 ? -2.868 -11.018 7.112 1.00 86.44 346 ASP A O 1
ATOM 2779 N N . LYS A 1 347 ? -4.443 -11.450 5.572 1.00 87.12 347 LYS A N 1
ATOM 2780 C CA . LYS A 1 347 ? -5.411 -10.434 5.981 1.00 87.12 347 LYS A CA 1
ATOM 2781 C C . LYS A 1 347 ? -4.785 -9.034 6.150 1.00 87.12 347 LYS A C 1
ATOM 2783 O O . LYS A 1 347 ? -4.009 -8.603 5.297 1.00 87.12 347 LYS A O 1
ATOM 2788 N N . VAL A 1 348 ? -5.120 -8.313 7.230 1.00 87.56 348 VAL A N 1
ATOM 2789 C CA . VAL A 1 348 ? -4.596 -6.964 7.498 1.00 87.56 348 VAL A CA 1
ATOM 2790 C C . VAL A 1 348 ? -3.089 -6.983 7.743 1.00 87.56 348 VAL A C 1
ATOM 2792 O O . VAL A 1 348 ? -2.393 -6.054 7.345 1.00 87.56 348 VAL A O 1
ATOM 2795 N N . GLN A 1 349 ? -2.574 -8.054 8.358 1.00 87.44 349 GLN A N 1
ATOM 2796 C CA . GLN A 1 349 ? -1.154 -8.191 8.665 1.00 87.44 349 GLN A CA 1
ATOM 2797 C C . GLN A 1 349 ? -0.367 -8.322 7.363 1.00 87.44 349 GLN A C 1
ATOM 2799 O O . GLN A 1 349 ? 0.506 -7.507 7.094 1.00 87.44 349 GLN A O 1
ATOM 2804 N N . GLY A 1 350 ? -0.758 -9.251 6.487 1.00 88.25 350 GLY A N 1
ATOM 2805 C CA . GLY A 1 350 ? -0.200 -9.382 5.143 1.00 88.25 350 GLY A CA 1
ATOM 2806 C C . GLY A 1 350 ? -0.260 -8.077 4.349 1.00 88.25 350 GLY A C 1
ATOM 2807 O O . GLY A 1 350 ? 0.692 -7.749 3.644 1.00 88.25 350 GLY A O 1
ATOM 2808 N N . PHE A 1 351 ? -1.350 -7.316 4.468 1.00 90.75 351 PHE A N 1
ATOM 2809 C CA . PHE A 1 351 ? -1.508 -6.042 3.765 1.00 90.75 351 PHE A CA 1
ATOM 2810 C C . PHE A 1 351 ? -0.562 -4.958 4.293 1.00 90.75 351 PHE A C 1
ATOM 2812 O O . PHE A 1 351 ? 0.110 -4.299 3.501 1.00 90.75 351 PHE A O 1
ATOM 2819 N N . ALA A 1 352 ? -0.438 -4.819 5.615 1.00 90.38 352 ALA A N 1
ATOM 2820 C CA . ALA A 1 352 ? 0.531 -3.918 6.235 1.00 90.38 352 ALA A CA 1
ATOM 2821 C C . ALA A 1 352 ? 1.975 -4.298 5.859 1.00 90.38 352 ALA A C 1
ATOM 2823 O O . ALA A 1 352 ? 2.762 -3.424 5.505 1.00 90.38 352 ALA A O 1
ATOM 2824 N N . ILE A 1 353 ? 2.298 -5.597 5.823 1.00 89.88 353 ILE A N 1
ATOM 2825 C CA . ILE A 1 353 ? 3.608 -6.096 5.370 1.00 89.88 353 ILE A CA 1
ATOM 2826 C C . ILE A 1 353 ? 3.860 -5.714 3.909 1.00 89.88 353 ILE A C 1
ATOM 2828 O O . ILE A 1 353 ? 4.952 -5.260 3.577 1.00 89.88 353 ILE A O 1
ATOM 2832 N N . ALA A 1 354 ? 2.862 -5.873 3.034 1.00 91.62 354 ALA A N 1
ATOM 2833 C CA . ALA A 1 354 ? 2.982 -5.504 1.627 1.00 91.62 354 ALA A CA 1
ATOM 2834 C C . ALA A 1 354 ? 3.309 -4.014 1.452 1.00 91.62 354 ALA A C 1
ATOM 2836 O O . ALA A 1 354 ? 4.144 -3.655 0.620 1.00 91.62 354 ALA A O 1
ATOM 2837 N N . ILE A 1 355 ? 2.674 -3.156 2.256 1.00 92.50 355 ILE A N 1
ATOM 2838 C CA . ILE A 1 355 ? 2.935 -1.716 2.273 1.00 92.50 355 ILE A CA 1
ATOM 2839 C C . ILE A 1 355 ? 4.343 -1.426 2.800 1.00 92.50 355 ILE A C 1
ATOM 2841 O O . ILE A 1 355 ? 5.095 -0.701 2.150 1.00 92.50 355 ILE A O 1
ATOM 2845 N N . ASP A 1 356 ? 4.708 -1.984 3.953 1.00 90.88 356 ASP A N 1
ATOM 2846 C CA . ASP A 1 356 ? 5.991 -1.730 4.612 1.00 90.88 356 ASP A CA 1
ATOM 2847 C C . ASP A 1 356 ? 7.177 -2.209 3.761 1.00 90.88 356 ASP A C 1
ATOM 2849 O O . ASP A 1 356 ? 8.148 -1.477 3.570 1.00 90.88 356 ASP A O 1
ATOM 2853 N N . ASP A 1 357 ? 7.082 -3.397 3.157 1.00 90.94 357 ASP A N 1
ATOM 2854 C CA . ASP A 1 357 ? 8.084 -3.886 2.208 1.00 90.94 357 ASP A CA 1
ATOM 2855 C C . ASP A 1 357 ? 8.173 -2.956 0.981 1.00 90.94 357 ASP A C 1
ATOM 2857 O O . ASP A 1 357 ? 9.274 -2.646 0.523 1.00 90.94 357 ASP A O 1
ATOM 2861 N N . ALA A 1 358 ? 7.046 -2.454 0.461 1.00 91.81 358 ALA A N 1
ATOM 2862 C CA . ALA A 1 358 ? 7.052 -1.508 -0.656 1.00 91.81 358 ALA A CA 1
ATOM 2863 C C . ALA A 1 358 ? 7.703 -0.159 -0.288 1.00 91.81 358 ALA A C 1
ATOM 2865 O O . ALA A 1 358 ? 8.426 0.404 -1.117 1.00 91.81 358 ALA A O 1
ATOM 2866 N N . VAL A 1 359 ? 7.516 0.334 0.945 1.00 91.00 359 VAL A N 1
ATOM 2867 C CA . VAL A 1 359 ? 8.227 1.514 1.476 1.00 91.00 359 VAL A CA 1
ATOM 2868 C C . VAL A 1 359 ? 9.727 1.239 1.574 1.00 91.00 359 VAL A C 1
ATOM 2870 O O . VAL A 1 359 ? 10.519 2.060 1.120 1.00 91.00 359 VAL A O 1
ATOM 2873 N N . GLN A 1 360 ? 10.141 0.072 2.076 1.00 89.50 360 GLN A N 1
ATOM 2874 C CA . GLN A 1 360 ? 11.560 -0.300 2.152 1.00 89.50 360 GLN A CA 1
ATOM 2875 C C . GLN A 1 360 ? 12.214 -0.367 0.766 1.00 89.50 360 GLN A C 1
ATOM 2877 O O . GLN A 1 360 ? 13.324 0.134 0.575 1.00 89.50 360 GLN A O 1
ATOM 2882 N N . VAL A 1 361 ? 11.525 -0.940 -0.226 1.00 90.25 361 VAL A N 1
ATOM 2883 C CA . VAL A 1 361 ? 12.006 -0.952 -1.615 1.00 90.25 361 VAL A CA 1
ATOM 2884 C C . VAL A 1 361 ? 12.092 0.472 -2.171 1.00 90.25 361 VAL A C 1
ATOM 2886 O O . VAL A 1 361 ? 13.071 0.820 -2.835 1.00 90.25 361 VAL A O 1
ATOM 2889 N N . LEU A 1 362 ? 11.099 1.314 -1.875 1.00 89.62 362 LEU A N 1
ATOM 2890 C CA . LEU A 1 362 ? 11.080 2.715 -2.283 1.00 89.62 362 LEU A CA 1
ATOM 2891 C C . LEU A 1 362 ? 12.246 3.513 -1.694 1.00 89.62 362 LEU A C 1
ATOM 2893 O O . LEU A 1 362 ? 12.896 4.249 -2.440 1.00 89.62 362 LEU A O 1
ATOM 2897 N N . ASP A 1 363 ? 12.510 3.359 -0.397 1.00 89.06 363 ASP A N 1
ATOM 2898 C CA . ASP A 1 363 ? 13.630 3.996 0.298 1.00 89.06 363 ASP A CA 1
ATOM 2899 C C . ASP A 1 363 ? 14.959 3.545 -0.307 1.00 89.06 363 ASP A C 1
ATOM 2901 O O . ASP A 1 363 ? 15.806 4.357 -0.665 1.00 89.06 363 ASP A O 1
ATOM 2905 N N . TYR A 1 364 ? 15.118 2.241 -0.528 1.00 88.06 364 TYR A N 1
ATOM 2906 C CA . TYR A 1 364 ? 16.350 1.674 -1.060 1.00 88.06 364 TYR A CA 1
ATOM 2907 C C . TYR A 1 364 ? 16.678 2.173 -2.472 1.00 88.06 364 TYR A C 1
ATOM 2909 O O . TYR A 1 364 ? 17.784 2.651 -2.730 1.00 88.06 364 TYR A O 1
ATOM 2917 N N . VAL A 1 365 ? 15.715 2.074 -3.396 1.00 88.12 365 VAL A N 1
ATOM 2918 C CA . VAL A 1 365 ? 15.928 2.416 -4.809 1.00 88.12 365 VAL A CA 1
ATOM 2919 C C . VAL A 1 365 ? 16.076 3.926 -4.993 1.00 88.12 365 VAL A C 1
ATOM 2921 O O . VAL A 1 365 ? 16.908 4.364 -5.782 1.00 88.12 365 VAL A O 1
ATOM 2924 N N . HIS A 1 366 ? 15.311 4.746 -4.266 1.00 86.25 366 HIS A N 1
ATOM 2925 C CA . HIS A 1 366 ? 15.443 6.204 -4.359 1.00 86.25 366 HIS A CA 1
ATOM 2926 C C . HIS A 1 366 ? 16.547 6.792 -3.474 1.00 86.25 366 HIS A C 1
ATOM 2928 O O . HIS A 1 366 ? 17.001 7.909 -3.738 1.00 86.25 366 HIS A O 1
ATOM 2934 N N . GLY A 1 367 ? 16.960 6.084 -2.426 1.00 84.50 367 GLY A N 1
ATOM 2935 C CA . GLY A 1 367 ? 17.991 6.513 -1.485 1.00 84.50 367 GLY A CA 1
ATOM 2936 C C . GLY A 1 367 ? 19.404 6.433 -2.059 1.00 84.50 367 GLY A C 1
ATOM 2937 O O . GLY A 1 367 ? 20.278 7.187 -1.628 1.00 84.50 367 GLY A O 1
ATOM 2938 N N . ASP A 1 368 ? 19.632 5.582 -3.067 1.00 84.88 368 ASP A N 1
ATOM 2939 C CA . ASP A 1 368 ? 20.913 5.460 -3.766 1.00 84.88 368 ASP A CA 1
ATOM 2940 C C . ASP A 1 368 ? 20.785 5.838 -5.250 1.00 84.88 368 ASP A C 1
ATOM 2942 O O . ASP A 1 368 ? 20.243 5.103 -6.072 1.00 84.88 368 ASP A O 1
ATOM 2946 N N . SER A 1 369 ? 21.372 6.977 -5.627 1.00 84.06 369 SER A N 1
ATOM 2947 C CA . SER A 1 369 ? 21.398 7.452 -7.016 1.00 84.06 369 SER A CA 1
ATOM 2948 C C . SER A 1 369 ? 22.220 6.575 -7.969 1.00 84.06 369 SER A C 1
ATOM 2950 O O . SER A 1 369 ? 22.230 6.827 -9.175 1.00 84.06 369 SER A O 1
ATOM 2952 N N . ASN A 1 370 ? 22.926 5.566 -7.453 1.00 86.06 370 ASN A N 1
ATOM 2953 C CA . ASN A 1 370 ? 23.628 4.575 -8.260 1.00 86.06 370 ASN A CA 1
ATOM 2954 C C . ASN A 1 370 ? 22.733 3.403 -8.673 1.00 86.06 370 ASN A C 1
ATOM 2956 O O . ASN A 1 370 ? 23.238 2.494 -9.329 1.00 86.06 370 ASN A O 1
ATOM 2960 N N . ILE A 1 371 ? 21.456 3.388 -8.293 1.00 87.81 371 ILE A N 1
ATOM 2961 C CA . ILE A 1 371 ? 20.517 2.319 -8.633 1.00 87.81 371 ILE A CA 1
ATOM 2962 C C . ILE A 1 371 ? 19.575 2.795 -9.739 1.00 87.81 371 ILE A C 1
ATOM 2964 O O . ILE A 1 371 ? 19.060 3.910 -9.710 1.00 87.81 371 ILE A O 1
ATOM 2968 N N . ILE A 1 372 ? 19.349 1.933 -10.729 1.00 87.06 372 ILE A N 1
ATOM 2969 C CA . ILE A 1 372 ? 18.374 2.139 -11.800 1.00 87.06 372 ILE A CA 1
ATOM 2970 C C . ILE A 1 372 ? 17.400 0.966 -11.792 1.00 87.06 372 ILE A C 1
ATOM 2972 O O . ILE A 1 372 ? 17.821 -0.187 -11.784 1.00 87.06 372 ILE A O 1
ATOM 2976 N N . PHE A 1 373 ? 16.101 1.250 -11.835 1.00 85.94 373 PHE A N 1
ATOM 2977 C CA . PHE A 1 373 ? 15.089 0.222 -12.057 1.00 85.94 373 PHE A CA 1
ATOM 2978 C C . PHE A 1 373 ? 14.982 -0.135 -13.541 1.00 85.94 373 PHE A C 1
ATOM 2980 O O . PHE A 1 373 ? 14.970 0.750 -14.400 1.00 85.94 373 PHE A O 1
ATOM 2987 N N . LEU A 1 374 ? 14.885 -1.431 -13.837 1.00 84.12 374 LEU A N 1
ATOM 2988 C CA . LEU A 1 374 ? 14.762 -1.957 -15.190 1.00 84.12 374 LEU A CA 1
ATOM 2989 C C . LEU A 1 374 ? 13.361 -2.559 -15.409 1.00 84.12 374 LEU A C 1
ATOM 2991 O O . LEU A 1 374 ? 13.185 -3.765 -15.241 1.00 84.12 374 LEU A O 1
ATOM 2995 N N . PRO A 1 375 ? 12.366 -1.758 -15.829 1.00 73.81 375 PRO A N 1
ATOM 2996 C CA . PRO A 1 375 ? 10.970 -2.200 -15.900 1.00 73.81 375 PRO A CA 1
ATOM 2997 C C . PRO A 1 375 ? 10.688 -3.312 -16.924 1.00 73.81 375 PRO A C 1
ATOM 2999 O O . PRO A 1 375 ? 9.717 -4.038 -16.768 1.00 73.81 375 PRO A O 1
ATOM 3002 N N . ASN A 1 376 ? 11.525 -3.454 -17.959 1.00 70.19 376 ASN A N 1
ATOM 3003 C CA . ASN A 1 376 ? 11.331 -4.421 -19.053 1.00 70.19 376 ASN A CA 1
ATOM 3004 C C . ASN A 1 376 ? 12.432 -5.488 -19.117 1.00 70.19 376 ASN A C 1
ATOM 3006 O O . ASN A 1 376 ? 12.599 -6.148 -20.145 1.00 70.19 376 ASN A O 1
ATOM 3010 N N . TYR A 1 377 ? 13.255 -5.612 -18.076 1.00 78.00 377 TYR A N 1
ATOM 3011 C CA . TYR A 1 377 ? 14.345 -6.577 -18.095 1.00 78.00 377 TYR A CA 1
ATOM 3012 C C . TYR A 1 377 ? 13.823 -7.983 -17.805 1.00 78.00 377 TYR A C 1
ATOM 3014 O O . TYR A 1 377 ? 13.172 -8.214 -16.792 1.00 78.00 377 TYR A O 1
ATOM 3022 N N . GLN A 1 378 ? 14.148 -8.922 -18.692 1.00 69.69 378 GLN A N 1
ATOM 3023 C CA . GLN A 1 378 ? 13.994 -10.352 -18.453 1.00 69.69 378 GLN A CA 1
ATOM 3024 C C . GLN A 1 378 ? 15.374 -11.015 -18.606 1.00 69.69 378 GLN A C 1
ATOM 3026 O O . GLN A 1 378 ? 16.019 -10.783 -19.635 1.00 69.69 378 GLN A O 1
ATOM 3031 N N . PRO A 1 379 ? 15.852 -11.756 -17.589 1.00 66.19 379 PRO A N 1
ATOM 3032 C CA . PRO A 1 379 ? 17.199 -12.330 -17.559 1.00 66.19 379 PRO A CA 1
ATOM 3033 C C . PRO A 1 379 ? 17.455 -13.438 -18.590 1.00 66.19 379 PRO A C 1
ATOM 3035 O O . PRO A 1 379 ? 16.500 -14.149 -18.987 1.00 66.19 379 PRO A O 1
#

Organism: NCBI:txid1544798